Protein AF-0000000076918094 (afdb_homodimer)

Organism: Aegilops tauschii subsp. strangulata (NCBI:txid200361)

pLDDT: mean 78.66, std 27.26, range [18.06, 98.06]

Nearest PDB structures (foldseek):
  6uja-assembly1_D  TM=3.696E-01  e=1.178E-02  Sus scrofa
  8vsd-assembly1_E  TM=3.815E-01  e=3.195E-02  Homo sapiens
  6gff-assembly2_E  TM=3.654E-01  e=4.819E-02  Homo sapiens
  5ffo-assembly1_D  TM=3.662E-01  e=7.269E-02  Homo sapiens
  3k51-assembly1_A  TM=3.622E-01  e=8.669E-02  Homo sapiens

Foldseek 3Di:
DPDDDDEAEAEAPDKDKDWAWAQGKHKYKYAADQVLQQAWKKKKKKALVQFKKKKWWWDADPVRDTDTDDIDTWDDDDRMTMDMDTQGPDWAWDFAVVQLVVLCVVPVVCSVLCRLVRTGTDPHNGDDGGMIMMMIHRNDDPGITIMMMHMYRCVVVVVVSVVRVVVVVVSVVVSVVSVVVSVVVVVVVVVVVVVVVVVVVVVVVVVVVVVVVVVVVVVPDPPPPPPPPPDPDDPDDDDDPDPDPPDPPDPPPPVPPPDPPPPPPDPPCPPPPDDDD/DPDDDDEAEAEAPDKDKDWAWAQGKHKYKYAADQVLQQAWKKKKKKALVQFKKKKWWWDQDPVRDIDTDDIWTWDDDDRMTMDMDTQGPDWAWDFAVVQLVVLCVVPVVCSVLCRLVRTGTDPHNGDDGGMIMMMIHRNDDPGITIMMMHMYRCVVVVVVSVVRVVVVVVSVVVSVVSVVVSVVVVVVVVVVVVVVVVVVVVVVVVVVVVVVVVVVVVVPDPPPPPPPPPDPPDPDDDPPPDPPPDDDDDPPPPVPPPDPPPPPPDPPCPPPPPDDD

Solvent-accessible surface area (backbone atoms only — not comparable to full-atom values): 31552 Å² total; per-residue (Å²): 109,84,67,91,74,75,67,40,80,40,53,68,62,40,72,49,73,51,69,27,46,48,80,32,69,46,37,31,34,36,60,37,49,66,69,42,34,75,44,7,42,33,40,37,36,35,8,78,82,50,34,47,33,30,42,37,33,40,37,78,40,93,89,68,46,56,40,85,71,47,77,36,67,42,38,81,57,89,79,25,14,34,29,72,48,61,18,56,77,47,93,39,70,41,77,38,62,66,52,37,53,52,35,36,72,75,36,61,86,56,22,69,61,41,52,58,68,18,57,35,74,52,90,66,27,66,54,71,58,42,76,40,42,34,30,46,29,11,67,30,92,84,45,59,18,49,38,39,40,34,29,37,49,32,68,84,34,52,69,54,52,52,50,48,55,49,51,53,51,50,50,54,52,46,40,54,52,35,54,55,46,46,54,53,37,51,51,29,48,50,46,30,52,51,43,50,51,48,48,56,51,50,52,51,52,51,52,50,52,51,49,50,48,51,50,48,60,64,62,69,57,73,70,68,69,72,69,71,78,72,69,87,71,81,81,80,81,87,81,83,78,77,81,74,77,78,77,78,76,83,80,74,82,77,70,77,78,76,75,80,72,80,78,76,74,76,74,80,72,54,75,74,79,75,83,76,131,109,81,68,91,73,73,67,40,81,41,56,69,60,38,70,49,73,52,71,26,45,49,79,31,69,44,37,31,33,36,60,38,48,65,69,41,34,74,44,7,42,33,41,35,37,37,9,77,82,50,33,47,33,31,43,36,32,40,37,79,40,93,87,69,46,60,40,84,73,46,79,35,66,42,38,80,55,89,79,24,12,36,26,73,47,61,18,57,80,47,92,38,70,40,78,40,64,65,52,38,52,51,36,36,71,74,37,61,87,55,21,68,63,41,52,59,68,18,57,35,74,52,89,65,28,67,53,72,58,42,77,42,42,34,32,46,29,12,68,28,92,85,47,59,19,50,38,38,38,34,28,39,49,33,68,84,34,51,68,53,52,52,52,48,55,50,51,52,51,51,50,54,53,46,41,55,52,34,54,54,45,47,54,54,39,51,50,30,49,50,48,30,50,51,43,50,52,48,50,56,51,51,51,53,51,51,52,50,52,51,52,51,50,52,50,48,59,61,61,70,57,75,71,68,69,71,69,69,77,72,68,88,70,80,81,78,82,76,78,75,76,78,80,76,76,79,85,78,77,84,75,74,76,79,68,78,77,78,77,80,74,80,78,76,74,78,73,80,72,58,75,75,77,77,74,80,132

Radius of gyration: 42.9 Å; Cα contacts (8 Å, |Δi|>4): 862; chains: 2; bounding box: 46×108×126 Å

InterPro domains:
  IPR052812 Plant DnaJ domain-containing protein [PTHR44272] (1-276)

Structure (mmCIF, N/CA/C/O backbone):
data_AF-0000000076918094-model_v1
#
loop_
_entity.id
_entity.type
_entity.pdbx_description
1 polymer 'Chaperone protein dnaJ 15'
#
loop_
_atom_site.group_PDB
_atom_site.id
_atom_site.type_symbol
_atom_site.label_atom_id
_atom_site.label_alt_id
_atom_site.label_comp_id
_atom_site.label_asym_id
_atom_site.label_entity_id
_atom_site.label_seq_id
_atom_site.pdbx_PDB_ins_code
_atom_site.Cartn_x
_atom_site.Cartn_y
_atom_site.Cartn_z
_atom_site.occupancy
_atom_site.B_iso_or_equiv
_atom_site.auth_seq_id
_atom_site.auth_comp_id
_atom_site.auth_asym_id
_atom_site.auth_atom_id
_atom_site.pdbx_PDB_model_num
ATOM 1 N N . MET A 1 1 ? 3.023 36.281 40.625 1 39.34 1 MET A N 1
ATOM 2 C CA . MET A 1 1 ? 4.355 36.875 40.656 1 39.34 1 MET A CA 1
ATOM 3 C C . MET A 1 1 ? 4.414 38.031 41.688 1 39.34 1 MET A C 1
ATOM 5 O O . MET A 1 1 ? 3.664 39 41.562 1 39.34 1 MET A O 1
ATOM 9 N N . ASN A 1 2 ? 4.781 37.656 42.875 1 48 2 ASN A N 1
ATOM 10 C CA . ASN A 1 2 ? 4.977 38.625 43.969 1 48 2 ASN A CA 1
ATOM 11 C C . ASN A 1 2 ? 6.285 39.375 43.781 1 48 2 ASN A C 1
ATOM 13 O O . ASN A 1 2 ? 7.34 38.781 43.562 1 48 2 ASN A O 1
ATOM 17 N N . GLY A 1 3 ? 6.488 40.219 42.906 1 59.09 3 GLY A N 1
ATOM 18 C CA . GLY A 1 3 ? 7.582 41.188 42.812 1 59.09 3 GLY A CA 1
ATOM 19 C C . GLY A 1 3 ? 7.234 42.406 42 1 59.09 3 GLY A C 1
ATOM 20 O O . GLY A 1 3 ? 6.113 42.531 41.5 1 59.09 3 GLY A O 1
ATOM 21 N N . THR A 1 4 ? 7.969 43.438 42.312 1 68.5 4 THR A N 1
ATOM 22 C CA . THR A 1 4 ? 7.836 44.656 41.562 1 68.5 4 THR A CA 1
ATOM 23 C C . THR A 1 4 ? 8.523 44.531 40.219 1 68.5 4 THR A C 1
ATOM 25 O O . THR A 1 4 ? 9.656 44.062 40.125 1 68.5 4 THR A O 1
ATOM 28 N N . VAL A 1 5 ? 7.691 44.594 39.219 1 77.56 5 VAL A N 1
ATOM 29 C CA . VAL A 1 5 ? 8.281 44.562 37.906 1 77.56 5 VAL A CA 1
ATOM 30 C C . VAL A 1 5 ? 8.18 45.938 37.25 1 77.56 5 VAL A C 1
ATOM 32 O O . VAL A 1 5 ? 7.301 46.75 37.594 1 77.56 5 VAL A O 1
ATOM 35 N N . THR A 1 6 ? 9.234 46.281 36.469 1 88.62 6 THR A N 1
ATOM 36 C CA . THR A 1 6 ? 9.18 47.5 35.688 1 88.62 6 THR A CA 1
ATOM 37 C C . THR A 1 6 ? 8.383 47.25 34.406 1 88.62 6 THR A C 1
ATOM 39 O O . THR A 1 6 ? 8.703 46.344 33.625 1 88.62 6 THR A O 1
ATOM 42 N N . VAL A 1 7 ? 7.387 48.062 34.281 1 93.94 7 VAL A N 1
ATOM 43 C CA . VAL A 1 7 ? 6.527 47.938 33.125 1 93.94 7 VAL A CA 1
ATOM 44 C C . VAL A 1 7 ? 6.848 49.094 32.156 1 93.94 7 VAL A C 1
ATOM 46 O O . VAL A 1 7 ? 6.75 50.25 32.5 1 93.94 7 VAL A O 1
ATOM 49 N N . ARG A 1 8 ? 7.258 48.719 30.922 1 96 8 ARG A N 1
ATOM 50 C CA . ARG A 1 8 ? 7.496 49.719 29.875 1 96 8 ARG A CA 1
ATOM 51 C C . ARG A 1 8 ? 6.223 49.969 29.078 1 96 8 ARG A C 1
ATOM 53 O O . ARG A 1 8 ? 5.465 49.062 28.781 1 96 8 ARG A O 1
ATOM 60 N N . PRO A 1 9 ? 5.992 51.219 28.797 1 96.75 9 PRO A N 1
ATOM 61 C CA . PRO A 1 9 ? 4.812 51.5 27.969 1 96.75 9 PRO A CA 1
ATOM 62 C C . PRO A 1 9 ? 4.969 51.031 26.531 1 96.75 9 PRO A C 1
ATOM 64 O O . PRO A 1 9 ? 6.055 51.156 25.953 1 96.75 9 PRO A O 1
ATOM 67 N N . LEU A 1 10 ? 3.99 50.469 25.953 1 97.88 10 LEU A N 1
ATOM 68 C CA . LEU A 1 10 ? 3.869 50.125 24.547 1 97.88 10 LEU A CA 1
ATOM 69 C C . LEU A 1 10 ? 2.594 50.719 23.938 1 97.88 10 LEU A C 1
ATOM 71 O O . LEU A 1 10 ? 1.547 50.062 23.953 1 97.88 10 LEU A O 1
ATOM 75 N N . PRO A 1 11 ? 2.709 51.938 23.422 1 96.5 11 PRO A N 1
ATOM 76 C CA . PRO A 1 11 ? 1.516 52.531 22.828 1 96.5 11 PRO A CA 1
ATOM 77 C C . PRO A 1 11 ? 0.981 51.75 21.625 1 96.5 11 PRO A C 1
ATOM 79 O O . PRO A 1 11 ? 1.761 51.188 20.859 1 96.5 11 PRO A O 1
ATOM 82 N N . VAL A 1 12 ? -0.261 51.781 21.531 1 96.06 12 VAL A N 1
ATOM 83 C CA . VAL A 1 12 ? -0.89 51.094 20.391 1 96.06 12 VAL A CA 1
ATOM 84 C C . VAL A 1 12 ? -0.4 51.719 19.094 1 96.06 12 VAL A C 1
ATOM 86 O O . VAL A 1 12 ? -0.35 52.938 18.953 1 96.06 12 VAL A O 1
ATOM 89 N N . GLY A 1 13 ? -0.018 50.875 18.141 1 94.75 13 GLY A N 1
ATOM 90 C CA . GLY A 1 13 ? 0.491 51.312 16.859 1 94.75 13 GLY A CA 1
ATOM 91 C C . GLY A 1 13 ? 2.004 51.406 16.812 1 94.75 13 GLY A C 1
ATOM 92 O O . GLY A 1 13 ? 2.578 51.844 15.812 1 94.75 13 GLY A O 1
ATOM 93 N N . THR A 1 14 ? 2.631 51 17.922 1 95.19 14 THR A N 1
ATOM 94 C CA . THR A 1 14 ? 4.086 51.094 17.969 1 95.19 14 THR A CA 1
ATOM 95 C C . THR A 1 14 ? 4.695 49.719 18.281 1 95.19 14 THR A C 1
ATOM 97 O O . THR A 1 14 ? 3.975 48.781 18.594 1 95.19 14 THR A O 1
ATOM 100 N N . SER A 1 15 ? 5.941 49.688 18.109 1 96.5 15 SER A N 1
ATOM 101 C CA . SER A 1 15 ? 6.695 48.469 18.438 1 96.5 15 SER A CA 1
ATOM 102 C C . SER A 1 15 ? 7.855 48.781 19.375 1 96.5 15 SER A C 1
ATOM 104 O O . SER A 1 15 ? 8.242 49.938 19.531 1 96.5 15 SER A O 1
ATOM 106 N N . ALA A 1 16 ? 8.305 47.812 20.047 1 96.94 16 ALA A N 1
ATOM 107 C CA . ALA A 1 16 ? 9.477 47.875 20.922 1 96.94 16 ALA A CA 1
ATOM 108 C C . ALA A 1 16 ? 10.383 46.656 20.719 1 96.94 16 ALA A C 1
ATOM 110 O O . ALA A 1 16 ? 9.898 45.562 20.547 1 96.94 16 ALA A O 1
ATOM 111 N N . MET A 1 17 ? 11.625 46.906 20.703 1 95.88 17 MET A N 1
ATOM 112 C CA . MET A 1 17 ? 12.602 45.844 20.562 1 95.88 17 MET A CA 1
ATOM 113 C C . MET A 1 17 ? 13.352 45.625 21.875 1 95.88 17 MET A C 1
ATOM 115 O O . MET A 1 17 ? 13.5 46.531 22.672 1 95.88 17 MET A O 1
ATOM 119 N N . GLY A 1 18 ? 13.812 44.344 22.031 1 95.88 18 GLY A N 1
ATOM 120 C CA . GLY A 1 18 ? 14.594 44.062 23.219 1 95.88 18 GLY A CA 1
ATOM 121 C C . GLY A 1 18 ? 15.242 42.688 23.172 1 95.88 18 GLY A C 1
ATOM 122 O O . GLY A 1 18 ? 15.047 41.938 22.219 1 95.88 18 GLY A O 1
ATOM 123 N N . LYS A 1 19 ? 16.062 42.531 24.094 1 96.31 19 LYS A N 1
ATOM 124 C CA . LYS A 1 19 ? 16.688 41.219 24.359 1 96.31 19 LYS A CA 1
ATOM 125 C C . LYS A 1 19 ? 16.438 40.781 25.781 1 96.31 19 LYS A C 1
ATOM 127 O O . LYS A 1 19 ? 16.938 41.375 26.734 1 96.31 19 LYS A O 1
ATOM 132 N N . VAL A 1 20 ? 15.711 39.75 25.844 1 95.5 20 VAL A N 1
ATOM 133 C CA . VAL A 1 20 ? 15.336 39.281 27.172 1 95.5 20 VAL A CA 1
ATOM 134 C C . VAL A 1 20 ? 16.219 38.094 27.578 1 95.5 20 VAL A C 1
ATOM 136 O O . VAL A 1 20 ? 16.5 37.219 26.766 1 95.5 20 VAL A O 1
ATOM 139 N N . GLU A 1 21 ? 16.656 38.156 28.828 1 92.75 21 GLU A N 1
ATOM 140 C CA . GLU A 1 21 ? 17.516 37.094 29.344 1 92.75 21 GLU A CA 1
ATOM 141 C C . GLU A 1 21 ? 16.75 35.812 29.562 1 92.75 21 GLU A C 1
ATOM 143 O O . GLU A 1 21 ? 15.523 35.844 29.719 1 92.75 21 GLU A O 1
ATOM 148 N N . LYS A 1 22 ? 17.484 34.781 29.594 1 90 22 LYS A N 1
ATOM 149 C CA . LYS A 1 22 ? 16.891 33.469 29.844 1 90 22 LYS A CA 1
ATOM 150 C C . LYS A 1 22 ? 16.094 33.469 31.156 1 90 22 LYS A C 1
ATOM 152 O O . LYS A 1 22 ? 16.516 34.062 32.156 1 90 22 LYS A O 1
ATOM 157 N N . GLN A 1 23 ? 14.914 32.875 31.094 1 87.94 23 GLN A N 1
ATOM 158 C CA . GLN A 1 23 ? 14.031 32.688 32.25 1 87.94 23 GLN A CA 1
ATOM 159 C C . GLN A 1 23 ? 13.664 34.031 32.875 1 87.94 23 GLN A C 1
ATOM 161 O O . GLN A 1 23 ? 13.484 34.094 34.094 1 87.94 23 GLN A O 1
ATOM 166 N N . SER A 1 24 ? 13.734 35.062 32.125 1 91.5 24 SER A N 1
ATOM 167 C CA . SER A 1 24 ? 13.305 36.406 32.531 1 91.5 24 SER A CA 1
ATOM 168 C C . SER A 1 24 ? 12.188 36.938 31.656 1 91.5 24 SER A C 1
ATOM 170 O O . SER A 1 24 ? 11.844 36.312 30.641 1 91.5 24 SER A O 1
ATOM 172 N N . ALA A 1 25 ? 11.68 38.062 32.094 1 94.94 25 ALA A N 1
ATOM 173 C CA . ALA A 1 25 ? 10.57 38.625 31.344 1 94.94 25 ALA A CA 1
ATOM 174 C C . ALA A 1 25 ? 10.68 40.156 31.25 1 94.94 25 ALA A C 1
ATOM 176 O O . ALA A 1 25 ? 11.164 40.781 32.188 1 94.94 25 ALA A O 1
ATOM 177 N N . HIS A 1 26 ? 10.375 40.656 30.094 1 96.81 26 HIS A N 1
ATOM 178 C CA . HIS A 1 26 ? 10.141 42.062 29.922 1 96.81 26 HIS A CA 1
ATOM 179 C C . HIS A 1 26 ? 8.648 42.406 29.922 1 96.81 26 HIS A C 1
ATOM 181 O O . HIS A 1 26 ? 7.875 41.75 29.219 1 96.81 26 HIS A O 1
ATOM 187 N N . PHE A 1 27 ? 8.281 43.406 30.656 1 96.75 27 PHE A N 1
ATOM 188 C CA . PHE A 1 27 ? 6.867 43.719 30.828 1 96.75 27 PHE A CA 1
ATOM 189 C C . PHE A 1 27 ? 6.504 45 30.094 1 96.75 27 PHE A C 1
ATOM 191 O O . PHE A 1 27 ? 7.273 45.969 30.109 1 96.75 27 PHE A O 1
ATOM 198 N N . PHE A 1 28 ? 5.34 44.969 29.469 1 97.75 28 PHE A N 1
ATOM 199 C CA . PHE A 1 28 ? 4.859 46.094 28.688 1 97.75 28 PHE A CA 1
ATOM 200 C C . PHE A 1 28 ? 3.42 46.438 29.047 1 97.75 28 PHE A C 1
ATOM 202 O O . PHE A 1 28 ? 2.59 45.531 29.219 1 97.75 28 PHE A O 1
ATOM 209 N N . GLY A 1 29 ? 3.188 47.688 29.203 1 97.06 29 GLY A N 1
ATOM 210 C CA . GLY A 1 29 ? 1.831 48.156 29.406 1 97.06 29 GLY A CA 1
ATOM 211 C C . GLY A 1 29 ? 1.198 48.719 28.156 1 97.06 29 GLY A C 1
ATOM 212 O O . GLY A 1 29 ? 1.744 49.625 27.531 1 97.06 29 GLY A O 1
ATOM 213 N N . VAL A 1 30 ? 0.108 48.156 27.781 1 97.19 30 VAL A N 1
ATOM 214 C CA . VAL A 1 30 ? -0.649 48.625 26.625 1 97.19 30 VAL A CA 1
ATOM 215 C C . VAL A 1 30 ? -1.942 49.312 27.094 1 97.19 30 VAL A C 1
ATOM 217 O O . VAL A 1 30 ? -2.832 48.625 27.625 1 97.19 30 VAL A O 1
ATOM 220 N N . THR A 1 31 ? -2.057 50.562 26.859 1 97.31 31 THR A N 1
ATOM 221 C CA . THR A 1 31 ? -3.256 51.312 27.25 1 97.31 31 THR A CA 1
ATOM 222 C C . THR A 1 31 ? -4.207 51.438 26.062 1 97.31 31 THR A C 1
ATOM 224 O O . THR A 1 31 ? -3.826 51.969 25.016 1 97.31 31 THR A O 1
ATOM 227 N N . ILE A 1 32 ? -5.336 51.031 26.281 1 96 32 ILE A N 1
ATOM 228 C CA . ILE A 1 32 ? -6.305 50.938 25.188 1 96 32 ILE A CA 1
ATOM 229 C C . ILE A 1 32 ? -7.48 51.875 25.484 1 96 32 ILE A C 1
ATOM 231 O O . ILE A 1 32 ? -8.016 51.875 26.594 1 96 32 ILE A O 1
ATOM 235 N N . SER A 1 33 ? -7.867 52.688 24.484 1 96.19 33 SER A N 1
ATOM 236 C CA . SER A 1 33 ? -9.031 53.562 24.594 1 96.19 33 SER A CA 1
ATOM 237 C C . SER A 1 33 ? -10.328 52.781 24.359 1 96.19 33 SER A C 1
ATOM 239 O O . SER A 1 33 ? -10.289 51.594 23.984 1 96.19 33 SER A O 1
ATOM 241 N N . GLU A 1 34 ? -11.477 53.406 24.609 1 95.62 34 GLU A N 1
ATOM 242 C CA . GLU A 1 34 ? -12.781 52.781 24.375 1 95.62 34 GLU A CA 1
ATOM 243 C C . GLU A 1 34 ? -12.953 52.438 22.906 1 95.62 34 GLU A C 1
ATOM 245 O O . GLU A 1 34 ? -13.469 51.344 22.578 1 95.62 34 GLU A O 1
ATOM 250 N N . GLU A 1 35 ? -12.516 53.281 22.031 1 93.94 35 GLU A N 1
ATOM 251 C CA . GLU A 1 35 ? -12.625 53.062 20.594 1 93.94 35 GLU A CA 1
ATOM 252 C C . GLU A 1 35 ? -11.766 51.875 20.156 1 93.94 35 GLU A C 1
ATOM 254 O O . GLU A 1 35 ? -12.195 51.031 19.359 1 93.94 35 GLU A O 1
ATOM 259 N N . GLN A 1 36 ? -10.609 51.875 20.766 1 94.44 36 GLN A N 1
ATOM 260 C CA . GLN A 1 36 ? -9.688 50.812 20.422 1 94.44 36 GLN A CA 1
ATOM 261 C C . GLN A 1 36 ? -10.195 49.469 20.938 1 94.44 36 GLN A C 1
ATOM 263 O O . GLN A 1 36 ? -10.07 48.438 20.266 1 94.44 36 GLN A O 1
ATOM 268 N N . ALA A 1 37 ? -10.766 49.5 22.109 1 94.62 37 ALA A N 1
ATOM 269 C CA . ALA A 1 37 ? -11.312 48.281 22.703 1 94.62 37 ALA A CA 1
ATOM 270 C C . ALA A 1 37 ? -12.43 47.688 21.828 1 94.62 37 ALA A C 1
ATOM 272 O O . ALA A 1 37 ? -12.547 46.469 21.672 1 94.62 37 ALA A O 1
ATOM 273 N N . HIS A 1 38 ? -13.242 48.562 21.266 1 92.88 38 HIS A N 1
ATOM 274 C CA . HIS A 1 38 ? -14.359 48.125 20.438 1 92.88 38 HIS A CA 1
ATOM 275 C C . HIS A 1 38 ? -13.867 47.562 19.094 1 92.88 38 HIS A C 1
ATOM 277 O O . HIS A 1 38 ? -14.508 46.688 18.516 1 92.88 38 HIS A O 1
ATOM 283 N N . SER A 1 39 ? -12.75 48.125 18.594 1 92.69 39 SER A N 1
ATOM 284 C CA . SER A 1 39 ? -12.227 47.688 17.297 1 92.69 39 SER A CA 1
ATOM 285 C C . SER A 1 39 ? -11.461 46.375 17.422 1 92.69 39 SER A C 1
ATOM 287 O O . SER A 1 39 ? -11.438 45.562 16.484 1 92.69 39 SER A O 1
ATOM 289 N N . GLY A 1 40 ? -10.812 46.219 18.531 1 95.62 40 GLY A N 1
ATOM 290 C CA . GLY A 1 40 ? -9.969 45.031 18.75 1 95.62 40 GLY A CA 1
ATOM 291 C C . GLY A 1 40 ? -8.492 45.375 18.781 1 95.62 40 GLY A C 1
ATOM 292 O O . GLY A 1 40 ? -8.055 46.375 18.219 1 95.62 40 GLY A O 1
ATOM 293 N N . ILE A 1 41 ? -7.719 44.562 19.484 1 96.75 41 ILE A N 1
ATOM 294 C CA . ILE A 1 41 ? -6.293 44.781 19.672 1 96.75 41 ILE A CA 1
ATOM 295 C C . ILE A 1 41 ? -5.523 43.5 19.359 1 96.75 41 ILE A C 1
ATOM 297 O O . ILE A 1 41 ? -5.961 42.406 19.719 1 96.75 41 ILE A O 1
ATOM 301 N N . VAL A 1 42 ? -4.465 43.688 18.672 1 96.75 42 VAL A N 1
ATOM 302 C CA . VAL A 1 42 ? -3.559 42.594 18.406 1 96.75 42 VAL A CA 1
ATOM 303 C C . VAL A 1 42 ? -2.188 42.875 19 1 96.75 42 VAL A C 1
ATOM 305 O O . VAL A 1 42 ? -1.647 43.969 18.828 1 96.75 42 VAL A O 1
ATOM 308 N N . VAL A 1 43 ? -1.68 41.969 19.766 1 97.31 43 VAL A N 1
ATOM 309 C CA . VAL A 1 43 ? -0.322 42.062 20.297 1 97.31 43 VAL A CA 1
ATOM 310 C C . VAL A 1 43 ? 0.52 40.906 19.766 1 97.31 43 VAL A C 1
ATOM 312 O O . VAL A 1 43 ? 0.146 39.75 19.922 1 97.31 43 VAL A O 1
ATOM 315 N N . ARG A 1 44 ? 1.59 41.219 19.156 1 96.88 44 ARG A N 1
ATOM 316 C CA . ARG A 1 44 ? 2.43 40.188 18.547 1 96.88 44 ARG A CA 1
ATOM 317 C C . ARG A 1 44 ? 3.896 40.406 18.906 1 96.88 44 ARG A C 1
ATOM 319 O O . ARG A 1 44 ? 4.348 41.531 19.078 1 96.88 44 ARG A O 1
ATOM 326 N N . ALA A 1 45 ? 4.578 39.344 19.047 1 97.38 45 ALA A N 1
ATOM 327 C CA . ALA A 1 45 ? 6.023 39.344 19.234 1 97.38 45 ALA A CA 1
ATOM 328 C C . ALA A 1 45 ? 6.723 38.469 18.203 1 97.38 45 ALA A C 1
ATOM 330 O O . ALA A 1 45 ? 6.234 37.375 17.875 1 97.38 45 ALA A O 1
ATOM 331 N N . THR A 1 46 ? 7.793 38.938 17.672 1 96.5 46 THR A N 1
ATOM 332 C CA . THR A 1 46 ? 8.555 38.188 16.656 1 96.5 46 THR A CA 1
ATOM 333 C C . THR A 1 46 ? 10.047 38.219 16.984 1 96.5 46 THR A C 1
ATOM 335 O O . THR A 1 46 ? 10.523 39.125 17.641 1 96.5 46 THR A O 1
ATOM 338 N N . SER A 1 47 ? 10.688 37.188 16.578 1 96.44 47 SER A N 1
ATOM 339 C CA . SER A 1 47 ? 12.141 37.125 16.672 1 96.44 47 SER A CA 1
ATOM 340 C C . SER A 1 47 ? 12.773 36.781 15.328 1 96.44 47 SER A C 1
ATOM 342 O O . SER A 1 47 ? 12.609 35.656 14.844 1 96.44 47 SER A O 1
ATOM 344 N N . VAL A 1 48 ? 13.5 37.688 14.797 1 93.62 48 VAL A N 1
ATOM 345 C CA . VAL A 1 48 ? 14.203 37.469 13.539 1 93.62 48 VAL A CA 1
ATOM 346 C C . VAL A 1 48 ? 15.336 36.469 13.758 1 93.62 48 VAL A C 1
ATOM 348 O O . VAL A 1 48 ? 15.727 35.75 12.836 1 93.62 48 VAL A O 1
ATOM 351 N N . ALA A 1 49 ? 15.812 36.406 14.945 1 92.44 49 ALA A N 1
ATOM 352 C CA . ALA A 1 49 ? 16.875 35.469 15.297 1 92.44 49 ALA A CA 1
ATOM 353 C C . ALA A 1 49 ? 16.328 34.062 15.531 1 92.44 49 ALA A C 1
ATOM 355 O O . ALA A 1 49 ? 17.078 33.156 15.867 1 92.44 49 ALA A O 1
ATOM 356 N N . GLN A 1 50 ? 15.094 33.969 15.5 1 92.94 50 GLN A N 1
ATOM 357 C CA . GLN A 1 50 ? 14.375 32.688 15.688 1 92.94 50 GLN A CA 1
ATOM 358 C C . GLN A 1 50 ? 14.531 32.188 17.109 1 92.94 50 GLN A C 1
ATOM 360 O O . GLN A 1 50 ? 14.617 30.969 17.344 1 92.94 50 GLN A O 1
ATOM 365 N N . SER A 1 51 ? 14.609 33.125 17.969 1 92.44 51 SER A N 1
ATOM 366 C CA . SER A 1 51 ? 14.656 32.75 19.375 1 92.44 51 SER A CA 1
ATOM 367 C C . SER A 1 51 ? 13.32 32.188 19.859 1 92.44 51 SER A C 1
ATOM 369 O O . SER A 1 51 ? 12.266 32.594 19.359 1 92.44 51 SER A O 1
ATOM 371 N N . LYS A 1 52 ? 13.469 31.328 20.875 1 93.5 52 LYS A N 1
ATOM 372 C CA . LYS A 1 52 ? 12.258 30.828 21.5 1 93.5 52 LYS A CA 1
ATOM 373 C C . LYS A 1 52 ? 11.828 31.719 22.672 1 93.5 52 LYS A C 1
ATOM 375 O O . LYS A 1 52 ? 12.664 32.094 23.5 1 93.5 52 LYS A O 1
ATOM 380 N N . PHE A 1 53 ? 10.586 32.062 22.641 1 95.69 53 PHE A N 1
ATOM 381 C CA . PHE A 1 53 ? 10.055 32.906 23.719 1 95.69 53 PHE A CA 1
ATOM 382 C C . PHE A 1 53 ? 8.57 32.625 23.938 1 95.69 53 PHE A C 1
ATOM 384 O O . PHE A 1 53 ? 7.965 31.859 23.172 1 95.69 53 PHE A O 1
ATOM 391 N N . LYS A 1 54 ? 8.055 33.188 25.031 1 95.88 54 LYS A N 1
ATOM 392 C CA . LYS A 1 54 ? 6.621 33.156 25.312 1 95.88 54 LYS A CA 1
ATOM 393 C C . LYS A 1 54 ? 6.027 34.562 25.422 1 95.88 54 LYS A C 1
ATOM 395 O O . LYS A 1 54 ? 6.668 35.469 25.938 1 95.88 54 LYS A O 1
ATOM 400 N N . LEU A 1 55 ? 4.91 34.656 24.781 1 96.75 55 LEU A N 1
ATOM 401 C CA . LEU A 1 55 ? 4.117 35.875 24.969 1 96.75 55 LEU A CA 1
ATOM 402 C C . LEU A 1 55 ? 3.072 35.688 26.062 1 96.75 55 LEU A C 1
ATOM 404 O O . LEU A 1 55 ? 2.27 34.75 25.984 1 96.75 55 LEU A O 1
ATOM 408 N N . LEU A 1 56 ? 3.121 36.594 27.047 1 96.38 56 LEU A N 1
ATOM 409 C CA . LEU A 1 56 ? 2.27 36.438 28.234 1 96.38 56 LEU A CA 1
ATOM 410 C C . LEU A 1 56 ? 1.309 37.625 28.359 1 96.38 56 LEU A C 1
ATOM 412 O O . LEU A 1 56 ? 1.662 38.75 28.031 1 96.38 56 LEU A O 1
ATOM 416 N N . PHE A 1 57 ? 0.159 37.312 28.797 1 96.25 57 PHE A N 1
ATOM 417 C CA . PHE A 1 57 ? -0.852 38.312 29.125 1 96.25 57 PHE A CA 1
ATOM 418 C C . PHE A 1 57 ? -1.304 38.188 30.578 1 96.25 57 PHE A C 1
ATOM 420 O O . PHE A 1 57 ? -1.639 37.094 31.031 1 96.25 57 PHE A O 1
ATOM 427 N N . PHE A 1 58 ? -1.314 39.344 31.328 1 93.44 58 PHE A N 1
ATOM 428 C CA . PHE A 1 58 ? -1.666 39.344 32.75 1 93.44 58 PHE A CA 1
ATOM 429 C C . PHE A 1 58 ? -2.947 40.125 32.969 1 93.44 58 PHE A C 1
ATOM 431 O O . PHE A 1 58 ? -3.166 41.156 32.344 1 93.44 58 PHE A O 1
ATOM 438 N N . GLU A 1 59 ? -3.686 39.562 33.812 1 88.31 59 GLU A N 1
ATOM 439 C CA . GLU A 1 59 ? -4.887 40.281 34.219 1 88.31 59 GLU A CA 1
ATOM 440 C C . GLU A 1 59 ? -4.812 40.625 35.719 1 88.31 59 GLU A C 1
ATOM 442 O O . GLU A 1 59 ? -4.215 39.906 36.5 1 88.31 59 GLU A O 1
ATOM 447 N N . GLN A 1 60 ? -5.449 41.75 35.969 1 84.5 60 GLN A N 1
ATOM 448 C CA . GLN A 1 60 ? -5.484 42.156 37.375 1 84.5 60 GLN A CA 1
ATOM 449 C C . GLN A 1 60 ? -6.43 41.312 38.188 1 84.5 60 GLN A C 1
ATOM 451 O O . GLN A 1 60 ? -7.551 41.031 37.75 1 84.5 60 GLN A O 1
ATOM 456 N N . GLU A 1 61 ? -5.898 40.875 39.281 1 82.12 61 GLU A N 1
ATOM 457 C CA . GLU A 1 61 ? -6.707 40.094 40.188 1 82.12 61 GLU A CA 1
ATOM 458 C C . GLU A 1 61 ? -7.395 40.969 41.25 1 82.12 61 GLU A C 1
ATOM 460 O O . GLU A 1 61 ? -7.066 42.156 41.375 1 82.12 61 GLU A O 1
ATOM 465 N N . ILE A 1 62 ? -8.336 40.344 41.844 1 81.38 62 ILE A N 1
ATOM 466 C CA . ILE A 1 62 ? -9.141 41.062 42.844 1 81.38 62 ILE A CA 1
ATOM 467 C C . ILE A 1 62 ? -8.25 41.562 43.969 1 81.38 62 ILE A C 1
ATOM 469 O O . ILE A 1 62 ? -8.469 42.625 44.5 1 81.38 62 ILE A O 1
ATOM 473 N N . ASN A 1 63 ? -7.297 40.875 44.312 1 75.88 63 ASN A N 1
ATOM 474 C CA . ASN A 1 63 ? -6.422 41.188 45.406 1 75.88 63 ASN A CA 1
ATOM 475 C C . ASN A 1 63 ? -5.41 42.281 45.031 1 75.88 63 ASN A C 1
ATOM 477 O O . ASN A 1 63 ? -4.566 42.656 45.844 1 75.88 63 ASN A O 1
ATOM 481 N N . GLY A 1 64 ? -5.508 42.781 43.812 1 76 64 GLY A N 1
ATOM 482 C CA . GLY A 1 64 ? -4.621 43.844 43.344 1 76 64 GLY A CA 1
ATOM 483 C C . GLY A 1 64 ? -3.406 43.344 42.594 1 76 64 GLY A C 1
ATOM 484 O O . GLY A 1 64 ? -2.707 44.094 41.938 1 76 64 GLY A O 1
ATOM 485 N N . GLY A 1 65 ? -3.115 42.125 42.719 1 79.88 65 GLY A N 1
ATOM 486 C CA . GLY A 1 65 ? -2.004 41.531 42 1 79.88 65 GLY A CA 1
ATOM 487 C C . GLY A 1 65 ? -2.365 41.156 40.562 1 79.88 65 GLY A C 1
ATOM 488 O O . GLY A 1 65 ? -3.471 41.438 40.094 1 79.88 65 GLY A O 1
ATOM 489 N N . TYR A 1 66 ? -1.333 40.844 39.812 1 85.38 66 TYR A N 1
ATOM 490 C CA . TYR A 1 66 ? -1.552 40.406 38.438 1 85.38 66 TYR A CA 1
ATOM 491 C C . TYR A 1 66 ? -1.354 38.906 38.312 1 85.38 66 TYR A C 1
ATOM 493 O O . TYR A 1 66 ? -0.427 38.344 38.906 1 85.38 66 TYR A O 1
ATOM 501 N N . GLY A 1 67 ? -2.371 38.281 37.719 1 88.62 67 GLY A N 1
ATOM 502 C CA . GLY A 1 67 ? -2.277 36.875 37.406 1 88.62 67 GLY A CA 1
ATOM 503 C C . GLY A 1 67 ? -2.145 36.562 35.906 1 88.62 67 GLY A C 1
ATOM 504 O O . GLY A 1 67 ? -2.648 37.344 35.094 1 88.62 67 GLY A O 1
ATOM 505 N N . LEU A 1 68 ? -1.444 35.469 35.594 1 91.44 68 LEU A N 1
ATOM 506 C CA . LEU A 1 68 ? -1.282 35.062 34.188 1 91.44 68 LEU A CA 1
ATOM 507 C C . LEU A 1 68 ? -2.615 34.625 33.594 1 91.44 68 LEU A C 1
ATOM 509 O O . LEU A 1 68 ? -3.262 33.719 34.125 1 91.44 68 LEU A O 1
ATOM 513 N N . ALA A 1 69 ? -3.045 35.25 32.531 1 90.88 69 ALA A N 1
ATOM 514 C CA . ALA A 1 69 ? -4.332 34.969 31.891 1 90.88 69 ALA A CA 1
ATOM 515 C C . ALA A 1 69 ? -4.152 34.125 30.625 1 90.88 69 ALA A C 1
ATOM 517 O O . ALA A 1 69 ? -4.918 33.188 30.391 1 90.88 69 ALA A O 1
ATOM 518 N N . LEU A 1 70 ? -3.193 34.531 29.844 1 92.31 70 LEU A N 1
ATOM 519 C CA . LEU A 1 70 ? -2.914 33.812 28.594 1 92.31 70 LEU A CA 1
ATOM 520 C C . LEU A 1 70 ? -1.412 33.625 28.391 1 92.31 70 LEU A C 1
ATOM 522 O O . LEU A 1 70 ? -0.617 34.469 28.844 1 92.31 70 LEU A O 1
ATOM 526 N N . GLN A 1 71 ? -1.08 32.531 27.75 1 92.56 71 GLN A N 1
ATOM 527 C CA . GLN A 1 71 ? 0.297 32.25 27.359 1 92.56 71 GLN A CA 1
ATOM 528 C C . GLN A 1 71 ? 0.359 31.641 25.953 1 92.56 71 GLN A C 1
ATOM 530 O O . GLN A 1 71 ? -0.433 30.766 25.609 1 92.56 71 GLN A O 1
ATOM 535 N N . GLU A 1 72 ? 1.228 32.219 25.125 1 92.12 72 GLU A N 1
ATOM 536 C CA . GLU A 1 72 ? 1.455 31.703 23.781 1 92.12 72 GLU A CA 1
ATOM 537 C C . GLU A 1 72 ? 2.936 31.422 23.547 1 92.12 72 GLU A C 1
ATOM 539 O O . GLU A 1 72 ? 3.785 32.281 23.781 1 92.12 72 GLU A O 1
ATOM 544 N N . ASP A 1 73 ? 3.188 30.25 23.094 1 91.44 73 ASP A N 1
ATOM 545 C CA . ASP A 1 73 ? 4.559 29.891 22.734 1 91.44 73 ASP A CA 1
ATOM 546 C C . ASP A 1 73 ? 4.914 30.359 21.328 1 91.44 73 ASP A C 1
ATOM 548 O O . ASP A 1 73 ? 4.094 30.281 20.422 1 91.44 73 ASP A O 1
ATOM 552 N N . SER A 1 74 ? 6.078 30.875 21.25 1 93.31 74 SER A N 1
ATOM 553 C CA . SER A 1 74 ? 6.543 31.234 19.922 1 93.31 74 SER A CA 1
ATOM 554 C C . SER A 1 74 ? 6.664 30 19.031 1 93.31 74 SER A C 1
ATOM 556 O O . SER A 1 74 ? 6.996 28.906 19.516 1 93.31 74 SER A O 1
ATOM 558 N N . GLN A 1 75 ? 6.355 30.203 17.812 1 88.69 75 GLN A N 1
ATOM 559 C CA . GLN A 1 75 ? 6.473 29.156 16.797 1 88.69 75 GLN A CA 1
ATOM 560 C C . GLN A 1 75 ? 7.23 29.656 15.57 1 88.69 75 GLN A C 1
ATOM 562 O O . GLN A 1 75 ? 7.211 30.844 15.266 1 88.69 75 GLN A O 1
ATOM 567 N N . LYS A 1 76 ? 7.848 28.656 14.953 1 86.94 76 LYS A N 1
ATOM 568 C CA . LYS A 1 76 ? 8.555 29 13.727 1 86.94 76 LYS A CA 1
ATOM 569 C C . LYS A 1 76 ? 7.574 29.234 12.578 1 86.94 76 LYS A C 1
ATOM 571 O O . LYS A 1 76 ? 6.758 28.359 12.266 1 86.94 76 LYS A O 1
ATOM 576 N N . THR A 1 77 ? 7.523 30.328 12.133 1 82.62 77 THR A N 1
ATOM 577 C CA . THR A 1 77 ? 6.73 30.703 10.969 1 82.62 77 THR A CA 1
ATOM 578 C C . THR A 1 77 ? 7.613 31.312 9.875 1 82.62 77 THR A C 1
ATOM 580 O O . THR A 1 77 ? 7.934 32.5 9.914 1 82.62 77 THR A O 1
ATOM 583 N N . GLY A 1 78 ? 7.977 30.531 8.961 1 79.88 78 GLY A N 1
ATOM 584 C CA . GLY A 1 78 ? 8.906 30.984 7.941 1 79.88 78 GLY A CA 1
ATOM 585 C C . GLY A 1 78 ? 10.312 31.203 8.477 1 79.88 78 GLY A C 1
ATOM 586 O O . GLY A 1 78 ? 10.93 30.281 9.008 1 79.88 78 GLY A O 1
ATOM 587 N N . LYS A 1 79 ? 10.68 32.562 8.375 1 87 79 LYS A N 1
ATOM 588 C CA . LYS A 1 79 ? 12.055 32.875 8.734 1 87 79 LYS A CA 1
ATOM 589 C C . LYS A 1 79 ? 12.125 33.5 10.125 1 87 79 LYS A C 1
ATOM 591 O O . LYS A 1 79 ? 13.156 34.062 10.523 1 87 79 LYS A O 1
ATOM 596 N N . VAL A 1 80 ? 11.086 33.5 10.836 1 92.94 80 VAL A N 1
ATOM 597 C CA . VAL A 1 80 ? 11.078 34.094 12.164 1 92.94 80 VAL A CA 1
ATOM 598 C C . VAL A 1 80 ? 10.297 33.219 13.133 1 92.94 80 VAL A C 1
ATOM 600 O O . VAL A 1 80 ? 9.57 32.312 12.703 1 92.94 80 VAL A O 1
ATOM 603 N N . THR A 1 81 ? 10.508 33.406 14.344 1 94.5 81 THR A N 1
ATOM 604 C CA . THR A 1 81 ? 9.594 32.875 15.336 1 94.5 81 THR A CA 1
ATOM 605 C C . THR A 1 81 ? 8.617 33.938 15.82 1 94.5 81 THR A C 1
ATOM 607 O O . THR A 1 81 ? 8.992 35.094 15.961 1 94.5 81 THR A O 1
ATOM 610 N N . SER A 1 82 ? 7.445 33.5 15.93 1 94.62 82 SER A N 1
ATOM 611 C CA . SER A 1 82 ? 6.445 34.5 16.266 1 94.62 82 SER A CA 1
ATOM 612 C C . SER A 1 82 ? 5.402 33.969 17.234 1 94.62 82 SER A C 1
ATOM 614 O O . SER A 1 82 ? 5.234 32.75 17.328 1 94.62 82 SER A O 1
ATOM 616 N N . ALA A 1 83 ? 4.809 34.812 17.984 1 94.38 83 ALA A N 1
ATOM 617 C CA . ALA A 1 83 ? 3.637 34.594 18.828 1 94.38 83 ALA A CA 1
ATOM 618 C C . ALA A 1 83 ? 2.689 35.781 18.812 1 94.38 83 ALA A C 1
ATOM 620 O O . ALA A 1 83 ? 3.133 36.938 18.781 1 94.38 83 ALA A O 1
ATOM 621 N N . GLY A 1 84 ? 1.43 35.438 18.75 1 94.69 84 GLY A N 1
ATOM 622 C CA . GLY A 1 84 ? 0.468 36.531 18.688 1 94.69 84 GLY A CA 1
ATOM 623 C C . GLY A 1 84 ? -0.777 36.25 19.516 1 94.69 84 GLY A C 1
ATOM 624 O O . GLY A 1 84 ? -1.154 35.125 19.734 1 94.69 84 GLY A O 1
ATOM 625 N N . MET A 1 85 ? -1.346 37.344 20.062 1 95.44 85 MET A N 1
ATOM 626 C CA . MET A 1 85 ? -2.643 37.344 20.734 1 95.44 85 MET A CA 1
ATOM 627 C C . MET A 1 85 ? -3.613 38.312 20.031 1 95.44 85 MET A C 1
ATOM 629 O O . MET A 1 85 ? -3.264 39.438 19.719 1 95.44 85 MET A O 1
ATOM 633 N N . TYR A 1 86 ? -4.715 37.719 19.75 1 95.44 86 TYR A N 1
ATOM 634 C CA . TYR A 1 86 ? -5.68 38.438 18.922 1 95.44 86 TYR A CA 1
ATOM 635 C C . TYR A 1 86 ? -6.984 38.656 19.672 1 95.44 86 TYR A C 1
ATOM 637 O O . TYR A 1 86 ? -7.77 37.75 19.875 1 95.44 86 TYR A O 1
ATOM 645 N N . PHE A 1 87 ? -7.195 39.875 20.062 1 95.94 87 PHE A N 1
ATOM 646 C CA . PHE A 1 87 ? -8.422 40.281 20.734 1 95.94 87 PHE A CA 1
ATOM 647 C C . PHE A 1 87 ? -9.344 41.031 19.766 1 95.94 87 PHE A C 1
ATOM 649 O O . PHE A 1 87 ? -9.297 42.25 19.672 1 95.94 87 PHE A O 1
ATOM 656 N N . LEU A 1 88 ? -10.18 40.344 18.984 1 93.38 88 LEU A N 1
ATOM 657 C CA . LEU A 1 88 ? -10.812 40.906 17.797 1 93.38 88 LEU A CA 1
ATOM 658 C C . LEU A 1 88 ? -12.336 40.812 17.891 1 93.38 88 LEU A C 1
ATOM 660 O O . LEU A 1 88 ? -13.039 40.906 16.891 1 93.38 88 LEU A O 1
ATOM 664 N N . HIS A 1 89 ? -13.016 40.562 19.016 1 88.12 89 HIS A N 1
ATOM 665 C CA . HIS A 1 89 ? -14.445 40.531 19.266 1 88.12 89 HIS A CA 1
ATOM 666 C C . HIS A 1 89 ? -15.125 39.406 18.5 1 88.12 89 HIS A C 1
ATOM 668 O O . HIS A 1 89 ? -16.328 39.469 18.219 1 88.12 89 HIS A O 1
ATOM 674 N N . PHE A 1 90 ? -14.461 38.562 17.922 1 89.31 90 PHE A N 1
ATOM 675 C CA . PHE A 1 90 ? -14.969 37.281 17.438 1 89.31 90 PHE A CA 1
ATOM 676 C C . PHE A 1 90 ? -14.062 36.125 17.875 1 89.31 90 PHE A C 1
ATOM 678 O O . PHE A 1 90 ? -12.969 36.375 18.406 1 89.31 90 PHE A O 1
ATOM 685 N N . GLN A 1 91 ? -14.586 35.062 17.734 1 91.31 91 GLN A N 1
ATOM 686 C CA . GLN A 1 91 ? -13.828 33.906 18.203 1 91.31 91 GLN A CA 1
ATOM 687 C C . GLN A 1 91 ? -12.586 33.656 17.344 1 91.31 91 GLN A C 1
ATOM 689 O O . GLN A 1 91 ? -12.68 33.5 16.125 1 91.31 91 GLN A O 1
ATOM 694 N N . VAL A 1 92 ? -11.469 33.844 17.984 1 91.25 92 VAL A N 1
ATOM 695 C CA . VAL A 1 92 ? -10.203 33.531 17.328 1 91.25 92 VAL A CA 1
ATOM 696 C C . VAL A 1 92 ? -9.68 32.188 17.844 1 91.25 92 VAL A C 1
ATOM 698 O O . VAL A 1 92 ? -10.039 31.75 18.938 1 91.25 92 VAL A O 1
ATOM 701 N N . TYR A 1 93 ? -8.898 31.594 16.984 1 92 93 TYR A N 1
ATOM 702 C CA . TYR A 1 93 ? -8.43 30.25 17.328 1 92 93 TYR A CA 1
ATOM 703 C C . TYR A 1 93 ? -6.906 30.219 17.422 1 92 93 TYR A C 1
ATOM 705 O O . TYR A 1 93 ? -6.223 31.016 16.781 1 92 93 TYR A O 1
ATOM 713 N N . ARG A 1 94 ? -6.438 29.375 18.281 1 87.19 94 ARG A N 1
ATOM 714 C CA . ARG A 1 94 ? -5 29.141 18.406 1 87.19 94 ARG A CA 1
ATOM 715 C C . ARG A 1 94 ? -4.656 27.688 18.078 1 87.19 94 ARG A C 1
ATOM 717 O O . ARG A 1 94 ? -5.449 26.781 18.344 1 87.19 94 ARG A O 1
ATOM 724 N N . MET A 1 95 ? -3.516 27.562 17.453 1 84 95 MET A N 1
ATOM 725 C CA . MET A 1 95 ? -3.041 26.203 17.156 1 84 95 MET A CA 1
ATOM 726 C C . MET A 1 95 ? -2.273 25.625 18.344 1 84 95 MET A C 1
ATOM 728 O O . MET A 1 95 ? -1.258 26.188 18.766 1 84 95 MET A O 1
ATOM 732 N N . ASP A 1 96 ? -2.76 24.609 18.859 1 80.62 96 ASP A N 1
ATOM 733 C CA . ASP A 1 96 ? -2.066 23.859 19.906 1 80.62 96 ASP A CA 1
ATOM 734 C C . ASP A 1 96 ? -1.222 22.734 19.312 1 80.62 96 ASP A C 1
ATOM 736 O O . ASP A 1 96 ? -1.751 21.688 18.938 1 80.62 96 ASP A O 1
ATOM 740 N N . SER A 1 97 ? 0.023 22.859 19.281 1 77 97 SER A N 1
ATOM 741 C CA . SER A 1 97 ? 0.938 21.906 18.641 1 77 97 SER A CA 1
ATOM 742 C C . SER A 1 97 ? 1.039 20.609 19.453 1 77 97 SER A C 1
ATOM 744 O O . SER A 1 97 ? 1.463 19.578 18.938 1 77 97 SER A O 1
ATOM 746 N N . THR A 1 98 ? 0.729 20.703 20.688 1 80.75 98 THR A N 1
ATOM 747 C CA . THR A 1 98 ? 0.827 19.516 21.531 1 80.75 98 THR A CA 1
ATOM 748 C C . THR A 1 98 ? -0.133 18.438 21.062 1 80.75 98 THR A C 1
ATOM 750 O O . THR A 1 98 ? 0.206 17.25 21.078 1 80.75 98 THR A O 1
ATOM 753 N N . VAL A 1 99 ? -1.253 18.844 20.594 1 80.88 99 VAL A N 1
ATOM 754 C CA . VAL A 1 99 ? -2.254 17.891 20.125 1 80.88 99 VAL A CA 1
ATOM 755 C C . VAL A 1 99 ? -1.727 17.156 18.891 1 80.88 99 VAL A C 1
ATOM 757 O O . VAL A 1 99 ? -1.851 15.938 18.797 1 80.88 99 VAL A O 1
ATOM 760 N N . ASN A 1 100 ? -1.187 17.922 17.984 1 81.62 100 ASN A N 1
ATOM 761 C CA . ASN A 1 100 ? -0.64 17.328 16.781 1 81.62 100 ASN A CA 1
ATOM 762 C C . ASN A 1 100 ? 0.528 16.391 17.078 1 81.62 100 ASN A C 1
ATOM 764 O O . ASN A 1 100 ? 0.654 15.328 16.469 1 81.62 100 ASN A O 1
ATOM 768 N N . ALA A 1 101 ? 1.314 16.797 18.016 1 81.94 101 ALA A N 1
ATOM 769 C CA . ALA A 1 101 ? 2.459 15.977 18.406 1 81.94 101 ALA A CA 1
ATOM 770 C C . ALA A 1 101 ? 2.002 14.656 19.016 1 81.94 101 ALA A C 1
ATOM 772 O O . ALA A 1 101 ? 2.562 13.602 18.719 1 81.94 101 ALA A O 1
ATOM 773 N N . LEU A 1 102 ? 1.064 14.68 19.812 1 85.38 102 LEU A N 1
ATOM 774 C CA . LEU A 1 102 ? 0.516 13.484 20.453 1 85.38 102 LEU A CA 1
ATOM 775 C C . LEU A 1 102 ? -0.118 12.562 19.406 1 85.38 102 LEU A C 1
ATOM 777 O O . LEU A 1 102 ? 0.059 11.344 19.469 1 85.38 102 LEU A O 1
ATOM 781 N N . ALA A 1 103 ? -0.804 13.172 18.484 1 84.69 103 ALA A N 1
ATOM 782 C CA . ALA A 1 103 ? -1.429 12.383 17.422 1 84.69 103 ALA A CA 1
ATOM 783 C C . ALA A 1 103 ? -0.378 11.664 16.594 1 84.69 103 ALA A C 1
ATOM 785 O O . ALA A 1 103 ? -0.542 10.484 16.25 1 84.69 103 ALA A O 1
ATOM 786 N N . MET A 1 104 ? 0.63 12.289 16.312 1 85.44 104 MET A N 1
ATOM 787 C CA . MET A 1 104 ? 1.719 11.711 15.531 1 85.44 104 MET A CA 1
ATOM 788 C C . MET A 1 104 ? 2.369 10.555 16.281 1 85.44 104 MET A C 1
ATOM 790 O O . MET A 1 104 ? 2.732 9.547 15.672 1 85.44 104 MET A O 1
ATOM 794 N N . ALA A 1 105 ? 2.504 10.75 17.516 1 85.69 105 ALA A N 1
ATOM 795 C CA . ALA A 1 105 ? 3.131 9.719 18.344 1 85.69 105 ALA A CA 1
ATOM 796 C C . ALA A 1 105 ? 2.264 8.461 18.406 1 85.69 105 ALA A C 1
ATOM 798 O O . ALA A 1 105 ? 2.779 7.344 18.391 1 85.69 105 ALA A O 1
ATOM 799 N N . LYS A 1 106 ? 0.995 8.586 18.406 1 85.19 106 LYS A N 1
ATOM 800 C CA . LYS A 1 106 ? 0.056 7.477 18.562 1 85.19 106 LYS A CA 1
ATOM 801 C C . LYS A 1 106 ? -0.136 6.727 17.25 1 85.19 106 LYS A C 1
ATOM 803 O O . LYS A 1 106 ? -0.094 5.496 17.219 1 85.19 106 LYS A O 1
ATOM 808 N N . ASP A 1 107 ? -0.411 7.543 16.266 1 84.81 107 ASP A N 1
ATOM 809 C CA . ASP A 1 107 ? -0.66 6.961 14.945 1 84.81 107 ASP A CA 1
ATOM 810 C C . ASP A 1 107 ? -0.164 7.887 13.836 1 84.81 107 ASP A C 1
ATOM 812 O O . ASP A 1 107 ? -0.933 8.68 13.297 1 84.81 107 ASP A O 1
ATOM 816 N N . PRO A 1 108 ? 1.054 7.676 13.469 1 82.88 108 PRO A N 1
ATOM 817 C CA . PRO A 1 108 ? 1.653 8.57 12.469 1 82.88 108 PRO A CA 1
ATOM 818 C C . PRO A 1 108 ? 0.901 8.555 11.141 1 82.88 108 PRO A C 1
ATOM 820 O O . PRO A 1 108 ? 0.856 9.578 10.445 1 82.88 108 PRO A O 1
ATOM 823 N N . GLU A 1 109 ? 0.302 7.516 10.859 1 76.12 109 GLU A N 1
ATOM 824 C CA . GLU A 1 109 ? -0.387 7.418 9.578 1 76.12 109 GLU A CA 1
ATOM 825 C C . GLU A 1 109 ? -1.707 8.18 9.594 1 76.12 109 GLU A C 1
ATOM 827 O O . GLU A 1 109 ? -2.139 8.711 8.57 1 76.12 109 GLU A O 1
ATOM 832 N N . ALA A 1 110 ? -2.156 8.211 10.797 1 80.5 110 ALA A N 1
ATOM 833 C CA . ALA A 1 110 ? -3.461 8.859 10.906 1 80.5 110 ALA A CA 1
ATOM 834 C C . ALA A 1 110 ? -3.33 10.258 11.5 1 80.5 110 ALA A C 1
ATOM 836 O O . ALA A 1 110 ? -4.332 10.945 11.719 1 80.5 110 ALA A O 1
ATOM 837 N N . ALA A 1 111 ? -2.113 10.633 11.711 1 88.12 111 ALA A N 1
ATOM 838 C CA . ALA A 1 111 ? -1.862 11.906 12.375 1 88.12 111 ALA A CA 1
ATOM 839 C C . ALA A 1 111 ? -2.383 13.078 11.539 1 88.12 111 ALA A C 1
ATOM 841 O O . ALA A 1 111 ? -2.854 14.078 12.086 1 88.12 111 ALA A O 1
ATOM 842 N N . PHE A 1 112 ? -2.416 12.859 10.234 1 91.62 112 PHE A N 1
ATOM 843 C CA . PHE A 1 112 ? -2.879 13.906 9.328 1 91.62 112 PHE A CA 1
ATOM 844 C C . PHE A 1 112 ? -4.34 14.25 9.602 1 91.62 112 PHE A C 1
ATOM 846 O O . PHE A 1 112 ? -4.715 15.422 9.594 1 91.62 112 PHE A O 1
ATOM 853 N N . PHE A 1 113 ? -5.141 13.352 9.938 1 93 113 PHE A N 1
ATOM 854 C CA . PHE A 1 113 ? -6.57 13.578 10.109 1 93 113 PHE A CA 1
ATOM 855 C C . PHE A 1 113 ? -6.836 14.398 11.367 1 93 113 PHE A C 1
ATOM 857 O O . PHE A 1 113 ? -7.895 15.016 11.5 1 93 113 PHE A O 1
ATOM 864 N N . LYS A 1 114 ? -5.828 14.438 12.25 1 91.12 114 LYS A N 1
ATOM 865 C CA . LYS A 1 114 ? -5.988 15.148 13.516 1 91.12 114 LYS A CA 1
ATOM 866 C C . LYS A 1 114 ? -5.266 16.5 13.477 1 91.12 114 LYS A C 1
ATOM 868 O O . LYS A 1 114 ? -5.25 17.219 14.469 1 91.12 114 LYS A O 1
ATOM 873 N N . ARG A 1 115 ? -4.727 16.812 12.422 1 91.12 115 ARG A N 1
ATOM 874 C CA . ARG A 1 115 ? -3.893 18 12.266 1 91.12 115 ARG A CA 1
ATOM 875 C C . ARG A 1 115 ? -4.66 19.266 12.648 1 91.12 115 ARG A C 1
ATOM 877 O O . ARG A 1 115 ? -4.098 20.188 13.25 1 91.12 115 ARG A O 1
ATOM 884 N N . LEU A 1 116 ? -5.961 19.266 12.336 1 93.88 116 LEU A N 1
ATOM 885 C CA . LEU A 1 116 ? -6.742 20.469 12.555 1 93.88 116 LEU A CA 1
ATOM 886 C C . LEU A 1 116 ? -7.445 20.438 13.906 1 93.88 116 LEU A C 1
ATOM 888 O O . LEU A 1 116 ? -8.078 21.406 14.312 1 93.88 116 LEU A O 1
ATOM 892 N N . GLU A 1 117 ? -7.25 19.297 14.641 1 89.88 117 GLU A N 1
ATOM 893 C CA . GLU A 1 117 ? -7.84 19.188 15.977 1 89.88 117 GLU A CA 1
ATOM 894 C C . GLU A 1 117 ? -7.137 20.109 16.969 1 89.88 117 GLU A C 1
ATOM 896 O O . GLU A 1 117 ? -7.707 20.484 18 1 89.88 117 GLU A O 1
ATOM 901 N N . GLY A 1 118 ? -5.926 20.516 16.656 1 87.19 118 GLY A N 1
ATOM 902 C CA . GLY A 1 118 ? -5.168 21.422 17.516 1 87.19 118 GLY A CA 1
ATOM 903 C C . GLY A 1 118 ? -5.691 22.844 17.484 1 87.19 118 GLY A C 1
ATOM 904 O O . GLY A 1 118 ? -5.32 23.656 18.328 1 87.19 118 GLY A O 1
ATOM 905 N N . LEU A 1 119 ? -6.559 23.141 16.516 1 90.56 119 LEU A N 1
ATOM 906 C CA . LEU A 1 119 ? -7.141 24.469 16.453 1 90.56 119 LEU A CA 1
ATOM 907 C C . LEU A 1 119 ? -8.195 24.656 17.547 1 90.56 119 LEU A C 1
ATOM 909 O O . LEU A 1 119 ? -9.289 24.094 17.438 1 90.56 119 LEU A O 1
ATOM 913 N N . GLN A 1 120 ? -7.879 25.453 18.578 1 89.25 120 GLN A N 1
ATOM 914 C CA . GLN A 1 120 ? -8.75 25.641 19.734 1 89.25 120 GLN A CA 1
ATOM 915 C C . GLN A 1 120 ? -9.164 27.109 19.875 1 89.25 120 GLN A C 1
ATOM 917 O O . GLN A 1 120 ? -8.375 28.016 19.594 1 89.25 120 GLN A O 1
ATOM 922 N N . PRO A 1 121 ? -10.344 27.25 20.312 1 90.31 121 PRO A N 1
ATOM 923 C CA . PRO A 1 121 ? -10.773 28.641 20.531 1 90.31 121 PRO A CA 1
ATOM 924 C C . PRO A 1 121 ? -9.977 29.344 21.625 1 90.31 121 PRO A C 1
ATOM 926 O O . PRO A 1 121 ? -9.625 28.719 22.641 1 90.31 121 PRO A O 1
ATOM 929 N N . CYS A 1 122 ? -9.625 30.547 21.391 1 86.94 122 CYS A N 1
ATOM 930 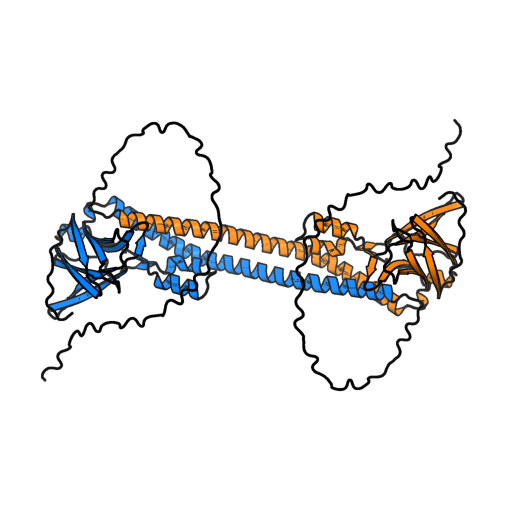C CA . CYS A 1 122 ? -8.922 31.328 22.406 1 86.94 122 CYS A CA 1
ATOM 931 C C . CYS A 1 122 ? -9.859 31.719 23.531 1 86.94 122 CYS A C 1
ATOM 933 O O . CYS A 1 122 ? -11.031 32.031 23.297 1 86.94 122 CYS A O 1
ATOM 935 N N . GLU A 1 123 ? -9.375 31.719 24.766 1 80.5 123 GLU A N 1
ATOM 936 C CA . GLU A 1 123 ? -10.18 31.969 25.969 1 80.5 123 GLU A CA 1
ATOM 937 C C . GLU A 1 123 ? -10.57 33.438 26.062 1 80.5 123 GLU A C 1
ATOM 939 O O . GLU A 1 123 ? -11.672 33.781 26.5 1 80.5 123 GLU A O 1
ATOM 944 N N . VAL A 1 124 ? -9.68 34.25 25.719 1 79.44 124 VAL A N 1
ATOM 945 C CA . VAL A 1 124 ? -9.938 35.688 25.812 1 79.44 124 VAL A CA 1
ATOM 946 C C . VAL A 1 124 ? -9.977 36.312 24.406 1 79.44 124 VAL A C 1
ATOM 948 O O . VAL A 1 124 ? -8.984 36.281 23.688 1 79.44 124 VAL A O 1
ATOM 951 N N . SER A 1 125 ? -11.141 36.875 24.094 1 80.19 125 SER A N 1
ATOM 952 C CA . SER A 1 125 ? -11.305 37.344 22.734 1 80.19 125 SER A CA 1
ATOM 953 C C . SER A 1 125 ? -11.414 38.875 22.703 1 80.19 125 SER A C 1
ATOM 955 O O . SER A 1 125 ? -11.359 39.5 21.641 1 80.19 125 SER A O 1
ATOM 957 N N . THR A 1 126 ? -11.5 39.438 23.984 1 89.44 126 THR A N 1
ATOM 958 C CA . THR A 1 126 ? -11.656 40.906 24.016 1 89.44 126 THR A CA 1
ATOM 959 C C . THR A 1 126 ? -10.93 41.5 25.203 1 89.44 126 THR A C 1
ATOM 961 O O . THR A 1 126 ? -10.719 40.812 26.219 1 89.44 126 THR A O 1
ATOM 964 N N . LEU A 1 127 ? -10.523 42.75 25.016 1 93.12 127 LEU A N 1
ATOM 965 C CA . LEU A 1 127 ? -9.914 43.531 26.094 1 93.12 127 LEU A CA 1
ATOM 966 C C . LEU A 1 127 ? -10.781 44.719 26.453 1 93.12 127 LEU A C 1
ATOM 968 O O . LEU A 1 127 ? -11.344 45.375 25.562 1 93.12 127 LEU A O 1
ATOM 972 N N . LYS A 1 128 ? -10.914 44.969 27.703 1 92.5 128 LYS A N 1
ATOM 973 C CA . LYS A 1 128 ? -11.609 46.188 28.156 1 92.5 128 LYS A CA 1
ATOM 974 C C . LYS A 1 128 ? -10.695 47.406 28.078 1 92.5 128 LYS A C 1
ATOM 976 O O . LYS A 1 128 ? -9.477 47.25 28.047 1 92.5 128 LYS A O 1
ATOM 981 N N . PRO A 1 129 ? -11.398 48.562 28 1 95.56 129 PRO A N 1
ATOM 982 C CA . PRO A 1 129 ? -10.555 49.781 28.078 1 95.56 129 PRO A CA 1
ATOM 983 C C . PRO A 1 129 ? -9.695 49.812 29.328 1 95.56 129 PRO A C 1
ATOM 985 O O . PRO A 1 129 ? -10.133 49.344 30.391 1 95.56 129 PRO A O 1
ATOM 988 N N . GLY A 1 130 ? -8.555 50.375 29.203 1 95.38 130 GLY A N 1
ATOM 989 C CA . GLY A 1 130 ? -7.629 50.438 30.312 1 95.38 130 GLY A CA 1
ATOM 990 C C . GLY A 1 130 ? -6.238 49.938 29.969 1 95.38 130 GLY A C 1
ATOM 991 O O . GLY A 1 130 ? -5.906 49.781 28.781 1 95.38 130 GLY A O 1
ATOM 992 N N . THR A 1 131 ? -5.418 49.844 31.016 1 94.81 131 THR A N 1
ATOM 993 C CA . THR A 1 131 ? -4.043 49.375 30.812 1 94.81 131 THR A CA 1
ATOM 994 C C . THR A 1 131 ? -3.926 47.875 31.047 1 94.81 131 THR A C 1
ATOM 996 O O . THR A 1 131 ? -4.391 47.375 32.062 1 94.81 131 THR A O 1
ATOM 999 N N . HIS A 1 132 ? -3.373 47.219 30.078 1 96 132 HIS A N 1
ATOM 1000 C CA . HIS A 1 132 ? -3.156 45.781 30.156 1 96 132 HIS A CA 1
ATOM 1001 C C . HIS A 1 132 ? -1.668 45.438 30.141 1 96 132 HIS A C 1
ATOM 1003 O O . HIS A 1 132 ? -0.894 46.094 29.422 1 96 132 HIS A O 1
ATOM 1009 N N . ILE A 1 133 ? -1.308 44.406 30.844 1 96.06 133 ILE A N 1
ATOM 1010 C CA . ILE A 1 133 ? 0.105 44.062 30.969 1 96.06 133 ILE A CA 1
ATOM 1011 C C . ILE A 1 133 ? 0.42 42.812 30.156 1 96.06 133 ILE A C 1
ATOM 1013 O O . ILE A 1 133 ? -0.242 41.781 30.297 1 96.06 133 ILE A O 1
ATOM 1017 N N . PHE A 1 134 ? 1.401 42.969 29.281 1 97.25 134 PHE A N 1
ATOM 1018 C CA . PHE A 1 134 ? 1.95 41.844 28.5 1 97.25 134 PHE A CA 1
ATOM 1019 C C . PHE A 1 134 ? 3.426 41.656 28.828 1 97.25 134 PHE A C 1
ATOM 1021 O O . PHE A 1 134 ? 4.086 42.531 29.359 1 97.25 134 PHE A O 1
ATOM 1028 N N . ALA A 1 135 ? 3.924 40.469 28.484 1 97.44 135 ALA A N 1
ATOM 1029 C CA . ALA A 1 135 ? 5.344 40.219 28.734 1 97.44 135 ALA A CA 1
ATOM 1030 C C . ALA A 1 135 ? 5.922 39.25 27.688 1 97.44 135 ALA A C 1
ATOM 1032 O O . ALA A 1 135 ? 5.203 38.438 27.125 1 97.44 135 ALA A O 1
ATOM 1033 N N . VAL A 1 136 ? 7.145 39.5 27.359 1 97.44 136 VAL A N 1
ATOM 1034 C CA . VAL A 1 136 ? 7.938 38.531 26.594 1 97.44 136 VAL A CA 1
ATOM 1035 C C . VAL A 1 136 ? 8.891 37.781 27.531 1 97.44 136 VAL A C 1
ATOM 1037 O O . VAL A 1 136 ? 9.727 38.406 28.188 1 97.44 136 VAL A O 1
ATOM 1040 N N . TYR A 1 137 ? 8.703 36.5 27.531 1 96.69 137 TYR A N 1
ATOM 1041 C CA . TYR A 1 137 ? 9.492 35.625 28.406 1 96.69 137 TYR A CA 1
ATOM 1042 C C . TYR A 1 137 ? 10.516 34.844 27.609 1 96.69 137 TYR A C 1
ATOM 1044 O O . TYR A 1 137 ? 10.172 34.188 26.625 1 96.69 137 TYR A O 1
ATOM 1052 N N . GLY A 1 138 ? 11.766 34.938 27.969 1 94.62 138 GLY A N 1
ATOM 1053 C CA . GLY A 1 138 ? 12.812 34.156 27.328 1 94.62 138 GLY A CA 1
ATOM 1054 C C . GLY A 1 138 ? 12.758 32.688 27.688 1 94.62 138 GLY A C 1
ATOM 1055 O O . GLY A 1 138 ? 13.211 32.281 28.75 1 94.62 138 GLY A O 1
ATOM 1056 N N . ASP A 1 139 ? 12.289 31.844 26.797 1 87.88 139 ASP A N 1
ATOM 1057 C CA . ASP A 1 139 ? 12.102 30.422 27.031 1 87.88 139 ASP A CA 1
ATOM 1058 C C . ASP A 1 139 ? 13.32 29.625 26.562 1 87.88 139 ASP A C 1
ATOM 1060 O O . ASP A 1 139 ? 13.188 28.484 26.125 1 87.88 139 ASP A O 1
ATOM 1064 N N . ASN A 1 140 ? 14.438 30.266 26.484 1 82.5 140 ASN A N 1
ATOM 1065 C CA . ASN A 1 140 ? 15.672 29.578 26.109 1 8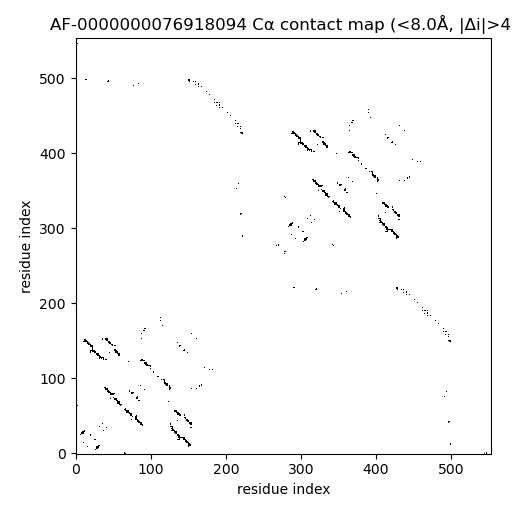2.5 140 ASN A CA 1
ATOM 1066 C C . ASN A 1 140 ? 16.531 29.25 27.344 1 82.5 140 ASN A C 1
ATOM 1068 O O . ASN A 1 140 ? 16.438 29.938 28.359 1 82.5 140 ASN A O 1
ATOM 1072 N N . PHE A 1 141 ? 17.25 28.188 27.266 1 81.5 141 PHE A N 1
ATOM 1073 C CA . PHE A 1 141 ? 18.094 27.797 28.391 1 81.5 141 PHE A CA 1
ATOM 1074 C C . PHE A 1 141 ? 19.484 28.438 28.281 1 81.5 141 PHE A C 1
ATOM 1076 O O . PHE A 1 141 ? 20.141 28.656 29.297 1 81.5 141 PHE A O 1
ATOM 1083 N N . PHE A 1 142 ? 19.812 28.797 27.062 1 84.44 142 PHE A N 1
ATOM 1084 C CA . PHE A 1 142 ? 21.234 29.094 26.906 1 84.44 142 PHE A CA 1
ATOM 1085 C C . PHE A 1 142 ? 21.438 30.547 26.5 1 84.44 142 PHE A C 1
ATOM 1087 O O . PHE A 1 142 ? 22.453 31.172 26.844 1 84.44 142 PHE A O 1
ATOM 1094 N N . LYS A 1 143 ? 20.469 30.984 25.719 1 89.12 143 LYS A N 1
ATOM 1095 C CA . LYS A 1 143 ? 20.719 32.312 25.141 1 89.12 143 LYS A CA 1
ATOM 1096 C C . LYS A 1 143 ? 19.516 33.219 25.344 1 89.12 143 LYS A C 1
ATOM 1098 O O . LYS A 1 143 ? 18.375 32.781 25.453 1 89.12 143 LYS A O 1
ATOM 1103 N N . PRO A 1 144 ? 19.859 34.5 25.5 1 93.75 144 PRO A N 1
ATOM 1104 C CA . PRO A 1 144 ? 18.766 35.469 25.516 1 93.75 144 PRO A CA 1
ATOM 1105 C C . PRO A 1 144 ? 17.953 35.469 24.219 1 93.75 144 PRO A C 1
ATOM 1107 O O . PRO A 1 144 ? 18.438 35 23.188 1 93.75 144 PRO A O 1
ATOM 1110 N N . ALA A 1 145 ? 16.844 35.875 24.297 1 95.38 145 ALA A N 1
ATOM 1111 C CA . ALA A 1 145 ? 15.969 35.938 23.141 1 95.38 145 ALA A CA 1
ATOM 1112 C C . ALA A 1 145 ? 15.797 37.375 22.641 1 95.38 145 ALA A C 1
ATOM 1114 O O . ALA A 1 145 ? 15.414 38.25 23.406 1 95.38 145 ALA A O 1
ATOM 1115 N N . SER A 1 146 ? 16.156 37.594 21.406 1 96.25 146 SER A N 1
ATOM 1116 C CA . SER A 1 146 ? 15.844 38.875 20.781 1 96.25 146 SER A CA 1
ATOM 1117 C C . SER A 1 146 ? 14.414 38.906 20.25 1 96.25 146 SER A C 1
ATOM 1119 O O . SER A 1 146 ? 13.945 37.906 19.688 1 96.25 146 SER A O 1
ATOM 1121 N N . TYR A 1 147 ? 13.758 40.031 20.531 1 96.94 147 TYR A N 1
ATOM 1122 C CA . TYR A 1 147 ? 12.359 40.062 20.125 1 96.94 147 TYR A CA 1
ATOM 1123 C C . TYR A 1 147 ? 11.945 41.469 19.719 1 96.94 147 TYR A C 1
ATOM 1125 O O . TYR A 1 147 ? 12.641 42.438 20.031 1 96.94 147 TYR A O 1
ATOM 1133 N N . THR A 1 148 ? 10.906 41.531 18.891 1 97.25 148 THR A N 1
ATOM 1134 C CA . THR A 1 148 ? 10.133 42.75 18.641 1 97.25 148 THR A CA 1
ATOM 1135 C C . THR A 1 148 ? 8.68 42.562 19.047 1 97.25 148 THR A C 1
ATOM 1137 O O . THR A 1 148 ? 8.031 41.594 18.609 1 97.25 148 THR A O 1
ATOM 1140 N N . ILE A 1 149 ? 8.188 43.375 19.938 1 98.06 149 ILE A N 1
ATOM 1141 C CA . ILE A 1 149 ? 6.785 43.281 20.328 1 98.06 149 ILE A CA 1
ATOM 1142 C C . ILE A 1 149 ? 6.027 44.5 19.797 1 98.06 149 ILE A C 1
ATOM 1144 O O . ILE A 1 149 ? 6.562 45.625 19.766 1 98.06 149 ILE A O 1
ATOM 1148 N N . GLU A 1 150 ? 4.867 44.25 19.312 1 97.88 150 GLU A N 1
ATOM 1149 C CA . GLU A 1 150 ? 4.043 45.312 18.75 1 97.88 150 GLU A CA 1
ATOM 1150 C C . GLU A 1 150 ? 2.586 45.188 19.172 1 97.88 150 GLU A C 1
ATOM 1152 O O . GLU A 1 150 ? 2.102 44.062 19.391 1 97.88 150 GLU A O 1
ATOM 1157 N N . ALA A 1 151 ? 1.957 46.281 19.328 1 97.44 151 ALA A N 1
ATOM 1158 C CA . ALA A 1 151 ? 0.521 46.344 19.594 1 97.44 151 ALA A CA 1
ATOM 1159 C C . ALA A 1 151 ? -0.204 47.094 18.5 1 97.44 151 ALA A C 1
ATOM 1161 O O . ALA A 1 151 ? 0.206 48.219 18.125 1 97.44 151 ALA A O 1
ATOM 1162 N N . MET A 1 152 ? -1.205 46.469 17.969 1 95.69 152 MET A N 1
ATOM 1163 C CA . MET A 1 152 ? -1.929 47.062 16.844 1 95.69 152 MET A CA 1
ATOM 1164 C C . MET A 1 152 ? -3.424 47.125 17.141 1 95.69 152 MET A C 1
ATOM 1166 O O . MET A 1 152 ? -3.971 46.219 17.797 1 95.69 152 MET A O 1
ATOM 1170 N N . CYS A 1 153 ? -4.031 48.219 16.672 1 95.38 153 CYS A N 1
ATOM 1171 C CA . CYS A 1 153 ? -5.488 48.312 16.672 1 95.38 153 CYS A CA 1
ATOM 1172 C C . CYS A 1 153 ? -6.086 47.688 15.43 1 95.38 153 CYS A C 1
ATOM 1174 O O . CYS A 1 153 ? -5.664 47.969 14.312 1 95.38 153 CYS A O 1
ATOM 1176 N N . ALA A 1 154 ? -7.031 46.844 15.617 1 93.75 154 ALA A N 1
ATOM 1177 C CA . ALA A 1 154 ? -7.617 46.094 14.523 1 93.75 154 ALA A CA 1
ATOM 1178 C C . ALA A 1 154 ? -8.32 47 13.523 1 93.75 154 ALA A C 1
ATOM 1180 O O . ALA A 1 154 ? -8.555 46.625 12.383 1 93.75 154 ALA A O 1
ATOM 1181 N N . LYS A 1 155 ? -8.664 48.219 13.953 1 92.62 155 LYS A N 1
ATOM 1182 C CA . LYS A 1 155 ? -9.328 49.156 13.078 1 92.62 155 LYS A CA 1
ATOM 1183 C C . LYS A 1 155 ? -8.484 49.438 11.828 1 92.62 155 LYS A C 1
ATOM 1185 O O . LYS A 1 155 ? -9.031 49.656 10.742 1 92.62 155 LYS A O 1
ATOM 1190 N N . SER A 1 156 ? -7.211 49.438 11.961 1 91.62 156 SER A N 1
ATOM 1191 C CA . SER A 1 156 ? -6.301 49.719 10.852 1 91.62 156 SER A CA 1
ATOM 1192 C C . SER A 1 156 ? -6.098 48.469 9.992 1 91.62 156 SER A C 1
ATOM 1194 O O . SER A 1 156 ? -5.434 48.531 8.953 1 91.62 156 SER A O 1
ATOM 1196 N N . TYR A 1 157 ? -6.703 47.375 10.391 1 94.31 157 TYR A N 1
ATOM 1197 C CA . TYR A 1 157 ? -6.492 46.094 9.727 1 94.31 157 TYR A CA 1
ATOM 1198 C C . TYR A 1 157 ? -7.816 45.375 9.477 1 94.31 157 TYR A C 1
ATOM 1200 O O . TYR A 1 157 ? -7.926 44.156 9.688 1 94.31 157 TYR A O 1
ATOM 1208 N N . GLU A 1 158 ? -8.797 46.125 9.086 1 92.44 158 GLU A N 1
ATOM 1209 C CA . GLU A 1 158 ? -10.148 45.594 8.914 1 92.44 158 GLU A CA 1
ATOM 1210 C C . GLU A 1 158 ? -10.164 44.469 7.914 1 92.44 158 GLU A C 1
ATOM 1212 O O . GLU A 1 158 ? -10.766 43.406 8.172 1 92.44 158 GLU A O 1
ATOM 1217 N N . ASP A 1 159 ? -9.469 44.688 6.773 1 94.19 159 ASP A N 1
ATOM 1218 C CA . ASP A 1 159 ? -9.422 43.656 5.75 1 94.19 159 ASP A CA 1
ATOM 1219 C C . ASP A 1 159 ? -8.75 42.375 6.277 1 94.19 159 ASP A C 1
ATOM 1221 O O . ASP A 1 159 ? -9.234 41.281 6.051 1 94.19 159 ASP A O 1
ATOM 1225 N N . THR A 1 160 ? -7.656 42.594 6.977 1 94.75 160 THR A N 1
ATOM 1226 C CA . THR A 1 160 ? -6.922 41.469 7.551 1 94.75 160 THR A CA 1
ATOM 1227 C C . THR A 1 160 ? -7.781 40.719 8.555 1 94.75 160 THR A C 1
ATOM 1229 O O . THR A 1 160 ? -7.781 39.469 8.578 1 94.75 160 THR A O 1
ATOM 1232 N N . THR A 1 161 ? -8.531 41.438 9.336 1 94.81 161 THR A N 1
ATOM 1233 C CA . THR A 1 161 ? -9.398 40.844 10.344 1 94.81 161 THR A CA 1
ATOM 1234 C C . THR A 1 161 ? -10.484 40 9.688 1 94.81 161 THR A C 1
ATOM 1236 O O . THR A 1 161 ? -10.766 38.875 10.148 1 94.81 161 THR A O 1
ATOM 1239 N N . GLU A 1 162 ? -11.047 40.469 8.609 1 95.5 162 GLU A N 1
ATOM 1240 C CA . GLU A 1 162 ? -12.078 39.75 7.898 1 95.5 162 GLU A CA 1
ATOM 1241 C C . GLU A 1 162 ? -11.508 38.469 7.262 1 95.5 162 GLU A C 1
ATOM 1243 O O . GLU A 1 162 ? -12.148 37.406 7.285 1 95.5 162 GLU A O 1
ATOM 1248 N N . ARG A 1 163 ? -10.352 38.594 6.699 1 96.56 163 ARG A N 1
ATOM 1249 C CA . ARG A 1 163 ? -9.688 37.438 6.098 1 96.56 163 ARG A CA 1
ATOM 1250 C C . ARG A 1 163 ? -9.406 36.375 7.141 1 96.56 163 ARG A C 1
ATOM 1252 O O . ARG A 1 163 ? -9.523 35.188 6.859 1 96.56 163 ARG A O 1
ATOM 1259 N N . LEU A 1 164 ? -9.016 36.812 8.328 1 96 164 LEU A N 1
ATOM 1260 C CA . LEU A 1 164 ? -8.758 35.875 9.406 1 96 164 LEU A CA 1
ATOM 1261 C C . LEU A 1 164 ? -10.023 35.125 9.781 1 96 164 LEU A C 1
ATOM 1263 O O . LEU A 1 164 ? -10 33.906 9.93 1 96 164 LEU A O 1
ATOM 1267 N N . LYS A 1 165 ? -11.102 35.844 9.922 1 94.38 165 LYS A N 1
ATOM 1268 C CA . LYS A 1 165 ? -12.391 35.219 10.234 1 94.38 165 LYS A CA 1
ATOM 1269 C C . LYS A 1 165 ? -12.781 34.188 9.188 1 94.38 165 LYS A C 1
ATOM 1271 O O . LYS A 1 165 ? -13.227 33.094 9.523 1 94.38 165 LYS A O 1
ATOM 1276 N N . GLU A 1 166 ? -12.555 34.531 7.961 1 96.62 166 GLU A N 1
ATOM 1277 C CA . GLU A 1 166 ? -12.945 33.656 6.852 1 96.62 166 GLU A CA 1
ATOM 1278 C C . GLU A 1 166 ? -12.102 32.375 6.82 1 96.62 166 GLU A C 1
ATOM 1280 O O . GLU A 1 166 ? -12.633 31.281 6.699 1 96.62 166 GLU A O 1
ATOM 1285 N N . ILE A 1 167 ? -10.82 32.531 6.902 1 97.31 167 ILE A N 1
ATOM 1286 C CA . ILE A 1 167 ? -9.938 31.359 6.777 1 97.31 167 ILE A CA 1
ATOM 1287 C C . ILE A 1 167 ? -10.164 30.422 7.957 1 97.31 167 ILE A C 1
ATOM 1289 O O . ILE A 1 167 ? -10.125 29.203 7.797 1 97.31 167 ILE A O 1
ATOM 1293 N N . GLU A 1 168 ? -10.375 30.984 9.148 1 95.75 168 GLU A N 1
ATOM 1294 C CA . GLU A 1 168 ? -10.609 30.125 10.305 1 95.75 168 GLU A CA 1
ATOM 1295 C C . GLU A 1 168 ? -11.93 29.359 10.172 1 95.75 168 GLU A C 1
ATOM 1297 O O . GLU A 1 168 ? -12.016 28.203 10.555 1 95.75 168 GLU A O 1
ATOM 1302 N N . ALA A 1 169 ? -12.922 30 9.617 1 95.5 169 ALA A N 1
ATOM 1303 C CA . ALA A 1 169 ? -14.18 29.312 9.352 1 95.5 169 ALA A CA 1
ATOM 1304 C C . ALA A 1 169 ? -13.977 28.156 8.367 1 95.5 169 ALA A C 1
ATOM 1306 O O . ALA A 1 169 ? -14.523 27.078 8.562 1 95.5 169 ALA A O 1
ATOM 1307 N N . LYS A 1 170 ? -13.211 28.406 7.363 1 97.25 170 LYS A N 1
ATOM 1308 C CA . LYS A 1 170 ? -12.914 27.391 6.367 1 97.25 170 LYS A CA 1
ATOM 1309 C C . LYS A 1 170 ? -12.156 26.219 6.984 1 97.25 170 LYS A C 1
ATOM 1311 O O . LYS A 1 170 ? -12.414 25.062 6.652 1 97.25 170 LYS A O 1
ATOM 1316 N N . ILE A 1 171 ? -11.234 26.531 7.855 1 97.38 171 ILE A N 1
ATOM 1317 C CA . ILE A 1 171 ? -10.438 25.484 8.5 1 97.38 171 ILE A CA 1
ATOM 1318 C C . ILE A 1 171 ? -11.336 24.625 9.391 1 97.38 171 ILE A C 1
ATOM 1320 O O . ILE A 1 171 ? -11.195 23.406 9.422 1 97.38 171 ILE A O 1
ATOM 1324 N N . LEU A 1 172 ? -12.25 25.281 10.039 1 95.81 172 LEU A N 1
ATOM 1325 C CA . LEU A 1 172 ? -13.156 24.531 10.898 1 95.81 172 LEU A CA 1
ATOM 1326 C C . LEU A 1 172 ? -14.055 23.625 10.078 1 95.81 172 LEU A C 1
ATOM 1328 O O . LEU A 1 172 ? -14.328 22.484 10.477 1 95.81 172 LEU A O 1
ATOM 1332 N N . GLU A 1 173 ? -14.523 24.094 8.984 1 97 173 GLU A N 1
ATOM 1333 C CA . GLU A 1 173 ? -15.305 23.25 8.086 1 97 173 GLU A CA 1
ATOM 1334 C C . GLU A 1 173 ? -14.477 22.078 7.57 1 97 173 GLU A C 1
ATOM 1336 O O . GLU A 1 173 ? -14.953 20.938 7.531 1 97 173 GLU A O 1
ATOM 1341 N N . LYS A 1 174 ? -13.266 22.406 7.199 1 97.56 174 LYS A N 1
ATOM 1342 C CA . LYS A 1 174 ? -12.359 21.375 6.699 1 97.56 174 LYS A CA 1
ATOM 1343 C C . LYS A 1 174 ? -12.102 20.312 7.762 1 97.56 174 LYS A C 1
ATOM 1345 O O . LYS A 1 174 ? -11.953 19.141 7.441 1 97.56 174 LYS A O 1
ATOM 1350 N N . ARG A 1 175 ? -12.016 20.75 8.984 1 95.44 175 ARG A N 1
ATOM 1351 C CA . ARG A 1 175 ? -11.828 19.812 10.086 1 95.44 175 ARG A CA 1
ATOM 1352 C C . ARG A 1 175 ? -12.922 18.75 10.102 1 95.44 175 ARG A C 1
ATOM 1354 O O . ARG A 1 175 ? -12.648 17.562 10.266 1 95.44 175 ARG A O 1
ATOM 1361 N N . ASN A 1 176 ? -14.156 19.188 9.883 1 95.19 176 ASN A N 1
ATOM 1362 C CA . ASN A 1 176 ? -15.281 18.25 9.852 1 95.19 176 ASN A CA 1
ATOM 1363 C C . ASN A 1 176 ? -15.219 17.344 8.633 1 95.19 176 ASN A C 1
ATOM 1365 O O . ASN A 1 176 ? -15.5 16.141 8.734 1 95.19 176 ASN A O 1
ATOM 1369 N N . ASP A 1 177 ? -14.836 17.906 7.523 1 96.31 177 ASP A N 1
ATOM 1370 C CA . ASP A 1 177 ? -14.664 17.109 6.305 1 96.31 177 ASP A CA 1
ATOM 1371 C C . ASP A 1 177 ? -13.633 16.016 6.508 1 96.31 177 ASP A C 1
ATOM 1373 O O . ASP A 1 177 ? -13.82 14.883 6.043 1 96.31 177 ASP A O 1
ATOM 1377 N N . LEU A 1 178 ? -12.539 16.344 7.184 1 95.5 178 LEU A N 1
ATOM 1378 C CA . LEU A 1 178 ? -11.453 15.398 7.387 1 95.5 178 LEU A CA 1
ATOM 1379 C C . LEU A 1 178 ? -11.891 14.258 8.305 1 95.5 178 LEU A C 1
ATOM 1381 O O . LEU A 1 178 ? -11.461 13.117 8.133 1 95.5 178 LEU A O 1
ATOM 1385 N N . ARG A 1 179 ? -12.758 14.594 9.242 1 93.38 179 ARG A N 1
ATOM 1386 C CA . ARG A 1 179 ? -13.281 13.555 10.117 1 93.38 179 ARG A CA 1
ATOM 1387 C C . ARG A 1 179 ? -14.07 12.516 9.328 1 93.38 179 ARG A C 1
ATOM 1389 O O . ARG A 1 179 ? -13.898 11.312 9.531 1 93.38 179 ARG A O 1
ATOM 1396 N N . GLN A 1 180 ? -14.852 12.984 8.422 1 95.12 180 GLN A N 1
ATOM 1397 C CA . GLN A 1 180 ? -15.625 12.086 7.566 1 95.12 180 GLN A CA 1
ATOM 1398 C C . GLN A 1 180 ? -14.711 11.312 6.621 1 95.12 180 GLN A C 1
ATOM 1400 O O . GLN A 1 180 ? -14.891 10.109 6.422 1 95.12 180 GLN A O 1
ATOM 1405 N N . PHE A 1 181 ? -13.797 11.969 6.07 1 96.44 181 PHE A N 1
ATOM 1406 C CA . PHE A 1 181 ? -12.867 11.344 5.137 1 96.44 181 PHE A CA 1
ATOM 1407 C C . PHE A 1 181 ? -12.047 10.266 5.824 1 96.44 181 PHE A C 1
ATOM 1409 O O . PHE A 1 181 ? -11.711 9.242 5.215 1 96.44 181 PHE A O 1
ATOM 1416 N N . GLU A 1 182 ? -11.641 10.57 7.086 1 94.44 182 GLU A N 1
ATOM 1417 C CA . GLU A 1 182 ? -10.891 9.555 7.816 1 94.44 182 GLU A CA 1
ATOM 1418 C C . GLU A 1 182 ? -11.633 8.227 7.84 1 94.44 182 GLU A C 1
ATOM 1420 O O . GLU A 1 182 ? -11.039 7.168 7.617 1 94.44 182 GLU A O 1
ATOM 1425 N N . THR A 1 183 ? -12.945 8.25 8.047 1 95 183 THR A N 1
ATOM 1426 C CA . THR A 1 183 ? -13.766 7.039 8.078 1 95 183 THR A CA 1
ATOM 1427 C C . THR A 1 183 ? -13.742 6.332 6.727 1 95 183 THR A C 1
ATOM 1429 O O . THR A 1 183 ? -13.57 5.113 6.66 1 95 183 THR A O 1
ATOM 1432 N N . GLU A 1 184 ? -13.875 7.145 5.715 1 95.12 184 GLU A N 1
ATOM 1433 C CA . GLU A 1 184 ? -13.844 6.59 4.363 1 95.12 184 GLU A CA 1
ATOM 1434 C 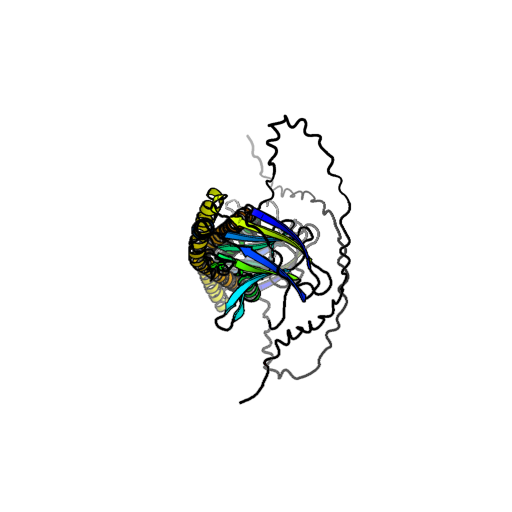C . GLU A 1 184 ? -12.484 5.969 4.059 1 95.12 184 GLU A C 1
ATOM 1436 O O . GLU A 1 184 ? -12.406 4.887 3.471 1 95.12 184 GLU A O 1
ATOM 1441 N N . TYR A 1 185 ? -11.523 6.633 4.441 1 95.38 185 TYR A N 1
ATOM 1442 C CA . TYR A 1 185 ? -10.164 6.164 4.207 1 95.38 185 TYR A CA 1
ATOM 1443 C C . TYR A 1 185 ? -9.898 4.855 4.938 1 95.38 185 TYR A C 1
ATOM 1445 O O . TYR A 1 185 ? -9.383 3.902 4.355 1 95.38 185 TYR A O 1
ATOM 1453 N N . ARG A 1 186 ? -10.273 4.816 6.152 1 94.06 186 ARG A N 1
ATOM 1454 C CA . ARG A 1 186 ? -10.062 3.621 6.961 1 94.06 186 ARG A CA 1
ATOM 1455 C C . ARG A 1 186 ? -10.844 2.438 6.398 1 94.06 186 ARG A C 1
ATOM 1457 O O . ARG A 1 186 ? -10.367 1.301 6.43 1 94.06 186 ARG A O 1
ATOM 1464 N N . LYS A 1 187 ? -11.977 2.717 5.93 1 95.56 187 LYS A N 1
ATOM 1465 C CA . LYS A 1 187 ? -12.781 1.661 5.316 1 95.56 187 LYS A CA 1
ATOM 1466 C C . LYS A 1 187 ? -12.109 1.117 4.059 1 95.56 187 LYS A C 1
ATOM 1468 O O . LYS A 1 187 ? -12.039 -0.098 3.863 1 95.56 187 LYS A O 1
ATOM 1473 N N . ALA A 1 188 ? -11.648 2.025 3.234 1 95.12 188 ALA A N 1
ATOM 1474 C CA . ALA A 1 188 ? -10.953 1.621 2.016 1 95.12 188 ALA A CA 1
ATOM 1475 C C . ALA A 1 188 ? -9.695 0.821 2.344 1 95.12 188 ALA A C 1
ATOM 1477 O O . ALA A 1 188 ? -9.406 -0.192 1.699 1 95.12 188 ALA A O 1
ATOM 1478 N N . LEU A 1 189 ? -8.961 1.258 3.32 1 93.31 189 LEU A N 1
ATOM 1479 C CA . LEU A 1 189 ? -7.762 0.558 3.752 1 93.31 189 LEU A CA 1
ATOM 1480 C C . LEU A 1 189 ? -8.094 -0.844 4.25 1 93.31 189 LEU A C 1
ATOM 1482 O O . LEU A 1 189 ? -7.434 -1.815 3.877 1 93.31 189 LEU A O 1
ATOM 1486 N N . ALA A 1 190 ? -9.078 -0.932 5.02 1 95.44 190 ALA A N 1
ATOM 1487 C CA . ALA A 1 190 ? -9.484 -2.221 5.57 1 95.44 190 ALA A CA 1
ATOM 1488 C C . ALA A 1 190 ? -9.891 -3.191 4.461 1 95.44 190 ALA A C 1
ATOM 1490 O O . ALA A 1 190 ? -9.5 -4.359 4.48 1 95.44 190 ALA A O 1
ATOM 1491 N N . GLN A 1 191 ? -10.648 -2.676 3.553 1 96.94 191 GLN A N 1
ATOM 1492 C CA . GLN A 1 191 ? -11.086 -3.508 2.436 1 96.94 191 GLN A CA 1
ATOM 1493 C C . GLN A 1 191 ? -9.898 -3.984 1.608 1 96.94 191 GLN A C 1
ATOM 1495 O O . GLN A 1 191 ? -9.836 -5.148 1.21 1 96.94 191 GLN A O 1
ATOM 1500 N N . PHE A 1 192 ? -9.016 -3.131 1.415 1 96.06 192 PHE A N 1
ATOM 1501 C CA . PHE A 1 192 ? -7.84 -3.482 0.623 1 96.06 192 PHE A CA 1
ATOM 1502 C C . PHE A 1 192 ? -6.965 -4.484 1.366 1 96.06 192 PHE A C 1
ATOM 1504 O O . PHE A 1 192 ? -6.43 -5.414 0.764 1 96.06 192 PHE A O 1
ATOM 1511 N N . GLN A 1 193 ? -6.832 -4.285 2.584 1 96 193 GLN A N 1
ATOM 1512 C CA . GLN A 1 193 ? -6.055 -5.219 3.396 1 96 193 GLN A CA 1
ATOM 1513 C C . GLN A 1 193 ? -6.699 -6.602 3.408 1 96 193 GLN A C 1
ATOM 1515 O O . GLN A 1 193 ? -6 -7.617 3.334 1 96 193 GLN A O 1
ATOM 1520 N N . GLU A 1 194 ? -7.977 -6.625 3.502 1 97.12 194 GLU A N 1
ATOM 1521 C CA . GLU A 1 194 ? -8.695 -7.891 3.439 1 97.12 194 GLU A CA 1
ATOM 1522 C C . GLU A 1 194 ? -8.477 -8.586 2.098 1 97.12 194 GLU A C 1
ATOM 1524 O O . GLU A 1 194 ? -8.227 -9.789 2.051 1 97.12 194 GLU A O 1
ATOM 1529 N N . ALA A 1 195 ? -8.617 -7.824 1.037 1 95.44 195 ALA A N 1
ATOM 1530 C CA . ALA A 1 195 ? -8.406 -8.375 -0.3 1 95.44 195 ALA A CA 1
ATOM 1531 C C . ALA A 1 195 ? -6.98 -8.891 -0.463 1 95.44 195 ALA A C 1
ATOM 1533 O O . ALA A 1 195 ? -6.758 -9.938 -1.075 1 95.44 195 ALA A O 1
ATOM 1534 N N . THR A 1 196 ? -6.023 -8.195 0.103 1 95.25 196 THR A N 1
ATOM 1535 C CA . THR A 1 196 ? -4.621 -8.594 0.014 1 95.25 196 THR A CA 1
ATOM 1536 C C . THR A 1 196 ? -4.371 -9.867 0.812 1 95.25 196 THR A C 1
ATOM 1538 O O . THR A 1 196 ? -3.625 -10.75 0.372 1 95.25 196 THR A O 1
ATOM 1541 N N . ALA A 1 197 ? -5.012 -9.922 1.926 1 96.44 197 ALA A N 1
ATOM 1542 C CA . ALA A 1 197 ? -4.887 -11.141 2.729 1 96.44 197 ALA A CA 1
ATOM 1543 C C . ALA A 1 197 ? -5.457 -12.344 1.988 1 96.44 197 ALA A C 1
ATOM 1545 O O . ALA A 1 197 ? -4.84 -13.414 1.963 1 96.44 197 ALA A O 1
ATOM 1546 N N . ARG A 1 198 ? -6.586 -12.188 1.389 1 96.81 198 ARG A N 1
ATOM 1547 C CA . ARG A 1 198 ? -7.199 -13.258 0.61 1 96.81 198 ARG A CA 1
ATOM 1548 C C . ARG A 1 198 ? -6.336 -13.633 -0.59 1 96.81 198 ARG A C 1
ATOM 1550 O O . ARG A 1 198 ? -6.223 -14.805 -0.942 1 96.81 198 ARG A O 1
ATOM 1557 N N . TYR A 1 199 ? -5.793 -12.625 -1.18 1 95.75 199 TYR A N 1
ATOM 1558 C CA . TYR A 1 199 ? -4.883 -12.836 -2.297 1 95.75 199 TYR A CA 1
ATOM 1559 C C . TYR A 1 199 ? -3.752 -13.781 -1.907 1 95.75 199 TYR A C 1
ATOM 1561 O O . TYR A 1 199 ? -3.473 -14.75 -2.617 1 95.75 199 TYR A O 1
ATOM 1569 N N . THR A 1 200 ? -3.117 -13.539 -0.813 1 95.88 200 THR A N 1
ATOM 1570 C CA . THR A 1 200 ? -2.012 -14.359 -0.334 1 95.88 200 THR A CA 1
ATOM 1571 C C . THR A 1 200 ? -2.486 -15.781 -0.033 1 95.88 200 THR A C 1
ATOM 1573 O O . THR A 1 200 ? -1.81 -16.75 -0.377 1 95.88 200 THR A O 1
ATOM 1576 N N . GLN A 1 201 ? -3.637 -15.852 0.528 1 97.06 201 GLN A N 1
ATOM 1577 C CA . GLN A 1 201 ? -4.199 -17.156 0.861 1 97.06 201 GLN A CA 1
ATOM 1578 C C . GLN A 1 201 ? -4.512 -17.969 -0.399 1 97.06 201 GLN A C 1
ATOM 1580 O O . GLN A 1 201 ? -4.168 -19.141 -0.49 1 97.06 201 GLN A O 1
ATOM 1585 N N . GLU A 1 202 ? -5.18 -17.266 -1.367 1 97.06 202 GLU A N 1
ATOM 1586 C CA . GLU A 1 202 ? -5.535 -17.938 -2.617 1 97.06 202 GLU A CA 1
ATOM 1587 C C . GLU A 1 202 ? -4.289 -18.406 -3.365 1 97.06 202 GLU A C 1
ATOM 1589 O O . GLU A 1 202 ? -4.293 -19.469 -3.979 1 97.06 202 GLU A O 1
ATOM 1594 N N . LYS A 1 203 ? -3.287 -17.609 -3.33 1 94.88 203 LYS A N 1
ATOM 1595 C CA . LYS A 1 203 ? -2.029 -17.984 -3.971 1 94.88 203 LYS A CA 1
ATOM 1596 C C . LYS A 1 203 ? -1.488 -19.297 -3.395 1 94.88 203 LYS A C 1
ATOM 1598 O O . LYS A 1 203 ? -1.078 -20.188 -4.141 1 94.88 203 LYS A O 1
ATOM 1603 N N . GLU A 1 204 ? -1.5 -19.406 -2.088 1 96.56 204 GLU A N 1
ATOM 1604 C CA . GLU A 1 204 ? -1.019 -20.609 -1.422 1 96.56 204 GLU A CA 1
ATOM 1605 C C . GLU A 1 204 ? -1.887 -21.812 -1.771 1 96.56 204 GLU A C 1
ATOM 1607 O O . GLU A 1 204 ? -1.371 -22.906 -2.021 1 96.56 204 GLU A O 1
ATOM 1612 N N . VAL A 1 205 ? -3.191 -21.609 -1.781 1 97.56 205 VAL A N 1
ATOM 1613 C CA . VAL A 1 205 ? -4.129 -22.688 -2.084 1 97.56 205 VAL A CA 1
ATOM 1614 C C . VAL A 1 205 ? -3.885 -23.203 -3.5 1 97.56 205 VAL A C 1
ATOM 1616 O O . VAL A 1 205 ? -3.836 -24.422 -3.727 1 97.56 205 VAL A O 1
ATOM 1619 N N . VAL A 1 206 ? -3.725 -22.312 -4.438 1 96.5 206 VAL A N 1
ATOM 1620 C CA . VAL A 1 206 ? -3.5 -22.672 -5.828 1 96.5 206 VAL A CA 1
ATOM 1621 C C . VAL A 1 206 ? -2.188 -23.453 -5.953 1 96.5 206 VAL A C 1
ATOM 1623 O O . VAL A 1 206 ? -2.127 -24.484 -6.621 1 96.5 206 VAL A O 1
ATOM 1626 N N . ASP A 1 207 ? -1.117 -22.969 -5.312 1 94.31 207 ASP A N 1
ATOM 1627 C CA . ASP A 1 207 ? 0.168 -23.656 -5.324 1 94.31 207 ASP A CA 1
ATOM 1628 C C . ASP A 1 207 ? 0.032 -25.078 -4.785 1 94.31 207 ASP A C 1
ATOM 1630 O O . ASP A 1 207 ? 0.583 -26.031 -5.355 1 94.31 207 ASP A O 1
ATOM 1634 N N . ASP A 1 208 ? -0.691 -25.203 -3.744 1 97 208 ASP A N 1
ATOM 1635 C CA . ASP A 1 208 ? -0.892 -26.516 -3.127 1 97 208 ASP A CA 1
ATOM 1636 C C . ASP A 1 208 ? -1.662 -27.453 -4.059 1 97 208 ASP A C 1
ATOM 1638 O O . ASP A 1 208 ? -1.334 -28.641 -4.172 1 97 208 ASP A O 1
ATOM 1642 N N . MET A 1 209 ? -2.658 -26.922 -4.73 1 97.12 209 MET A N 1
ATOM 1643 C CA . MET A 1 209 ? -3.459 -27.734 -5.648 1 97.12 209 MET A CA 1
ATOM 1644 C C . MET A 1 209 ? -2.619 -28.203 -6.828 1 97.12 209 MET A C 1
ATOM 1646 O O . MET A 1 209 ? -2.723 -29.359 -7.242 1 97.12 209 MET A O 1
ATOM 1650 N N . LEU A 1 210 ? -1.806 -27.312 -7.328 1 93.75 210 LEU A N 1
ATOM 1651 C CA . LEU A 1 210 ? -0.952 -27.672 -8.453 1 93.75 210 LEU A CA 1
ATOM 1652 C C . LEU A 1 210 ? 0.109 -28.688 -8.031 1 93.75 210 LEU A C 1
ATOM 1654 O O . LEU A 1 210 ? 0.426 -29.609 -8.781 1 93.75 210 LEU A O 1
ATOM 1658 N N . ARG A 1 211 ? 0.697 -28.531 -6.852 1 93.75 211 ARG A N 1
ATOM 1659 C CA . ARG A 1 211 ? 1.657 -29.5 -6.324 1 93.75 211 ARG A CA 1
ATOM 1660 C C . ARG A 1 211 ? 1.021 -30.875 -6.164 1 93.75 211 ARG A C 1
ATOM 1662 O O . ARG A 1 211 ? 1.633 -31.891 -6.504 1 93.75 211 ARG A O 1
ATOM 1669 N N . GLU A 1 212 ? -0.155 -30.875 -5.625 1 96.12 212 GLU A N 1
ATOM 1670 C CA . GLU A 1 212 ? -0.872 -32.125 -5.465 1 96.12 212 GLU A CA 1
ATOM 1671 C C . GLU A 1 212 ? -1.107 -32.812 -6.812 1 96.12 212 GLU A C 1
ATOM 1673 O O . GLU A 1 212 ? -0.918 -34.031 -6.949 1 96.12 212 GLU A O 1
ATOM 1678 N N . ARG A 1 213 ? -1.557 -32.031 -7.762 1 95.5 213 ARG A N 1
ATOM 1679 C CA . ARG A 1 213 ? -1.748 -32.562 -9.109 1 95.5 213 ARG A CA 1
ATOM 1680 C C . ARG A 1 213 ? -0.458 -33.188 -9.641 1 95.5 213 ARG A C 1
ATOM 1682 O O . ARG A 1 213 ? -0.469 -34.281 -10.188 1 95.5 213 ARG A O 1
ATOM 1689 N N . ASP A 1 214 ? 0.676 -32.469 -9.508 1 91.88 214 ASP A N 1
ATOM 1690 C CA . ASP A 1 214 ? 1.974 -32.969 -9.953 1 91.88 214 ASP A CA 1
ATOM 1691 C C . ASP A 1 214 ? 2.332 -34.281 -9.242 1 91.88 214 ASP A C 1
ATOM 1693 O O . ASP A 1 214 ? 2.879 -35.188 -9.859 1 91.88 214 ASP A O 1
ATOM 1697 N N . ASP A 1 215 ? 2.045 -34.281 -7.98 1 93.19 215 ASP A N 1
ATOM 1698 C CA . ASP A 1 215 ? 2.322 -35.5 -7.203 1 93.19 215 ASP A CA 1
ATOM 1699 C C . ASP A 1 215 ? 1.522 -36.688 -7.73 1 93.19 215 ASP A C 1
ATOM 1701 O O . ASP A 1 215 ? 2.037 -37.812 -7.805 1 93.19 215 ASP A O 1
ATOM 1705 N N . ILE A 1 216 ? 0.308 -36.438 -8.062 1 94.62 216 ILE A N 1
ATOM 1706 C CA . ILE A 1 216 ? -0.539 -37.5 -8.602 1 94.62 216 ILE A CA 1
ATOM 1707 C C . ILE A 1 216 ? 0.018 -37.969 -9.945 1 94.62 216 ILE A C 1
ATOM 1709 O O . ILE A 1 216 ? 0.123 -39.188 -10.195 1 94.62 216 ILE A O 1
ATOM 1713 N N . HIS A 1 217 ? 0.375 -37.062 -10.812 1 92.19 217 HIS A N 1
ATOM 1714 C CA . HIS A 1 217 ? 1.001 -37.406 -12.086 1 92.19 217 HIS A CA 1
ATOM 1715 C C . HIS A 1 217 ? 2.229 -38.281 -11.867 1 92.19 217 HIS A C 1
ATOM 1717 O O . HIS A 1 217 ? 2.406 -39.312 -12.555 1 92.19 217 HIS A O 1
ATOM 1723 N N . SER A 1 218 ? 3.031 -37.906 -10.891 1 90.19 218 SER A N 1
ATOM 1724 C CA . SER A 1 218 ? 4.289 -38.594 -10.625 1 90.19 218 SER A CA 1
ATOM 1725 C C . SER A 1 218 ? 4.047 -40 -10.055 1 90.19 218 SER A C 1
ATOM 1727 O O . SER A 1 218 ? 4.938 -40.844 -10.086 1 90.19 218 SER A O 1
ATOM 1729 N N . SER A 1 219 ? 2.898 -40.188 -9.578 1 92.06 219 SER A N 1
ATOM 1730 C CA . SER A 1 219 ? 2.586 -41.469 -8.945 1 92.06 219 SER A CA 1
ATOM 1731 C C . SER A 1 219 ? 2.318 -42.531 -9.984 1 92.06 219 SER A C 1
ATOM 1733 O O . SER A 1 219 ? 2.311 -43.719 -9.664 1 92.06 219 SER A O 1
ATOM 1735 N N . PHE A 1 220 ? 2.037 -42.094 -11.234 1 91.81 220 PHE A N 1
ATOM 1736 C CA . PHE A 1 220 ? 1.977 -43.062 -12.312 1 91.81 220 PHE A CA 1
ATOM 1737 C C . PHE A 1 220 ? 3.373 -43.562 -12.672 1 91.81 220 PHE A C 1
ATOM 1739 O O . PHE A 1 220 ? 4.059 -42.938 -13.5 1 91.81 220 PHE A O 1
ATOM 1746 N N . THR A 1 221 ? 3.906 -44.5 -12.039 1 89.56 221 THR A N 1
ATOM 1747 C CA . THR A 1 221 ? 5.242 -45.031 -12.312 1 89.56 221 THR A CA 1
ATOM 1748 C C . THR A 1 221 ? 5.316 -46.531 -12.031 1 89.56 221 THR A C 1
ATOM 1750 O O . THR A 1 221 ? 4.562 -47.031 -11.203 1 89.56 221 THR A O 1
ATOM 1753 N N . THR A 1 222 ? 6.09 -47.25 -12.852 1 83.5 222 THR A N 1
ATOM 1754 C CA . THR A 1 222 ? 6.285 -48.688 -12.68 1 83.5 222 THR A CA 1
ATOM 1755 C C . THR A 1 222 ? 7.164 -48.969 -11.461 1 83.5 222 THR A C 1
ATOM 1757 O O . THR A 1 222 ? 7.195 -50.094 -10.961 1 83.5 222 THR A O 1
ATOM 1760 N N . GLU A 1 223 ? 8.062 -48.031 -11.188 1 71.88 223 GLU A N 1
ATOM 1761 C CA . GLU A 1 223 ? 8.992 -48.25 -10.086 1 71.88 223 GLU A CA 1
ATOM 1762 C C . GLU A 1 223 ? 8.25 -48.375 -8.758 1 71.88 223 GLU A C 1
ATOM 1764 O O . GLU A 1 223 ? 7.375 -47.562 -8.445 1 71.88 223 GLU A O 1
ATOM 1769 N N . ARG A 1 224 ? 7.793 -49.625 -8.531 1 55.88 224 ARG A N 1
ATOM 1770 C CA . ARG A 1 224 ? 7.172 -49.906 -7.242 1 55.88 224 ARG A CA 1
ATOM 1771 C C . ARG A 1 224 ? 7.883 -49.156 -6.113 1 55.88 224 ARG A C 1
ATOM 1773 O O . ARG A 1 224 ? 9.086 -49.344 -5.91 1 55.88 224 ARG A O 1
ATOM 1780 N N . THR A 1 225 ? 7.816 -48 -6.07 1 45.31 225 THR A N 1
ATOM 1781 C CA . THR A 1 225 ? 8.367 -47.531 -4.812 1 45.31 225 THR A CA 1
ATOM 1782 C C . THR A 1 225 ? 8.023 -48.469 -3.668 1 45.31 225 THR A C 1
ATOM 1784 O O . THR A 1 225 ? 6.848 -48.75 -3.42 1 45.31 225 THR A O 1
ATOM 1787 N N . ILE A 1 226 ? 8.859 -49.5 -3.391 1 37.28 226 ILE A N 1
ATOM 1788 C CA . ILE A 1 226 ? 8.797 -50.156 -2.102 1 37.28 226 ILE A CA 1
ATOM 1789 C C . ILE A 1 226 ? 8.492 -49.156 -1 1 37.28 226 ILE A C 1
ATOM 1791 O O . ILE A 1 226 ? 9.32 -48.281 -0.702 1 37.28 226 ILE A O 1
ATOM 1795 N N . THR A 1 227 ? 7.547 -48.469 -1.09 1 36.06 227 THR A N 1
ATOM 1796 C CA . THR A 1 227 ? 7.27 -47.906 0.227 1 36.06 227 THR A CA 1
ATOM 1797 C C . THR A 1 227 ? 7.547 -48.938 1.323 1 36.06 227 THR A C 1
ATOM 1799 O O . THR A 1 227 ? 6.875 -49.938 1.402 1 36.06 227 THR A O 1
ATOM 1802 N N . SER A 1 228 ? 8.828 -49.25 1.567 1 31.7 228 SER A N 1
ATOM 1803 C CA . SER A 1 228 ? 9.086 -49.844 2.875 1 31.7 228 SER A CA 1
ATOM 1804 C C . SER A 1 228 ? 8.18 -49.25 3.943 1 31.7 228 SER A C 1
ATOM 1806 O O . SER A 1 228 ? 8.086 -48 4.055 1 31.7 228 SER A O 1
ATOM 1808 N N . SER A 1 229 ? 7.145 -49.844 4.211 1 31.17 229 SER A N 1
ATOM 1809 C CA . SER A 1 229 ? 6.469 -49.75 5.5 1 31.17 229 SER A CA 1
ATOM 1810 C C . SER A 1 229 ? 7.473 -49.594 6.641 1 31.17 229 SER A C 1
ATOM 1812 O O . SER A 1 229 ? 7.902 -50.594 7.223 1 31.17 229 SER A O 1
ATOM 1814 N N . LEU A 1 230 ? 8.609 -48.906 6.473 1 29.25 230 LEU A N 1
ATOM 1815 C CA . LEU A 1 230 ? 9.305 -48.688 7.738 1 29.25 230 LEU A CA 1
ATOM 1816 C C . LEU A 1 230 ? 8.328 -48.188 8.805 1 29.25 230 LEU A C 1
ATOM 1818 O O . LEU A 1 230 ? 7.496 -47.312 8.547 1 29.25 230 LEU A O 1
ATOM 1822 N N . GLY A 1 231 ? 7.992 -49.062 9.719 1 25.25 231 GLY A N 1
ATOM 1823 C CA . GLY A 1 231 ? 7.473 -48.969 11.07 1 25.25 231 GLY A CA 1
ATOM 1824 C C . GLY A 1 231 ? 7.828 -47.656 11.742 1 25.25 231 GLY A C 1
ATOM 1825 O O . GLY A 1 231 ? 8.758 -46.938 11.312 1 25.25 231 GLY A O 1
ATOM 1826 N N . ALA A 1 232 ? 6.938 -47.125 12.508 1 29.88 232 ALA A N 1
ATOM 1827 C CA . ALA A 1 232 ? 6.859 -46.062 13.523 1 29.88 232 ALA A CA 1
ATOM 1828 C C . ALA A 1 232 ? 8.133 -46 14.359 1 29.88 232 ALA A C 1
ATOM 1830 O O . ALA A 1 232 ? 8.234 -46.688 15.383 1 29.88 232 ALA A O 1
ATOM 1831 N N . GLY A 1 233 ? 9.336 -46.25 13.836 1 23.36 233 GLY A N 1
ATOM 1832 C CA . GLY A 1 233 ? 10.367 -46.125 14.859 1 23.36 233 GLY A CA 1
ATOM 1833 C C . GLY A 1 233 ? 10.375 -44.781 15.547 1 23.36 233 GLY A C 1
ATOM 1834 O O . GLY A 1 233 ? 9.914 -43.781 14.977 1 23.36 233 GLY A O 1
ATOM 1835 N N . SER A 1 234 ? 10.648 -44.781 16.922 1 25.23 234 SER A N 1
ATOM 1836 C CA . SER A 1 234 ? 10.891 -43.938 18.078 1 25.23 234 SER A CA 1
ATOM 1837 C C . SER A 1 234 ? 12.008 -42.938 17.812 1 25.23 234 SER A C 1
ATOM 1839 O O . SER A 1 234 ? 13.164 -43.312 17.625 1 25.23 234 SER A O 1
ATOM 1841 N N . SER A 1 235 ? 11.727 -42 17 1 22.78 235 SER A N 1
ATOM 1842 C CA . SER A 1 235 ? 12.648 -40.875 16.828 1 22.78 235 SER A CA 1
ATOM 1843 C C . SER A 1 235 ? 13.172 -40.406 18.188 1 22.78 235 SER A C 1
ATOM 1845 O O . SER A 1 235 ? 12.391 -39.969 19.047 1 22.78 235 SER A O 1
ATOM 1847 N N . SER A 1 236 ? 14.312 -40.969 18.594 1 20.17 236 SER A N 1
ATOM 1848 C CA . SER A 1 236 ? 15.203 -40.531 19.672 1 20.17 236 SER A CA 1
ATOM 1849 C C . SER A 1 236 ? 15.602 -39.062 19.484 1 20.17 236 SER A C 1
ATOM 1851 O O . SER A 1 236 ? 15.477 -38.531 18.391 1 20.17 236 SER A O 1
ATOM 1853 N N . SER A 1 237 ? 16.562 -38.469 20.328 1 19.16 237 SER A N 1
ATOM 1854 C CA . SER A 1 237 ? 16.938 -37.375 21.203 1 19.16 237 SER A CA 1
ATOM 1855 C C . SER A 1 237 ? 17.781 -36.344 20.453 1 19.16 237 SER A C 1
ATOM 1857 O O . SER A 1 237 ? 17.625 -35.125 20.641 1 19.16 237 SER A O 1
ATOM 1859 N N . ARG A 1 238 ? 19.031 -36.719 19.875 1 21.61 238 ARG A N 1
ATOM 1860 C CA . ARG A 1 238 ? 20.172 -36 20.422 1 21.61 238 ARG A CA 1
ATOM 1861 C C . ARG A 1 238 ? 20.172 -34.531 19.938 1 21.61 238 ARG A C 1
ATOM 1863 O O . ARG A 1 238 ? 19.906 -33.625 20.719 1 21.61 238 ARG A O 1
ATOM 1870 N N . TYR A 1 239 ? 21.391 -34.062 19.219 1 19.45 239 TYR A N 1
ATOM 1871 C CA . TYR A 1 239 ? 22.453 -33.094 19.531 1 19.45 239 TYR A CA 1
ATOM 1872 C C . TYR A 1 239 ? 22.234 -31.781 18.781 1 19.45 239 TYR A C 1
ATOM 1874 O O . TYR A 1 239 ? 21.672 -31.766 17.688 1 19.45 239 TYR A O 1
ATOM 1882 N N . PRO A 1 240 ? 22.453 -30.609 19.438 1 23.92 240 PRO A N 1
ATOM 1883 C CA . PRO A 1 240 ? 22.297 -29.156 19.297 1 23.92 240 PRO A CA 1
ATOM 1884 C C . PRO A 1 240 ? 23.188 -28.562 18.219 1 23.92 240 PRO A C 1
ATOM 1886 O O . PRO A 1 240 ? 24.406 -28.484 18.406 1 23.92 240 PRO A O 1
ATOM 1889 N N . VAL A 1 241 ? 23.297 -29.234 17.078 1 21.56 241 VAL A N 1
ATOM 1890 C CA . VAL A 1 241 ? 24.406 -28.781 16.25 1 21.56 241 VAL A CA 1
ATOM 1891 C C . VAL A 1 241 ? 24.297 -27.266 16.016 1 21.56 241 VAL A C 1
ATOM 1893 O O . VAL A 1 241 ? 23.219 -26.766 15.648 1 21.56 241 VAL A O 1
ATOM 1896 N N . GLU A 1 242 ? 25.281 -26.562 16.531 1 22.2 242 GLU A N 1
ATOM 1897 C CA . GLU A 1 242 ? 25.703 -25.172 16.594 1 22.2 242 GLU A CA 1
ATOM 1898 C C . GLU A 1 242 ? 25.797 -24.547 15.211 1 22.2 242 GLU A C 1
ATOM 1900 O O . GLU A 1 242 ? 26.328 -25.156 14.281 1 22.2 242 GLU A O 1
ATOM 1905 N N . GLN A 1 243 ? 24.922 -23.625 14.945 1 21.11 243 GLN A N 1
ATOM 1906 C CA . GLN A 1 243 ? 24.5 -22.828 13.805 1 21.11 243 GLN A CA 1
ATOM 1907 C C . GLN A 1 243 ? 25.625 -21.922 13.32 1 21.11 243 GLN A C 1
ATOM 1909 O O . GLN A 1 243 ? 25.938 -20.906 13.945 1 21.11 243 GLN A O 1
ATOM 1914 N N . ASN A 1 244 ? 26.828 -22.578 13.039 1 19.78 244 ASN A N 1
ATOM 1915 C CA . ASN A 1 244 ? 27.906 -21.656 12.695 1 19.78 244 ASN A CA 1
ATOM 1916 C C . ASN A 1 244 ? 27.547 -20.781 11.492 1 19.78 244 ASN A C 1
ATOM 1918 O O . ASN A 1 244 ? 26.875 -21.25 10.57 1 19.78 244 ASN A O 1
ATOM 1922 N N . LYS A 1 245 ? 27.75 -19.5 11.617 1 23.53 245 LYS A N 1
ATOM 1923 C CA . LYS A 1 245 ? 27.5 -18.188 11.047 1 23.53 245 LYS A CA 1
ATOM 1924 C C . LYS A 1 245 ? 28.25 -18 9.727 1 23.53 245 LYS A C 1
ATOM 1926 O O . LYS A 1 245 ? 28.469 -16.875 9.281 1 23.53 245 LYS A O 1
ATOM 1931 N N . THR A 1 246 ? 28.453 -19.203 8.977 1 20.39 246 THR A N 1
ATOM 1932 C CA . THR A 1 246 ? 29.5 -18.922 8 1 20.39 246 THR A CA 1
ATOM 1933 C C . THR A 1 246 ? 29.094 -17.75 7.098 1 20.39 246 THR A C 1
ATOM 1935 O O . THR A 1 246 ? 27.922 -17.578 6.789 1 20.39 246 THR A O 1
ATOM 1938 N N . GLU A 1 247 ? 30 -16.828 6.805 1 22.7 247 GLU A N 1
ATOM 1939 C CA . GLU A 1 247 ? 30.312 -15.523 6.223 1 22.7 247 GLU A CA 1
ATOM 1940 C C . GLU A 1 247 ? 30.094 -15.523 4.715 1 22.7 247 GLU A C 1
ATOM 1942 O O . GLU A 1 247 ? 30.672 -16.344 3.998 1 22.7 247 GLU A O 1
ATOM 1947 N N . SER A 1 248 ? 28.797 -15.305 4.332 1 22.8 248 SER A N 1
ATOM 1948 C CA . SER A 1 248 ? 28.312 -15.375 2.955 1 22.8 248 SER A CA 1
ATOM 1949 C C . SER A 1 248 ? 29.141 -14.492 2.031 1 22.8 248 SER A C 1
ATOM 1951 O O . SER A 1 248 ? 29.359 -13.312 2.328 1 22.8 248 SER A O 1
ATOM 1953 N N . PRO A 1 249 ? 30 -15.18 1.347 1 24.91 249 PRO A N 1
ATOM 1954 C CA . PRO A 1 249 ? 30.906 -14.539 0.388 1 24.91 249 PRO A CA 1
ATOM 1955 C C . PRO A 1 249 ? 30.172 -13.656 -0.616 1 24.91 249 PRO A C 1
ATOM 1957 O O . PRO A 1 249 ? 28.984 -13.859 -0.87 1 24.91 249 PRO A O 1
ATOM 1960 N N . GLU A 1 250 ? 30.594 -12.375 -0.724 1 23.22 250 GLU A N 1
ATOM 1961 C CA . GLU A 1 250 ? 30.203 -11.219 -1.532 1 23.22 250 GLU A CA 1
ATOM 1962 C C . GLU A 1 250 ? 30.156 -11.578 -3.016 1 23.22 250 GLU A C 1
ATOM 1964 O O . GLU A 1 250 ? 31.062 -12.219 -3.539 1 23.22 250 GLU A O 1
ATOM 1969 N N . ASN A 1 251 ? 28.922 -11.789 -3.506 1 24.48 251 ASN A N 1
ATOM 1970 C CA . ASN A 1 251 ? 28.359 -12.141 -4.801 1 24.48 251 ASN A CA 1
ATOM 1971 C C . ASN A 1 251 ? 28.875 -11.234 -5.91 1 24.48 251 ASN A C 1
ATOM 1973 O O . ASN A 1 251 ? 28.656 -10.023 -5.883 1 24.48 251 ASN A O 1
ATOM 1977 N N . GLY A 1 252 ? 30.156 -11.492 -6.352 1 22.11 252 GLY A N 1
ATOM 1978 C CA . GLY A 1 252 ? 30.719 -10.781 -7.488 1 22.11 252 GLY A CA 1
ATOM 1979 C C . GLY A 1 252 ? 29.797 -10.758 -8.695 1 22.11 252 GLY A C 1
ATOM 1980 O O . GLY A 1 252 ? 28.938 -11.617 -8.836 1 22.11 252 GLY A O 1
ATOM 1981 N N . ASN A 1 253 ? 29.484 -9.531 -9.172 1 23.41 253 ASN A N 1
ATOM 1982 C CA . ASN A 1 253 ? 28.625 -8.969 -10.211 1 23.41 253 ASN A CA 1
ATOM 1983 C C . ASN A 1 253 ? 28.953 -9.555 -11.586 1 23.41 253 ASN A C 1
ATOM 1985 O O . ASN A 1 253 ? 29.984 -9.219 -12.18 1 23.41 253 ASN A O 1
ATOM 1989 N N . ILE A 1 254 ? 29 -10.945 -11.688 1 23.22 254 ILE A N 1
ATOM 1990 C CA . ILE A 1 254 ? 29.469 -11.391 -13 1 23.22 254 ILE A CA 1
ATOM 1991 C C . ILE A 1 254 ? 28.484 -10.922 -14.078 1 23.22 254 ILE A C 1
ATOM 1993 O O . ILE A 1 254 ? 27.297 -11.258 -14.039 1 23.22 254 ILE A O 1
ATOM 1997 N N . ASP A 1 255 ? 28.672 -9.734 -14.68 1 23 255 ASP A N 1
ATOM 1998 C CA . ASP A 1 255 ? 27.969 -9.094 -15.781 1 23 255 ASP A CA 1
ATOM 1999 C C . ASP A 1 255 ? 27.922 -9.992 -17.016 1 23 255 ASP A C 1
ATOM 2001 O O . ASP A 1 255 ? 27.5 -9.57 -18.078 1 23 255 ASP A O 1
ATOM 2005 N N . SER A 1 256 ? 28 -11.281 -16.891 1 19.59 256 SER A N 1
ATOM 2006 C CA . SER A 1 256 ? 28.297 -11.898 -18.172 1 19.59 256 SER A CA 1
ATOM 2007 C C . SER A 1 256 ? 27.172 -11.641 -19.188 1 19.59 256 SER A C 1
ATOM 2009 O O . SER A 1 256 ? 26 -11.789 -18.875 1 19.59 256 SER A O 1
ATOM 2011 N N . ARG A 1 257 ? 27.344 -10.648 -20.156 1 25.36 257 ARG A N 1
ATOM 2012 C CA . ARG A 1 257 ? 26.672 -10.258 -21.391 1 25.36 257 ARG A CA 1
ATOM 2013 C C . ARG A 1 257 ? 26.328 -11.484 -22.25 1 25.36 257 ARG A C 1
ATOM 2015 O O . ARG A 1 257 ? 27.219 -12.117 -22.812 1 25.36 257 ARG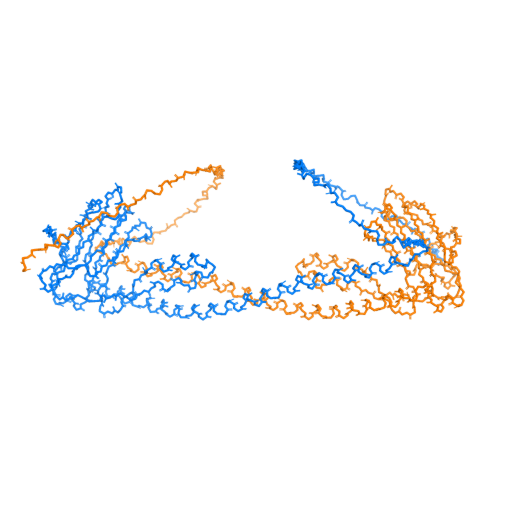 A O 1
ATOM 2022 N N . ASP A 1 258 ? 25.516 -12.422 -21.766 1 18.8 258 ASP A N 1
ATOM 2023 C CA . ASP A 1 258 ? 25.266 -13.625 -22.547 1 18.8 258 ASP A CA 1
ATOM 2024 C C . ASP A 1 258 ? 24.672 -13.273 -23.922 1 18.8 258 ASP A C 1
ATOM 2026 O O . ASP A 1 258 ? 23.688 -12.531 -24.016 1 18.8 258 ASP A O 1
ATOM 2030 N N . LYS A 1 259 ? 25.469 -13.141 -25.016 1 26.59 259 LYS A N 1
ATOM 2031 C CA . LYS A 1 259 ? 25.25 -13.07 -26.453 1 26.59 259 LYS A CA 1
ATOM 2032 C C . LYS A 1 259 ? 24.156 -14.039 -26.891 1 26.59 259 LYS A C 1
ATOM 2034 O O . LYS A 1 259 ? 24.203 -15.227 -26.562 1 26.59 259 LYS A O 1
ATOM 2039 N N . SER A 1 260 ? 23 -13.539 -27.172 1 20.73 260 SER A N 1
ATOM 2040 C CA . SER A 1 260 ? 21.75 -14.141 -27.641 1 20.73 260 SER A CA 1
ATOM 2041 C C . SER A 1 260 ? 21.969 -14.938 -28.922 1 20.73 260 SER A C 1
ATOM 2043 O O . SER A 1 260 ? 22.203 -14.367 -29.984 1 20.73 260 SER A O 1
ATOM 2045 N N . SER A 1 261 ? 22.828 -15.898 -28.922 1 21.84 261 SER A N 1
ATOM 2046 C CA . SER A 1 261 ? 23.016 -16.609 -30.188 1 21.84 261 SER A CA 1
ATOM 2047 C C . SER A 1 261 ? 21.688 -17.062 -30.781 1 21.84 261 SER A C 1
ATOM 2049 O O . SER A 1 261 ? 20.766 -17.438 -30.031 1 21.84 261 SER A O 1
ATOM 2051 N N . LYS A 1 262 ? 21.328 -16.594 -32 1 27.55 262 LYS A N 1
ATOM 2052 C CA . LYS A 1 262 ? 20.344 -16.969 -33 1 27.55 262 LYS A CA 1
ATOM 2053 C C . LYS A 1 262 ? 20.266 -18.484 -33.156 1 27.55 262 LYS A C 1
ATOM 2055 O O . LYS A 1 262 ? 21.234 -19.125 -33.562 1 27.55 262 LYS A O 1
ATOM 2060 N N . LYS A 1 263 ? 19.562 -19.172 -32.344 1 24.7 263 LYS A N 1
ATOM 2061 C CA . LYS A 1 263 ? 19.391 -20.609 -32.469 1 24.7 263 LYS A CA 1
ATOM 2062 C C . LYS A 1 263 ? 18.797 -20.969 -33.844 1 24.7 263 LYS A C 1
ATOM 2064 O O . LYS A 1 263 ? 17.719 -20.484 -34.188 1 24.7 263 LYS A O 1
ATOM 2069 N N . LYS A 1 264 ? 19.609 -21.234 -34.844 1 27.84 264 LYS A N 1
ATOM 2070 C CA . LYS A 1 264 ? 19.328 -21.859 -36.156 1 27.84 264 LYS A CA 1
ATOM 2071 C C . LYS A 1 264 ? 18.438 -23.078 -36 1 27.84 264 LYS A C 1
ATOM 2073 O O . LYS A 1 264 ? 18.797 -24.047 -35.312 1 27.84 264 LYS A O 1
ATOM 2078 N N . TRP A 1 265 ? 17.203 -22.906 -35.969 1 23.73 265 TRP A N 1
ATOM 2079 C CA . TRP A 1 265 ? 16.219 -23.984 -36 1 23.73 265 TRP A CA 1
ATOM 2080 C C . TRP A 1 265 ? 16.5 -24.938 -37.156 1 23.73 265 TRP A C 1
ATOM 2082 O O . TRP A 1 265 ? 16.656 -24.516 -38.281 1 23.73 265 TRP A O 1
ATOM 2092 N N . PHE A 1 266 ? 17.297 -25.875 -37 1 26.45 266 PHE A N 1
ATOM 2093 C CA . PHE A 1 266 ? 17.578 -26.922 -37.969 1 26.45 266 PHE A CA 1
ATOM 2094 C C . PHE A 1 266 ? 16.297 -27.453 -38.594 1 26.45 266 PHE A C 1
ATOM 2096 O O . PHE A 1 266 ? 15.273 -27.562 -37.906 1 26.45 266 PHE A O 1
ATOM 2103 N N . ASN A 1 267 ? 16.109 -27.312 -40 1 27.95 267 ASN A N 1
ATOM 2104 C CA . ASN A 1 267 ? 15.234 -27.719 -41.062 1 27.95 267 ASN A CA 1
ATOM 2105 C C . ASN A 1 267 ? 14.953 -29.219 -41.031 1 27.95 267 ASN A C 1
ATOM 2107 O O . ASN A 1 267 ? 15.852 -30.031 -41.25 1 27.95 267 ASN A O 1
ATOM 2111 N N . LEU A 1 268 ? 14.336 -29.75 -40 1 29.73 268 LEU A N 1
ATOM 2112 C CA . LEU A 1 268 ? 13.836 -31.094 -40.344 1 29.73 268 LEU A CA 1
ATOM 2113 C C . LEU A 1 268 ? 13.164 -31.094 -41.688 1 29.73 268 LEU A C 1
ATOM 2115 O O . LEU A 1 268 ? 12.148 -30.406 -41.906 1 29.73 268 LEU A O 1
ATOM 2119 N N . ASN A 1 269 ? 13.906 -31 -42.875 1 29.8 269 ASN A N 1
ATOM 2120 C CA . ASN A 1 269 ? 13.609 -31.109 -44.281 1 29.8 269 ASN A CA 1
ATOM 2121 C C . ASN A 1 269 ? 12.656 -32.25 -44.594 1 29.8 269 ASN A C 1
ATOM 2123 O O . ASN A 1 269 ? 13.094 -33.406 -44.719 1 29.8 269 ASN A O 1
ATOM 2127 N N . LEU A 1 270 ? 11.562 -32.344 -43.875 1 29.47 270 LEU A N 1
ATOM 2128 C CA . LEU A 1 270 ? 10.578 -33.281 -44.375 1 29.47 270 LEU A CA 1
ATOM 2129 C C . LEU A 1 270 ? 10.234 -32.969 -45.844 1 29.47 270 LEU A C 1
ATOM 2131 O O . LEU A 1 270 ? 9.797 -31.844 -46.156 1 29.47 270 LEU A O 1
ATOM 2135 N N . ASN A 1 271 ? 11.07 -33.438 -46.844 1 27.28 271 ASN A N 1
ATOM 2136 C CA . ASN A 1 271 ? 11.055 -33.312 -48.281 1 27.28 271 ASN A CA 1
ATOM 2137 C C . ASN A 1 271 ? 9.656 -33.5 -48.875 1 27.28 271 ASN A C 1
ATOM 2139 O O . ASN A 1 271 ? 9.062 -34.562 -48.75 1 27.28 271 ASN A O 1
ATOM 2143 N N . ARG A 1 272 ? 8.797 -32.562 -48.75 1 27.02 272 ARG A N 1
ATOM 2144 C CA . ARG A 1 272 ? 7.637 -32.5 -49.625 1 27.02 272 ARG A CA 1
ATOM 2145 C C . ARG A 1 272 ? 8.062 -32.656 -51.094 1 27.02 272 ARG A C 1
ATOM 2147 O O . ARG A 1 272 ? 8.914 -31.891 -51.562 1 27.02 272 ARG A O 1
ATOM 2154 N N . SER A 1 273 ? 7.953 -33.906 -51.688 1 25.58 273 SER A N 1
ATOM 2155 C CA . SER A 1 273 ? 8.031 -34.125 -53.125 1 25.58 273 SER A CA 1
ATOM 2156 C C . SER A 1 273 ? 7.121 -33.156 -53.875 1 25.58 273 SER A C 1
ATOM 2158 O O . SER A 1 273 ? 5.926 -33.062 -53.594 1 25.58 273 SER A O 1
ATOM 2160 N N . ASP A 1 274 ? 7.621 -32.125 -54.375 1 23.5 274 ASP A N 1
ATOM 2161 C CA . ASP A 1 274 ? 7.031 -31.422 -55.5 1 23.5 274 ASP A CA 1
ATOM 2162 C C . ASP A 1 274 ? 6.809 -32.375 -56.688 1 23.5 274 ASP A C 1
ATOM 2164 O O . ASP A 1 274 ? 7.758 -32.969 -57.188 1 23.5 274 ASP A O 1
ATOM 2168 N N . LYS A 1 275 ? 5.641 -32.969 -56.875 1 21.08 275 LYS A N 1
ATOM 2169 C CA . LYS A 1 275 ? 5.25 -33.375 -58.219 1 21.08 275 LYS A CA 1
ATOM 2170 C C . LYS A 1 275 ? 5.656 -32.344 -59.25 1 21.08 275 LYS A C 1
ATOM 2172 O O . LYS A 1 275 ? 5.844 -31.172 -58.938 1 21.08 275 LYS A O 1
ATOM 2177 N N . ARG A 1 276 ? 5.188 -32.688 -60.656 1 21.73 276 ARG A N 1
ATOM 2178 C CA . ARG A 1 276 ? 5.176 -32.812 -62.094 1 21.73 276 ARG A CA 1
ATOM 2179 C C . ARG A 1 276 ? 4.637 -31.531 -62.75 1 21.73 276 ARG A C 1
ATOM 2181 O O . ARG A 1 276 ? 5.035 -31.188 -63.875 1 21.73 276 ARG A O 1
ATOM 2188 N N . ALA A 1 277 ? 3.607 -30.891 -62.625 1 20 277 ALA A N 1
ATOM 2189 C CA . ALA A 1 277 ? 3.449 -30.094 -63.844 1 20 277 ALA A CA 1
ATOM 2190 C C . ALA A 1 277 ? 4.469 -28.953 -63.906 1 20 277 ALA A C 1
ATOM 2192 O O . ALA A 1 277 ? 4.891 -28.453 -62.844 1 20 277 ALA A O 1
ATOM 2193 N N . MET B 1 1 ? 7.949 -36.562 -40.969 1 39.06 1 MET B N 1
ATOM 2194 C CA . MET B 1 1 ? 9.289 -37.156 -40.875 1 39.06 1 MET B CA 1
ATOM 2195 C C . MET B 1 1 ? 9.438 -38.312 -41.875 1 39.06 1 MET B C 1
ATOM 2197 O O . MET B 1 1 ? 8.688 -39.281 -41.781 1 39.06 1 MET B O 1
ATOM 2201 N N . ASN B 1 2 ? 9.828 -37.938 -43.031 1 49.25 2 ASN B N 1
ATOM 2202 C CA . ASN B 1 2 ? 10.117 -38.938 -44.031 1 49.25 2 ASN B CA 1
ATOM 2203 C C . ASN B 1 2 ? 11.414 -39.688 -43.719 1 49.25 2 ASN B C 1
ATOM 2205 O O . ASN B 1 2 ? 12.398 -39.062 -43.312 1 49.25 2 ASN B O 1
ATOM 2209 N N . GLY B 1 3 ? 11.547 -40.594 -42.969 1 60.09 3 GLY B N 1
ATOM 2210 C CA . GLY B 1 3 ? 12.656 -41.5 -42.781 1 60.09 3 GLY B CA 1
ATOM 2211 C C . GLY B 1 3 ? 12.281 -42.75 -42 1 60.09 3 GLY B C 1
ATOM 2212 O O . GLY B 1 3 ? 11.117 -42.938 -41.625 1 60.09 3 GLY B O 1
ATOM 2213 N N . THR B 1 4 ? 13.07 -43.719 -42.219 1 69.25 4 THR B N 1
ATOM 2214 C CA . THR B 1 4 ? 12.922 -44.969 -41.469 1 69.25 4 THR B CA 1
ATOM 2215 C C . THR B 1 4 ? 13.5 -44.812 -40.062 1 69.25 4 THR B C 1
ATOM 2217 O O . THR B 1 4 ? 14.602 -44.312 -39.906 1 69.25 4 THR B O 1
ATOM 2220 N N . VAL B 1 5 ? 12.602 -44.938 -39.156 1 77.69 5 VAL B N 1
ATOM 2221 C CA . VAL B 1 5 ? 13.094 -44.906 -37.781 1 77.69 5 VAL B CA 1
ATOM 2222 C C . VAL B 1 5 ? 12.984 -46.281 -37.125 1 77.69 5 VAL B C 1
ATOM 2224 O O . VAL B 1 5 ? 12.172 -47.094 -37.562 1 77.69 5 VAL B O 1
ATOM 2227 N N . THR B 1 6 ? 13.984 -46.562 -36.25 1 88.56 6 THR B N 1
ATOM 2228 C CA . THR B 1 6 ? 13.906 -47.781 -35.469 1 88.56 6 THR B CA 1
ATOM 2229 C C . THR B 1 6 ? 13.016 -47.562 -34.25 1 88.56 6 THR B C 1
ATOM 2231 O O . THR B 1 6 ? 13.242 -46.656 -33.438 1 88.56 6 THR B O 1
ATOM 2234 N N . VAL B 1 7 ? 12.047 -48.406 -34.219 1 93.88 7 VAL B N 1
ATOM 2235 C CA . VAL B 1 7 ? 11.102 -48.344 -33.125 1 93.88 7 VAL B CA 1
ATOM 2236 C C . VAL B 1 7 ? 11.383 -49.469 -32.125 1 93.88 7 VAL B C 1
ATOM 2238 O O . VAL B 1 7 ? 11.367 -50.656 -32.5 1 93.88 7 VAL B O 1
ATOM 2241 N N . ARG B 1 8 ? 11.68 -49.094 -30.875 1 95.94 8 ARG B N 1
ATOM 2242 C CA . ARG B 1 8 ? 11.867 -50.062 -29.812 1 95.94 8 ARG B CA 1
ATOM 2243 C C . ARG B 1 8 ? 10.547 -50.406 -29.125 1 95.94 8 ARG B C 1
ATOM 2245 O O . ARG B 1 8 ? 9.734 -49.5 -28.891 1 95.94 8 ARG B O 1
ATOM 2252 N N . PRO B 1 9 ? 10.344 -51.656 -28.875 1 96.75 9 PRO B N 1
ATOM 2253 C CA . PRO B 1 9 ? 9.117 -52 -28.156 1 96.75 9 PRO B CA 1
ATOM 2254 C C . PRO B 1 9 ? 9.141 -51.5 -26.703 1 96.75 9 PRO B C 1
ATOM 2256 O O . PRO B 1 9 ? 10.18 -51.594 -26.047 1 96.75 9 PRO B O 1
ATOM 2259 N N . LEU B 1 10 ? 8.094 -51 -26.188 1 97.81 10 LEU B N 1
ATOM 2260 C CA . LEU B 1 10 ? 7.852 -50.656 -24.781 1 97.81 10 LEU B CA 1
ATOM 2261 C C . LEU B 1 10 ? 6.559 -51.281 -24.281 1 97.81 10 LEU B C 1
ATOM 2263 O O . LEU B 1 10 ? 5.488 -50.688 -24.375 1 97.81 10 LEU B O 1
ATOM 2267 N N . PRO B 1 11 ? 6.691 -52.5 -23.75 1 96.44 11 PRO B N 1
ATOM 2268 C CA . PRO B 1 11 ? 5.48 -53.156 -23.25 1 96.44 11 PRO B CA 1
ATOM 2269 C C . PRO B 1 11 ? 4.816 -52.375 -22.109 1 96.44 11 PRO B C 1
ATOM 2271 O O . PRO B 1 11 ? 5.508 -51.781 -21.281 1 96.44 11 PRO B O 1
ATOM 2274 N N . VAL B 1 12 ? 3.57 -52.469 -22.109 1 96 12 VAL B N 1
ATOM 2275 C CA . VAL B 1 12 ? 2.826 -51.812 -21.047 1 96 12 VAL B CA 1
ATOM 2276 C C . VAL B 1 12 ? 3.23 -52.406 -19.703 1 96 12 VAL B C 1
ATOM 2278 O O . VAL B 1 12 ? 3.318 -53.656 -19.562 1 96 12 VAL B O 1
ATOM 2281 N N . GLY B 1 13 ? 3.504 -51.562 -18.719 1 94.62 13 GLY B N 1
ATOM 2282 C CA . GLY B 1 13 ? 3.924 -52 -17.406 1 94.62 13 GLY B CA 1
ATOM 2283 C C . GLY B 1 13 ? 5.43 -52.031 -17.234 1 94.62 13 GLY B C 1
ATOM 2284 O O . GLY B 1 13 ? 5.938 -52.406 -16.188 1 94.62 13 GLY B O 1
ATOM 2285 N N . THR B 1 14 ? 6.121 -51.594 -18.281 1 95.06 14 THR B N 1
ATOM 2286 C CA . THR B 1 14 ? 7.578 -51.594 -18.203 1 95.06 14 THR B CA 1
ATOM 2287 C C . THR B 1 14 ? 8.156 -50.219 -18.469 1 95.06 14 THR B C 1
ATOM 2289 O O . THR B 1 14 ? 7.426 -49.281 -18.844 1 95.06 14 THR B O 1
ATOM 2292 N N . SER B 1 15 ? 9.391 -50.125 -18.219 1 96.44 15 SER B N 1
ATOM 2293 C CA . SER B 1 15 ? 10.117 -48.906 -18.469 1 96.44 15 SER B CA 1
ATOM 2294 C C . SER B 1 15 ? 11.359 -49.156 -19.312 1 96.44 15 SER B C 1
ATOM 2296 O O . SER B 1 15 ? 11.805 -50.281 -19.438 1 96.44 15 SER B O 1
ATOM 2298 N N . ALA B 1 16 ? 11.812 -48.156 -19.938 1 96.88 16 ALA B N 1
ATOM 2299 C CA . ALA B 1 16 ? 13.055 -48.188 -20.719 1 96.88 16 ALA B CA 1
ATOM 2300 C C . ALA B 1 16 ? 13.891 -46.938 -20.438 1 96.88 16 ALA B C 1
ATOM 2302 O O . ALA B 1 16 ? 13.352 -45.844 -20.328 1 96.88 16 ALA B O 1
ATOM 2303 N N . MET B 1 17 ? 15.141 -47.125 -20.328 1 95.94 17 MET B N 1
ATOM 2304 C CA . MET B 1 17 ? 16.062 -46 -20.109 1 95.94 17 MET B CA 1
ATOM 2305 C C . MET B 1 17 ? 16.906 -45.75 -21.344 1 95.94 17 MET B C 1
ATOM 2307 O O . MET B 1 17 ? 17.156 -46.688 -22.125 1 95.94 17 MET B O 1
ATOM 2311 N N . GLY B 1 18 ? 17.328 -44.5 -21.469 1 95.88 18 GLY B N 1
ATOM 2312 C CA . GLY B 1 18 ? 18.188 -44.156 -22.594 1 95.88 18 GLY B CA 1
ATOM 2313 C C . GLY B 1 18 ? 18.781 -42.75 -22.5 1 95.88 18 GLY B C 1
ATOM 2314 O O . GLY B 1 18 ? 18.469 -42 -21.562 1 95.88 18 GLY B O 1
ATOM 2315 N N . LYS B 1 19 ? 19.672 -42.562 -23.359 1 96.31 19 LYS B N 1
ATOM 2316 C CA . LYS B 1 19 ? 20.266 -41.25 -23.578 1 96.31 19 LYS B CA 1
ATOM 2317 C C . LYS B 1 19 ? 20.094 -40.812 -25.031 1 96.31 19 LYS B C 1
ATOM 2319 O O . LYS B 1 19 ? 20.688 -41.406 -25.938 1 96.31 19 LYS B O 1
ATOM 2324 N N . VAL B 1 20 ? 19.359 -39.812 -25.141 1 95.56 20 VAL B N 1
ATOM 2325 C CA . VAL B 1 20 ? 19.062 -39.344 -26.5 1 95.56 20 VAL B CA 1
ATOM 2326 C C . VAL B 1 20 ? 19.938 -38.125 -26.828 1 95.56 20 VAL B C 1
ATOM 2328 O O . VAL B 1 20 ? 20.094 -37.25 -26 1 95.56 20 VAL B O 1
ATOM 2331 N N . GLU B 1 21 ? 20.469 -38.156 -28.047 1 92.75 21 GLU B N 1
ATOM 2332 C CA . GLU B 1 21 ? 21.328 -37.094 -28.484 1 92.75 21 GLU B CA 1
ATOM 2333 C C . GLU B 1 21 ? 20.531 -35.812 -28.766 1 92.75 21 GLU B C 1
ATOM 2335 O O . GLU B 1 21 ? 19.312 -35.875 -29.016 1 92.75 21 GLU B O 1
ATOM 2340 N N . LYS B 1 22 ? 21.25 -34.75 -28.75 1 90 22 LYS B N 1
ATOM 2341 C CA . LYS B 1 22 ? 20.609 -33.469 -29.047 1 90 22 LYS B CA 1
ATOM 2342 C C . LYS B 1 22 ? 19.922 -33.5 -30.406 1 90 22 LYS B C 1
ATOM 2344 O O . LYS B 1 22 ? 20.438 -34.094 -31.359 1 90 22 LYS B O 1
ATOM 2349 N N . GLN B 1 23 ? 18.719 -32.969 -30.438 1 87.69 23 GLN B N 1
ATOM 2350 C CA . GLN B 1 23 ? 17.922 -32.812 -31.641 1 87.69 23 GLN B CA 1
ATOM 2351 C C . GLN B 1 23 ? 17.656 -34.156 -32.312 1 87.69 23 GLN B C 1
ATOM 2353 O O . GLN B 1 23 ? 17.609 -34.25 -33.531 1 87.69 23 GLN B O 1
ATOM 2358 N N . SER B 1 24 ? 17.719 -35.188 -31.547 1 91.31 24 SER B N 1
ATOM 2359 C CA . SER B 1 24 ? 17.375 -36.531 -32 1 91.31 24 SER B CA 1
ATOM 2360 C C . SER B 1 24 ? 16.219 -37.125 -31.219 1 91.31 24 SER B C 1
ATOM 2362 O O . SER B 1 24 ? 15.758 -36.5 -30.25 1 91.31 24 SER B O 1
ATOM 2364 N N . ALA B 1 25 ? 15.789 -38.281 -31.719 1 94.81 25 ALA B N 1
ATOM 2365 C CA . ALA B 1 25 ? 14.648 -38.875 -31.047 1 94.81 25 ALA B CA 1
ATOM 2366 C C . ALA B 1 25 ? 14.812 -40.406 -30.938 1 94.81 25 ALA B C 1
ATOM 2368 O O . ALA B 1 25 ? 15.398 -41.031 -31.828 1 94.81 25 ALA B O 1
ATOM 2369 N N . HIS B 1 26 ? 14.43 -40.906 -29.828 1 96.81 26 HIS B N 1
ATOM 2370 C CA . HIS B 1 26 ? 14.234 -42.344 -29.672 1 96.81 26 HIS B CA 1
ATOM 2371 C C . HIS B 1 26 ? 12.758 -42.719 -29.781 1 96.81 26 HIS B C 1
ATOM 2373 O O . HIS B 1 26 ? 11.906 -42.125 -29.141 1 96.81 26 HIS B O 1
ATOM 2379 N N . PHE B 1 27 ? 12.5 -43.75 -30.547 1 96.69 27 PHE B N 1
ATOM 2380 C CA . PHE B 1 27 ? 11.109 -44.125 -30.828 1 96.69 27 PHE B CA 1
ATOM 2381 C C . PHE B 1 27 ? 10.742 -45.406 -30.125 1 96.69 27 PHE B C 1
ATOM 2383 O O . PHE B 1 27 ? 11.547 -46.344 -30.062 1 96.69 27 PHE B O 1
ATOM 2390 N N . PHE B 1 28 ? 9.523 -45.406 -29.578 1 97.75 28 PHE B N 1
ATOM 2391 C CA . PHE B 1 28 ? 9.023 -46.562 -28.844 1 97.75 28 PHE B CA 1
ATOM 2392 C C . PHE B 1 28 ? 7.633 -46.969 -29.328 1 97.75 28 PHE B C 1
ATOM 2394 O O . PHE B 1 28 ? 6.785 -46.094 -29.547 1 97.75 28 PHE B O 1
ATOM 2401 N N . GLY B 1 29 ? 7.465 -48.219 -29.484 1 97.06 29 GLY B N 1
ATOM 2402 C CA . GLY B 1 29 ? 6.148 -48.75 -29.812 1 97.06 29 GLY B CA 1
ATOM 2403 C C . GLY B 1 29 ? 5.438 -49.344 -28.609 1 97.06 29 GLY B C 1
ATOM 2404 O O . GLY B 1 29 ? 5.957 -50.25 -27.953 1 97.06 29 GLY B O 1
ATOM 2405 N N . VAL B 1 30 ? 4.301 -48.812 -28.312 1 97.12 30 VAL B N 1
ATOM 2406 C CA . VAL B 1 30 ? 3.473 -49.344 -27.219 1 97.12 30 VAL B CA 1
ATOM 2407 C C . VAL B 1 30 ? 2.248 -50.031 -27.797 1 97.12 30 VAL B C 1
ATOM 2409 O O . VAL B 1 30 ? 1.385 -49.406 -28.406 1 97.12 30 VAL B O 1
ATOM 2412 N N . THR B 1 31 ? 2.176 -51.312 -27.578 1 97.31 31 THR B N 1
ATOM 2413 C CA . THR B 1 31 ? 1.04 -52.094 -28.062 1 97.31 31 THR B CA 1
ATOM 2414 C C . THR B 1 31 ? 0.002 -52.281 -26.953 1 97.31 31 THR B C 1
ATOM 2416 O O . THR B 1 31 ? 0.316 -52.781 -25.875 1 97.31 31 THR B O 1
ATOM 2419 N N . ILE B 1 32 ? -1.118 -51.906 -27.266 1 96 32 ILE B N 1
ATOM 2420 C CA . ILE B 1 32 ? -2.178 -51.875 -26.266 1 96 32 ILE B CA 1
ATOM 2421 C C . ILE B 1 32 ? -3.285 -52.844 -26.656 1 96 32 ILE B C 1
ATOM 2423 O O . ILE B 1 32 ? -3.732 -52.875 -27.797 1 96 32 ILE B O 1
ATOM 2427 N N . SER B 1 33 ? -3.727 -53.656 -25.672 1 96.19 33 SER B N 1
ATOM 2428 C CA . SER B 1 33 ? -4.844 -54.594 -25.875 1 96.19 33 SER B CA 1
ATOM 2429 C C . SER B 1 33 ? -6.18 -53.844 -25.766 1 96.19 33 SER B C 1
ATOM 2431 O O . SER B 1 33 ? -6.223 -52.688 -25.391 1 96.19 33 SER B O 1
ATOM 2433 N N . GLU B 1 34 ? -7.285 -54.531 -26.109 1 95.5 34 GLU B N 1
ATOM 2434 C CA . GLU B 1 34 ? -8.625 -53.969 -25.969 1 95.5 34 GLU B CA 1
ATOM 2435 C C . GLU B 1 34 ? -8.938 -53.625 -24.516 1 95.5 34 GLU B C 1
ATOM 2437 O O . GLU B 1 34 ? -9.5 -52.562 -24.25 1 95.5 34 GLU B O 1
ATOM 2442 N N . GLU B 1 35 ? -8.555 -54.469 -23.609 1 93.75 35 GLU B N 1
ATOM 2443 C CA . GLU B 1 35 ? -8.789 -54.25 -22.188 1 93.75 35 GLU B CA 1
ATOM 2444 C C . GLU B 1 35 ? -8.016 -53.031 -21.688 1 93.75 35 GLU B C 1
ATOM 2446 O O . GLU B 1 35 ? -8.547 -52.219 -20.922 1 93.75 35 GLU B O 1
ATOM 2451 N N . GLN B 1 36 ? -6.812 -53 -22.188 1 94.38 36 GLN B N 1
ATOM 2452 C CA . GLN B 1 36 ? -5.961 -51.875 -21.781 1 94.38 36 GLN B CA 1
ATOM 2453 C C . GLN B 1 36 ? -6.477 -50.562 -22.328 1 94.38 36 GLN B C 1
ATOM 2455 O O . GLN B 1 36 ? -6.449 -49.531 -21.641 1 94.38 36 GLN B O 1
ATOM 2460 N N . ALA B 1 37 ? -6.938 -50.594 -23.547 1 94.5 37 ALA B N 1
ATOM 2461 C CA . ALA B 1 37 ? -7.48 -49.406 -24.172 1 94.5 37 ALA B CA 1
ATOM 2462 C C . ALA B 1 37 ? -8.688 -48.875 -23.406 1 94.5 37 ALA B C 1
ATOM 2464 O O . ALA B 1 37 ? -8.859 -47.656 -23.25 1 94.5 37 ALA B O 1
ATOM 2465 N N . HIS B 1 38 ? -9.508 -49.781 -22.906 1 92.69 38 HIS B N 1
ATOM 2466 C CA . HIS B 1 38 ? -10.703 -49.406 -22.172 1 92.69 38 HIS B CA 1
ATOM 2467 C C . HIS B 1 38 ? -10.352 -48.812 -20.797 1 92.69 38 HIS B C 1
ATOM 2469 O O . HIS B 1 38 ? -11.07 -47.969 -20.281 1 92.69 38 HIS B O 1
ATOM 2475 N N . SER B 1 39 ? -9.258 -49.312 -20.203 1 92.56 39 SER B N 1
ATOM 2476 C CA . SER B 1 39 ? -8.859 -48.844 -18.859 1 92.56 39 SER B CA 1
ATOM 2477 C C . SER B 1 39 ? -8.133 -47.531 -18.938 1 92.56 39 SER B C 1
ATOM 2479 O O . SER B 1 39 ? -8.219 -46.719 -18 1 92.56 39 SER B O 1
ATOM 2481 N N . GLY B 1 40 ? -7.398 -47.344 -19.984 1 95.5 40 GLY B N 1
ATOM 2482 C CA . GLY B 1 40 ? -6.59 -46.125 -20.125 1 95.5 40 GLY B CA 1
ATOM 2483 C C . GLY B 1 40 ? -5.098 -46.406 -20.047 1 95.5 40 GLY B C 1
ATOM 2484 O O . GLY B 1 40 ? -4.672 -47.375 -19.438 1 95.5 40 GLY B O 1
ATOM 2485 N N . ILE B 1 41 ? -4.316 -45.562 -20.688 1 96.69 41 ILE B N 1
ATOM 2486 C CA . ILE B 1 41 ? -2.867 -45.75 -20.75 1 96.69 41 ILE B CA 1
ATOM 2487 C C . ILE B 1 41 ? -2.18 -44.438 -20.375 1 96.69 41 ILE B C 1
ATOM 2489 O O . ILE B 1 41 ? -2.629 -43.344 -20.766 1 96.69 41 ILE B O 1
ATOM 2493 N N . VAL B 1 42 ? -1.164 -44.562 -19.625 1 96.69 42 VAL B N 1
ATOM 2494 C CA . VAL B 1 42 ? -0.327 -43.438 -19.281 1 96.69 42 VAL B CA 1
ATOM 2495 C C . VAL B 1 42 ? 1.1 -43.656 -19.766 1 96.69 42 VAL B C 1
ATOM 2497 O O . VAL B 1 42 ? 1.665 -44.75 -19.547 1 96.69 42 VAL B O 1
ATOM 2500 N N . VAL B 1 43 ? 1.618 -42.719 -20.5 1 97.25 43 VAL B N 1
ATOM 2501 C CA . VAL B 1 43 ? 3.018 -42.781 -20.906 1 97.25 43 VAL B CA 1
ATOM 2502 C C . VAL B 1 43 ? 3.768 -41.594 -20.312 1 97.25 43 VAL B C 1
ATOM 2504 O O . VAL B 1 43 ? 3.359 -40.438 -20.5 1 97.25 43 VAL B O 1
ATOM 2507 N N . ARG B 1 44 ? 4.801 -41.844 -19.609 1 96.81 44 ARG B N 1
ATOM 2508 C CA . ARG B 1 44 ? 5.547 -40.781 -18.938 1 96.81 44 ARG B CA 1
ATOM 2509 C C . ARG B 1 44 ? 7.047 -40.938 -19.188 1 96.81 44 ARG B C 1
ATOM 2511 O O . ARG B 1 44 ? 7.551 -42.062 -19.312 1 96.81 44 ARG B O 1
ATOM 2518 N N . ALA B 1 45 ? 7.703 -39.844 -19.25 1 97.31 45 ALA B N 1
ATOM 2519 C CA . ALA B 1 45 ? 9.164 -39.812 -19.312 1 97.31 45 ALA B CA 1
ATOM 2520 C C . ALA B 1 45 ? 9.742 -38.906 -18.234 1 97.31 45 ALA B C 1
ATOM 2522 O O . ALA B 1 45 ? 9.188 -37.844 -17.953 1 97.31 45 ALA B O 1
ATOM 2523 N N . THR B 1 46 ? 10.773 -39.312 -17.625 1 96.44 46 THR B N 1
ATOM 2524 C CA . THR B 1 46 ? 11.422 -38.562 -16.562 1 96.44 46 THR B CA 1
ATOM 2525 C C . THR B 1 46 ? 12.93 -38.531 -16.766 1 96.44 46 THR B C 1
ATOM 2527 O O . THR B 1 46 ? 13.5 -39.438 -17.391 1 96.44 46 THR B O 1
ATOM 2530 N N . SER B 1 47 ? 13.508 -37.469 -16.312 1 96.5 47 SER B N 1
ATOM 2531 C CA . SER B 1 47 ? 14.961 -37.375 -16.281 1 96.5 47 SER B CA 1
ATOM 2532 C C . SER B 1 47 ? 15.461 -37 -14.891 1 96.5 47 SER B C 1
ATOM 2534 O O . SER B 1 47 ? 15.211 -35.906 -14.414 1 96.5 47 SER B O 1
ATOM 2536 N N . VAL B 1 48 ? 16.188 -37.875 -14.305 1 93.69 48 VAL B N 1
ATOM 2537 C CA . VAL B 1 48 ? 16.766 -37.625 -12.992 1 93.69 48 VAL B CA 1
ATOM 2538 C C . VAL B 1 48 ? 17.891 -36.562 -13.125 1 93.69 48 VAL B C 1
ATOM 2540 O O . VAL B 1 48 ? 18.172 -35.844 -12.172 1 93.69 48 VAL B O 1
ATOM 2543 N N . ALA B 1 49 ? 18.438 -36.5 -14.281 1 92.56 49 ALA B N 1
ATOM 2544 C CA . ALA B 1 49 ? 19.5 -35.531 -14.547 1 92.56 49 ALA B CA 1
ATOM 2545 C C . ALA B 1 49 ? 18.922 -34.156 -14.828 1 92.56 49 ALA B C 1
ATOM 2547 O O . ALA B 1 49 ? 19.672 -33.188 -15.102 1 92.56 49 ALA B O 1
ATOM 2548 N N . GLN B 1 50 ? 17.672 -34.062 -14.875 1 93.12 50 GLN B N 1
ATOM 2549 C CA . GLN B 1 50 ? 16.938 -32.844 -15.125 1 93.12 50 GLN B CA 1
ATOM 2550 C C . GLN B 1 50 ? 17.188 -32.312 -16.531 1 93.12 50 GLN B C 1
ATOM 2552 O O . GLN B 1 50 ? 17.25 -31.109 -16.75 1 93.12 50 GLN B O 1
ATOM 2557 N N . SER B 1 51 ? 17.344 -33.219 -17.391 1 92.75 51 SER B N 1
ATOM 2558 C CA . SER B 1 51 ? 17.5 -32.875 -18.797 1 92.75 51 SER B CA 1
ATOM 2559 C C . SER B 1 51 ? 16.188 -32.375 -19.375 1 92.75 51 SER B C 1
ATOM 2561 O O . SER B 1 51 ? 15.109 -32.781 -18.953 1 92.75 51 SER B O 1
ATOM 2563 N N . LYS B 1 52 ? 16.391 -31.5 -20.375 1 93.56 52 LYS B N 1
ATOM 2564 C CA . LYS B 1 52 ? 15.219 -31.047 -21.109 1 93.56 52 LYS B CA 1
ATOM 2565 C C . LYS B 1 52 ? 14.922 -31.953 -22.297 1 93.56 52 LYS B C 1
ATOM 2567 O O . LYS B 1 52 ? 15.828 -32.281 -23.062 1 93.56 52 LYS B O 1
ATOM 2572 N N . PHE B 1 53 ? 13.688 -32.344 -22.375 1 95.69 53 PHE B N 1
ATOM 2573 C CA . PHE B 1 53 ? 13.273 -33.188 -23.484 1 95.69 53 PHE B CA 1
ATOM 2574 C C . PHE B 1 53 ? 11.805 -32.969 -23.812 1 95.69 53 PHE B C 1
ATOM 2576 O O . PHE B 1 53 ? 11.109 -32.25 -23.109 1 95.69 53 PHE B O 1
ATOM 2583 N N . LYS B 1 54 ? 11.398 -33.594 -24.953 1 95.88 54 LYS B N 1
ATOM 2584 C CA . LYS B 1 54 ? 9.992 -33.594 -25.344 1 95.88 54 LYS B CA 1
ATOM 2585 C C . LYS B 1 54 ? 9.469 -35.031 -25.484 1 95.88 54 LYS B C 1
ATOM 2587 O O . LYS B 1 54 ? 10.188 -35.906 -25.953 1 95.88 54 LYS B O 1
ATOM 2592 N N . LEU B 1 55 ? 8.305 -35.188 -24.953 1 96.69 55 LEU B N 1
ATOM 2593 C CA . LEU B 1 55 ? 7.578 -36.406 -25.203 1 96.69 55 LEU B CA 1
ATOM 2594 C C . LEU B 1 55 ? 6.613 -36.25 -26.375 1 96.69 55 LEU B C 1
ATOM 2596 O O . LEU B 1 55 ? 5.766 -35.375 -26.359 1 96.69 55 LEU B O 1
ATOM 2600 N N . LEU B 1 56 ? 6.793 -37.156 -27.359 1 96.31 56 LEU B N 1
ATOM 2601 C CA . LEU B 1 56 ? 6.035 -37.031 -28.609 1 96.31 56 LEU B CA 1
ATOM 2602 C C . LEU B 1 56 ? 5.133 -38.25 -28.812 1 96.31 56 LEU B C 1
ATOM 2604 O O . LEU B 1 56 ? 5.5 -39.375 -28.453 1 96.31 56 LEU B O 1
ATOM 2608 N N . PHE B 1 57 ? 4.016 -37.969 -29.344 1 96.19 57 PHE B N 1
ATOM 2609 C CA . PHE B 1 57 ? 3.074 -39.031 -29.75 1 96.19 57 PHE B CA 1
ATOM 2610 C C . PHE B 1 57 ? 2.736 -38.906 -31.234 1 96.19 57 PHE B C 1
ATOM 2612 O O . PHE B 1 57 ? 2.404 -37.812 -31.703 1 96.19 57 PHE B O 1
ATOM 2619 N N . PHE B 1 58 ? 2.832 -40.062 -31.984 1 93.38 58 PHE B N 1
ATOM 2620 C CA . PHE B 1 58 ? 2.596 -40.062 -33.406 1 93.38 58 PHE B CA 1
ATOM 2621 C C . PHE B 1 58 ? 1.37 -40.906 -33.75 1 93.38 58 PHE B C 1
ATOM 2623 O O . PHE B 1 58 ? 1.141 -41.938 -33.156 1 93.38 58 PHE B O 1
ATOM 2630 N N . GLU B 1 59 ? 0.672 -40.344 -34.625 1 88.31 59 GLU B N 1
ATOM 2631 C CA . GLU B 1 59 ? -0.461 -41.125 -35.156 1 88.31 59 GLU B CA 1
ATOM 2632 C C . GLU B 1 59 ? -0.251 -41.469 -36.625 1 88.31 59 GLU B C 1
ATOM 2634 O O . GLU B 1 59 ? 0.384 -40.719 -37.375 1 88.31 59 GLU B O 1
ATOM 2639 N N . GLN B 1 60 ? -0.823 -42.594 -36.938 1 84.5 60 GLN B N 1
ATOM 2640 C CA . GLN B 1 60 ? -0.729 -43.031 -38.312 1 84.5 60 GLN B CA 1
ATOM 2641 C C . GLN B 1 60 ? -1.644 -42.188 -39.219 1 84.5 60 GLN B C 1
ATOM 2643 O O . GLN B 1 60 ? -2.809 -41.969 -38.875 1 84.5 60 GLN B O 1
ATOM 2648 N N . GLU B 1 61 ? -1.042 -41.719 -40.25 1 82.44 61 GLU B N 1
ATOM 2649 C CA . GLU B 1 61 ? -1.809 -40.969 -41.219 1 82.44 61 GLU B CA 1
ATOM 2650 C C . GLU B 1 61 ? -2.377 -41.844 -42.312 1 82.44 61 GLU B C 1
ATOM 2652 O O . GLU B 1 61 ? -1.993 -43.031 -42.438 1 82.44 61 GLU B O 1
ATOM 2657 N N . ILE B 1 62 ? -3.322 -41.281 -43.031 1 81.56 62 ILE B N 1
ATOM 2658 C CA . ILE B 1 62 ? -4.02 -42 -44.062 1 81.56 62 ILE B CA 1
ATOM 2659 C C . ILE B 1 62 ? -3.021 -42.469 -45.125 1 81.56 62 ILE B C 1
ATOM 2661 O O . ILE B 1 62 ? -3.156 -43.562 -45.688 1 81.56 62 ILE B O 1
ATOM 2665 N N . ASN B 1 63 ? -2.064 -41.75 -45.375 1 75.88 63 ASN B N 1
ATOM 2666 C CA . ASN B 1 63 ? -1.089 -42.031 -46.438 1 75.88 63 ASN B CA 1
ATOM 2667 C C . ASN B 1 63 ? -0.075 -43.094 -45.969 1 75.88 63 ASN B C 1
ATOM 2669 O O . ASN B 1 63 ? 0.853 -43.406 -46.688 1 75.88 63 ASN B O 1
ATOM 2673 N N . GLY B 1 64 ? -0.245 -43.594 -44.75 1 76.31 64 GLY B N 1
ATOM 2674 C CA . GLY B 1 64 ? 0.637 -44.625 -44.219 1 76.31 64 GLY B CA 1
ATOM 2675 C C . GLY B 1 64 ? 1.771 -44.062 -43.375 1 76.31 64 GLY B C 1
ATOM 2676 O O . GLY B 1 64 ? 2.443 -44.812 -42.656 1 76.31 64 GLY B O 1
ATOM 2677 N N . GLY B 1 65 ? 2.031 -42.844 -43.5 1 79.94 65 GLY B N 1
ATOM 2678 C CA . GLY B 1 65 ? 3.059 -42.219 -42.656 1 79.94 65 GLY B CA 1
ATOM 2679 C C . GLY B 1 65 ? 2.572 -41.844 -41.281 1 79.94 65 GLY B C 1
ATOM 2680 O O . GLY B 1 65 ? 1.446 -42.188 -40.906 1 79.94 65 GLY B O 1
ATOM 2681 N N . TYR B 1 66 ? 3.537 -41.531 -40.438 1 85.31 66 TYR B N 1
ATOM 2682 C CA . TYR B 1 66 ? 3.193 -41.125 -39.094 1 85.31 66 TYR B CA 1
ATOM 2683 C C . TYR B 1 66 ? 3.322 -39.594 -38.969 1 85.31 66 TYR B C 1
ATOM 2685 O O . TYR B 1 66 ? 4.273 -39 -39.469 1 85.31 66 TYR B O 1
ATOM 2693 N N . GLY B 1 67 ? 2.229 -39 -38.438 1 88.56 67 GLY B N 1
ATOM 2694 C CA . GLY B 1 67 ? 2.246 -37.594 -38.125 1 88.56 67 GLY B CA 1
ATOM 2695 C C . GLY B 1 67 ? 2.25 -37.312 -36.625 1 88.56 67 GLY B C 1
ATOM 2696 O O . GLY B 1 67 ? 1.72 -38.094 -35.844 1 88.56 67 GLY B O 1
ATOM 2697 N N . LEU B 1 68 ? 2.885 -36.188 -36.25 1 91.25 68 LEU B N 1
ATOM 2698 C CA . LEU B 1 68 ? 2.918 -35.781 -34.844 1 91.25 68 LEU B CA 1
ATOM 2699 C C . LEU B 1 68 ? 1.523 -35.406 -34.344 1 91.25 68 LEU B C 1
ATOM 2701 O O . LEU B 1 68 ? 0.885 -34.5 -34.906 1 91.25 68 LEU B O 1
ATOM 2705 N N . ALA B 1 69 ? 1.03 -36.062 -33.312 1 90.75 69 ALA B N 1
ATOM 2706 C CA . ALA B 1 69 ? -0.314 -35.812 -32.812 1 90.75 69 ALA B CA 1
ATOM 2707 C C . ALA B 1 69 ? -0.272 -34.969 -31.531 1 90.75 69 ALA B C 1
ATOM 2709 O O . ALA B 1 69 ? -1.093 -34.062 -31.344 1 90.75 69 ALA B O 1
ATOM 2710 N N . LEU B 1 70 ? 0.653 -35.344 -30.656 1 92.25 70 LEU B N 1
ATOM 2711 C CA . LEU B 1 70 ? 0.804 -34.625 -29.391 1 92.25 70 LEU B CA 1
ATOM 2712 C C . LEU B 1 70 ? 2.275 -34.375 -29.078 1 92.25 70 LEU B C 1
ATOM 2714 O O . LEU B 1 70 ? 3.139 -35.156 -29.484 1 92.25 70 LEU B O 1
ATOM 2718 N N . GLN B 1 71 ? 2.5 -33.25 -28.406 1 92.5 71 GLN B N 1
ATOM 2719 C CA . GLN B 1 71 ? 3.83 -32.906 -27.906 1 92.5 71 GLN B CA 1
ATOM 2720 C C . GLN B 1 71 ? 3.758 -32.312 -26.5 1 92.5 71 GLN B C 1
ATOM 2722 O O . GLN B 1 71 ? 2.91 -31.469 -26.219 1 92.5 71 GLN B O 1
ATOM 2727 N N . GLU B 1 72 ? 4.586 -32.875 -25.609 1 92.19 72 GLU B N 1
ATOM 2728 C CA . GLU B 1 72 ? 4.688 -32.375 -24.25 1 92.19 72 GLU B CA 1
ATOM 2729 C C . GLU B 1 72 ? 6.129 -32.031 -23.891 1 92.19 72 GLU B C 1
ATOM 2731 O O . GLU B 1 72 ? 7.027 -32.844 -24.047 1 92.19 72 GLU B O 1
ATOM 2736 N N . ASP B 1 73 ? 6.293 -30.828 -23.422 1 91.38 73 ASP B N 1
ATOM 2737 C CA . ASP B 1 73 ? 7.617 -30.406 -22.969 1 91.38 73 ASP B CA 1
ATOM 2738 C C . ASP B 1 73 ? 7.875 -30.859 -21.531 1 91.38 73 ASP B C 1
ATOM 2740 O O . ASP B 1 73 ? 6.98 -30.812 -20.688 1 91.38 73 ASP B O 1
ATOM 2744 N N . SER B 1 74 ? 9.047 -31.344 -21.359 1 93.25 74 SER B N 1
ATOM 2745 C CA . SER B 1 74 ? 9.414 -31.688 -19.984 1 93.25 74 SER B CA 1
ATOM 2746 C C . SER B 1 74 ? 9.414 -30.453 -19.094 1 93.25 74 SER B C 1
ATOM 2748 O O . SER B 1 74 ? 9.75 -29.344 -19.547 1 93.25 74 SER B O 1
ATOM 2750 N N . GLN B 1 75 ? 9.008 -30.672 -17.906 1 88.62 75 GLN B N 1
ATOM 2751 C CA . GLN B 1 75 ? 9.008 -29.609 -16.891 1 88.62 75 GLN B CA 1
ATOM 2752 C C . GLN B 1 75 ? 9.688 -30.078 -15.609 1 88.62 75 GLN B C 1
ATOM 2754 O O . GLN B 1 75 ? 9.688 -31.266 -15.297 1 88.62 75 GLN B O 1
ATOM 2759 N N . LYS B 1 76 ? 10.211 -29.062 -14.93 1 86.88 76 LYS B N 1
ATOM 2760 C CA . LYS B 1 76 ? 10.828 -29.375 -13.648 1 86.88 76 LYS B CA 1
ATOM 2761 C C . LYS B 1 76 ? 9.773 -29.641 -12.57 1 86.88 76 LYS B C 1
ATOM 2763 O O . LYS B 1 76 ? 8.906 -28.797 -12.336 1 86.88 76 LYS B O 1
ATOM 2768 N N . THR B 1 77 ? 9.734 -30.734 -12.141 1 82.31 77 THR B N 1
ATOM 2769 C CA . THR B 1 77 ? 8.859 -31.125 -11.039 1 82.31 77 THR B CA 1
ATOM 2770 C C . THR B 1 77 ? 9.68 -31.703 -9.891 1 82.31 77 THR B C 1
ATOM 2772 O O . THR B 1 77 ? 10.062 -32.875 -9.922 1 82.31 77 THR B O 1
ATOM 2775 N N . GLY B 1 78 ? 9.945 -30.922 -8.945 1 79.75 78 GLY B N 1
ATOM 2776 C CA . GLY B 1 78 ? 10.812 -31.359 -7.859 1 79.75 78 GLY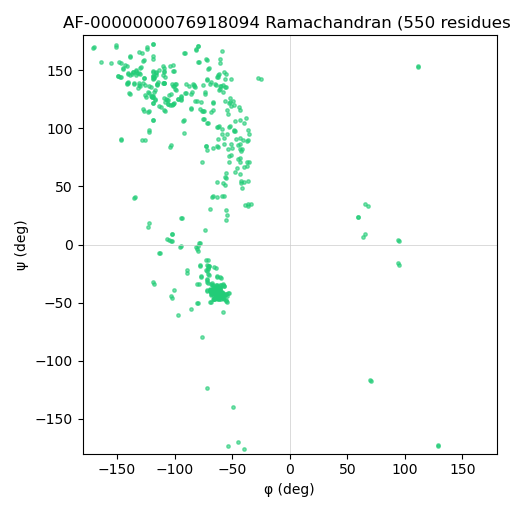 B CA 1
ATOM 2777 C C . GLY B 1 78 ? 12.258 -31.516 -8.273 1 79.75 78 GLY B C 1
ATOM 2778 O O . GLY B 1 78 ? 12.891 -30.562 -8.742 1 79.75 78 GLY B O 1
ATOM 2779 N N . LYS B 1 79 ? 12.656 -32.844 -8.133 1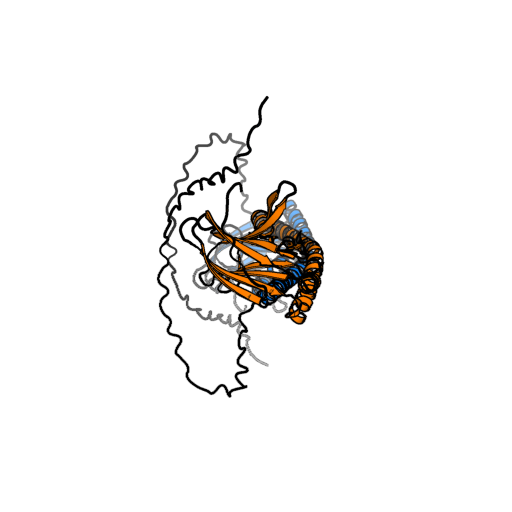 87.06 79 LYS B N 1
ATOM 2780 C CA . LYS B 1 79 ? 14.07 -33.125 -8.383 1 87.06 79 LYS B CA 1
ATOM 2781 C C . LYS B 1 79 ? 14.266 -33.75 -9.766 1 87.06 79 LYS B C 1
ATOM 2783 O O . LYS B 1 79 ? 15.344 -34.281 -10.07 1 87.06 79 LYS B O 1
ATOM 2788 N N . VAL B 1 80 ? 13.305 -33.781 -10.547 1 92.94 80 VAL B N 1
ATOM 2789 C CA . VAL B 1 80 ? 13.422 -34.375 -11.875 1 92.94 80 VAL B CA 1
ATOM 2790 C C . VAL B 1 80 ? 12.688 -33.5 -12.898 1 92.94 80 VAL B C 1
ATOM 2792 O O . VAL B 1 80 ? 11.898 -32.625 -12.531 1 92.94 80 VAL B O 1
ATOM 2795 N N . THR B 1 81 ? 12.992 -33.688 -14.094 1 94.5 81 THR B N 1
ATOM 2796 C CA . THR B 1 81 ? 12.141 -33.188 -15.164 1 94.5 81 THR B CA 1
ATOM 2797 C C . THR B 1 81 ? 11.258 -34.312 -15.719 1 94.5 81 THR B C 1
ATOM 2799 O O . THR B 1 81 ? 11.688 -35.438 -15.828 1 94.5 81 THR B O 1
ATOM 2802 N N . SER B 1 82 ? 10.078 -33.906 -15.93 1 94.56 82 SER B N 1
ATOM 2803 C CA . SER B 1 82 ? 9.156 -34.969 -16.344 1 94.56 82 SER B CA 1
ATOM 2804 C C . SER B 1 82 ? 8.164 -34.438 -17.391 1 94.56 82 SER B C 1
ATOM 2806 O O . SER B 1 82 ? 7.957 -33.219 -17.5 1 94.56 82 SER B O 1
ATOM 2808 N N . ALA B 1 83 ? 7.672 -35.344 -18.188 1 94.38 83 ALA B N 1
ATOM 2809 C CA . ALA B 1 83 ? 6.566 -35.156 -19.125 1 94.38 83 ALA B CA 1
ATOM 2810 C C . ALA B 1 83 ? 5.668 -36.375 -19.188 1 94.38 83 ALA B C 1
ATOM 2812 O O . ALA B 1 83 ? 6.152 -37.5 -19.109 1 94.38 83 ALA B O 1
ATOM 2813 N N . GLY B 1 84 ? 4.387 -36.062 -19.234 1 94.69 84 GLY B N 1
ATOM 2814 C CA . GLY B 1 84 ? 3.467 -37.188 -19.234 1 94.69 84 GLY B CA 1
ATOM 2815 C C . GLY B 1 84 ? 2.281 -37 -20.172 1 94.69 84 GLY B C 1
ATOM 2816 O O . GLY B 1 84 ? 1.879 -35.844 -20.422 1 94.69 84 GLY B O 1
ATOM 2817 N N . MET B 1 85 ? 1.811 -38.094 -20.75 1 95.44 85 MET B N 1
ATOM 2818 C CA . MET B 1 85 ? 0.573 -38.156 -21.516 1 95.44 85 MET B CA 1
ATOM 2819 C C . MET B 1 85 ? -0.413 -39.156 -20.891 1 95.44 85 MET B C 1
ATOM 2821 O O . MET B 1 85 ? -0.049 -40.281 -20.578 1 95.44 85 MET B O 1
ATOM 2825 N N . TYR B 1 86 ? -1.548 -38.625 -20.703 1 95.25 86 TYR B N 1
ATOM 2826 C CA . TYR B 1 86 ? -2.549 -39.375 -19.953 1 95.25 86 TYR B CA 1
ATOM 2827 C C . TYR B 1 86 ? -3.779 -39.656 -20.812 1 95.25 86 TYR B C 1
ATOM 2829 O O . TYR B 1 86 ? -4.578 -38.75 -21.062 1 95.25 86 TYR B O 1
ATOM 2837 N N . PHE B 1 87 ? -3.912 -40.875 -21.203 1 95.81 87 PHE B N 1
ATOM 2838 C CA . PHE B 1 87 ? -5.062 -41.312 -21.969 1 95.81 87 PHE B CA 1
ATOM 2839 C C . PHE B 1 87 ? -6.035 -42.094 -21.094 1 95.81 87 PHE B C 1
ATOM 2841 O O . PHE B 1 87 ? -5.949 -43.312 -20.984 1 95.81 87 PHE B O 1
ATOM 2848 N N . LEU B 1 88 ? -6.953 -41.438 -20.344 1 93.06 88 LEU B N 1
ATOM 2849 C CA . LEU B 1 88 ? -7.664 -42.031 -19.219 1 93.06 88 LEU B CA 1
ATOM 2850 C C . LEU B 1 88 ? -9.172 -41.969 -19.438 1 93.06 88 LEU B C 1
ATOM 2852 O O . LEU B 1 88 ? -9.953 -42.094 -18.5 1 93.06 88 LEU B O 1
ATOM 2856 N N . HIS B 1 89 ? -9.781 -41.781 -20.625 1 87.5 89 HIS B N 1
ATOM 2857 C CA . HIS B 1 89 ? -11.195 -41.812 -20.984 1 87.5 89 HIS B CA 1
ATOM 2858 C C . HIS B 1 89 ? -11.969 -40.719 -20.281 1 87.5 89 HIS B C 1
ATOM 2860 O O . HIS B 1 89 ? -13.18 -40.844 -20.078 1 87.5 89 HIS B O 1
ATOM 2866 N N . PHE B 1 90 ? -11.391 -39.875 -19.625 1 89 90 PHE B N 1
ATOM 2867 C CA . PHE B 1 90 ? -11.984 -38.625 -19.188 1 89 90 PHE B CA 1
ATOM 2868 C C . PHE B 1 90 ? -11.094 -37.438 -19.562 1 89 90 PHE B C 1
ATOM 2870 O O . PHE B 1 90 ? -9.953 -37.625 -20 1 89 90 PHE B O 1
ATOM 2877 N N . GLN B 1 91 ? -11.68 -36.375 -19.484 1 91.19 91 GLN B N 1
ATOM 2878 C CA . GLN B 1 91 ? -10.93 -35.188 -19.891 1 91.19 91 GLN B CA 1
ATOM 2879 C C . GLN B 1 91 ? -9.766 -34.906 -18.938 1 91.19 91 GLN B C 1
ATOM 2881 O O . GLN B 1 91 ? -9.961 -34.75 -17.734 1 91.19 91 GLN B O 1
ATOM 2886 N N . VAL B 1 92 ? -8.602 -35 -19.484 1 91.19 92 VAL B N 1
ATOM 2887 C CA . VAL B 1 92 ? -7.402 -34.625 -18.734 1 91.19 92 VAL B CA 1
ATOM 2888 C C . VAL B 1 92 ? -6.895 -33.281 -19.219 1 91.19 92 VAL B C 1
ATOM 2890 O O . VAL B 1 92 ? -7.164 -32.875 -20.344 1 91.19 92 VAL B O 1
ATOM 2893 N N . TYR B 1 93 ? -6.223 -32.656 -18.297 1 91.88 93 TYR B N 1
ATOM 2894 C CA . TYR B 1 93 ? -5.777 -31.297 -18.609 1 91.88 93 TYR B CA 1
ATOM 2895 C C . TYR B 1 93 ? -4.254 -31.203 -18.578 1 91.88 93 TYR B C 1
ATOM 2897 O O . TYR B 1 93 ? -3.594 -31.969 -17.891 1 91.88 93 TYR B O 1
ATOM 2905 N N . ARG B 1 94 ? -3.764 -30.328 -19.391 1 87.25 94 ARG B N 1
ATOM 2906 C CA . ARG B 1 94 ? -2.334 -30.031 -19.422 1 87.25 94 ARG B CA 1
ATOM 2907 C C . ARG B 1 94 ? -2.07 -28.578 -19.078 1 87.25 94 ARG B C 1
ATOM 2909 O O . ARG B 1 94 ? -2.875 -27.703 -19.406 1 87.25 94 ARG B O 1
ATOM 2916 N N . MET B 1 95 ? -0.987 -28.391 -18.359 1 83.94 95 MET B N 1
ATOM 2917 C CA . MET B 1 95 ? -0.592 -27.031 -18.016 1 83.94 95 MET B CA 1
ATOM 2918 C C . MET B 1 95 ? 0.247 -26.422 -19.141 1 83.94 95 MET B C 1
ATOM 2920 O O . MET B 1 95 ? 1.321 -26.922 -19.469 1 83.94 95 MET B O 1
ATOM 2924 N N . ASP B 1 96 ? -0.239 -25.422 -19.719 1 80.56 96 ASP B N 1
ATOM 2925 C CA . ASP B 1 96 ? 0.506 -24.656 -20.703 1 80.56 96 ASP B CA 1
ATOM 2926 C C . ASP B 1 96 ? 1.255 -23.5 -20.047 1 80.56 96 ASP B C 1
ATOM 2928 O O . ASP B 1 96 ? 0.654 -22.469 -19.703 1 80.56 96 ASP B O 1
ATOM 2932 N N . SER B 1 97 ? 2.504 -23.562 -19.922 1 77.12 97 SER B N 1
ATOM 2933 C CA . SER B 1 97 ? 3.326 -22.578 -19.219 1 77.12 97 SER B CA 1
ATOM 2934 C C . SER B 1 97 ? 3.439 -21.281 -20.016 1 77.12 97 SER B C 1
ATOM 2936 O O . SER B 1 97 ? 3.777 -20.234 -19.469 1 77.12 97 SER B O 1
ATOM 2938 N N . THR B 1 98 ? 3.219 -21.375 -21.266 1 80.56 98 THR B N 1
ATOM 2939 C CA . THR B 1 98 ? 3.34 -20.188 -22.094 1 80.56 98 THR B CA 1
ATOM 2940 C C . THR B 1 98 ? 2.305 -19.141 -21.703 1 80.56 98 THR B C 1
ATOM 2942 O O . THR B 1 98 ? 2.6 -17.938 -21.703 1 80.56 98 THR B O 1
ATOM 2945 N N . VAL B 1 99 ? 1.168 -19.594 -21.328 1 80.56 99 VAL B N 1
ATOM 2946 C CA . VAL B 1 99 ? 0.098 -18.688 -20.938 1 80.56 99 VAL B CA 1
ATOM 2947 C C . VAL B 1 99 ? 0.501 -17.938 -19.672 1 80.56 99 VAL B C 1
ATOM 2949 O O . VAL B 1 99 ? 0.324 -16.719 -19.594 1 80.56 99 VAL B O 1
ATOM 2952 N N . ASN B 1 100 ? 0.998 -18.656 -18.719 1 81.5 100 ASN B N 1
ATOM 2953 C CA . ASN B 1 100 ? 1.423 -18.047 -17.469 1 81.5 100 ASN B CA 1
ATOM 2954 C C . ASN B 1 100 ? 2.576 -17.062 -17.688 1 81.5 100 ASN B C 1
ATOM 2956 O O . ASN B 1 100 ? 2.611 -16 -17.078 1 81.5 100 ASN B O 1
ATOM 2960 N N . ALA B 1 101 ? 3.451 -17.453 -18.547 1 81.56 101 ALA B N 1
ATOM 2961 C CA . ALA B 1 101 ? 4.59 -16.578 -18.844 1 81.56 101 ALA B CA 1
ATOM 2962 C C . ALA B 1 101 ? 4.133 -15.281 -19.484 1 81.56 101 ALA B C 1
ATOM 2964 O O . ALA B 1 101 ? 4.625 -14.203 -19.156 1 81.56 101 ALA B O 1
ATOM 2965 N N . LEU B 1 102 ? 3.252 -15.352 -20.359 1 84.81 102 LEU B N 1
ATOM 2966 C CA . LEU B 1 102 ? 2.711 -14.172 -21.047 1 84.81 102 LEU B CA 1
ATOM 2967 C C . LEU B 1 102 ? 1.969 -13.273 -20.062 1 84.81 102 LEU B C 1
ATOM 2969 O O . LEU B 1 102 ? 2.107 -12.055 -20.109 1 84.81 102 LEU B O 1
ATOM 2973 N N . ALA B 1 103 ? 1.238 -13.898 -19.188 1 84.44 103 ALA B N 1
ATOM 2974 C CA . ALA B 1 103 ? 0.505 -13.133 -18.172 1 84.44 103 ALA B CA 1
ATOM 2975 C C . ALA B 1 103 ? 1.46 -12.375 -17.25 1 84.44 103 ALA B C 1
ATOM 2977 O O . ALA B 1 103 ? 1.227 -11.211 -16.938 1 84.44 103 ALA B O 1
ATOM 2978 N N . MET B 1 104 ? 2.465 -12.969 -16.906 1 85.5 104 MET B N 1
ATOM 2979 C CA . MET B 1 104 ? 3.465 -12.352 -16.047 1 85.5 104 MET B CA 1
ATOM 2980 C C . MET B 1 104 ? 4.129 -11.172 -16.734 1 85.5 104 MET B C 1
ATOM 2982 O O . MET B 1 104 ? 4.41 -10.148 -16.109 1 85.5 104 MET B O 1
ATOM 2986 N N . ALA B 1 105 ? 4.371 -11.352 -17.969 1 85.5 105 ALA B N 1
ATOM 2987 C CA . ALA B 1 105 ? 5.023 -10.297 -18.734 1 85.5 105 ALA B CA 1
ATOM 2988 C C . ALA B 1 105 ? 4.117 -9.078 -18.875 1 85.5 105 ALA B C 1
ATOM 2990 O O . ALA B 1 105 ? 4.59 -7.938 -18.828 1 85.5 105 ALA B O 1
ATOM 2991 N N . LYS B 1 106 ? 2.855 -9.266 -18.984 1 84.94 106 LYS B N 1
ATOM 2992 C CA . LYS B 1 106 ? 1.893 -8.188 -19.203 1 84.94 106 LYS B CA 1
ATOM 2993 C C . LYS B 1 106 ? 1.57 -7.453 -17.906 1 84.94 106 LYS B C 1
ATOM 2995 O O . LYS B 1 106 ? 1.563 -6.219 -17.875 1 84.94 106 LYS B O 1
ATOM 3000 N N . ASP B 1 107 ? 1.253 -8.266 -16.938 1 84.5 107 ASP B N 1
ATOM 3001 C CA . ASP B 1 107 ? 0.878 -7.699 -15.648 1 84.5 107 ASP B CA 1
ATOM 3002 C C . ASP B 1 107 ? 1.317 -8.609 -14.5 1 84.5 107 ASP B C 1
ATOM 3004 O O . ASP B 1 107 ? 0.535 -9.43 -14.016 1 84.5 107 ASP B O 1
ATOM 3008 N N . PRO B 1 108 ? 2.496 -8.367 -14.039 1 83 108 PRO B N 1
ATOM 3009 C CA . PRO B 1 108 ? 3.049 -9.234 -12.992 1 83 108 PRO B CA 1
ATOM 3010 C C . PRO B 1 108 ? 2.201 -9.242 -11.727 1 83 108 PRO B C 1
ATOM 3012 O O . PRO B 1 108 ? 2.133 -10.258 -11.031 1 83 108 PRO B O 1
ATOM 3015 N N . GLU B 1 109 ? 1.547 -8.219 -11.492 1 76.38 109 GLU B N 1
ATOM 3016 C CA . GLU B 1 109 ? 0.768 -8.133 -10.258 1 76.38 109 GLU B CA 1
ATOM 3017 C C . GLU B 1 109 ? -0.523 -8.938 -10.367 1 76.38 109 GLU B C 1
ATOM 3019 O O . GLU B 1 109 ? -1.021 -9.461 -9.359 1 76.38 109 GLU B O 1
ATOM 3024 N N . ALA B 1 110 ? -0.875 -9.008 -11.594 1 80.38 110 ALA B N 1
ATOM 3025 C CA . ALA B 1 110 ? -2.146 -9.695 -11.797 1 80.38 110 ALA B CA 1
ATOM 3026 C C . ALA B 1 110 ? -1.931 -11.086 -12.391 1 80.38 110 ALA B C 1
ATOM 3028 O O . ALA B 1 110 ? -2.893 -11.789 -12.695 1 80.38 110 ALA B O 1
ATOM 3029 N N . ALA B 1 111 ? -0.681 -11.414 -12.508 1 88.19 111 ALA B N 1
ATOM 3030 C CA . ALA B 1 111 ? -0.343 -12.68 -13.164 1 88.19 111 ALA B CA 1
ATOM 3031 C C . ALA B 1 111 ? -0.893 -13.867 -12.383 1 88.19 111 ALA B C 1
ATOM 3033 O O . ALA B 1 111 ? -1.284 -14.875 -12.969 1 88.19 111 ALA B O 1
ATOM 3034 N N . PHE B 1 112 ? -1.043 -13.672 -11.086 1 91.75 112 PHE B N 1
ATOM 3035 C CA . PHE B 1 112 ? -1.541 -14.742 -10.219 1 91.75 112 PHE B CA 1
ATOM 3036 C C . PHE B 1 112 ? -2.957 -15.141 -10.617 1 91.75 112 PHE B C 1
ATOM 3038 O O . PHE B 1 112 ? -3.287 -16.328 -10.648 1 91.75 112 PHE B O 1
ATOM 3045 N N . PHE B 1 113 ? -3.764 -14.273 -11 1 93 113 PHE B N 1
ATOM 3046 C CA . PHE B 1 113 ? -5.164 -14.547 -11.297 1 93 113 PHE B CA 1
ATOM 3047 C C . PHE B 1 113 ? -5.293 -15.375 -12.578 1 93 113 PHE B C 1
ATOM 3049 O O . PHE B 1 113 ? -6.309 -16.031 -12.789 1 93 113 PHE B O 1
ATOM 3056 N N . LYS B 1 114 ? -4.227 -15.367 -13.375 1 91.06 114 LYS B N 1
ATOM 3057 C CA . LYS B 1 114 ? -4.25 -16.094 -14.641 1 91.06 114 LYS B CA 1
ATOM 3058 C C . LYS B 1 114 ? -3.482 -17.406 -14.547 1 91.06 114 LYS B C 1
ATOM 3060 O O . LYS B 1 114 ? -3.363 -18.141 -15.531 1 91.06 114 LYS B O 1
ATOM 3065 N N . ARG B 1 115 ? -3.018 -17.703 -13.445 1 91 115 ARG B N 1
ATOM 3066 C CA . ARG B 1 115 ? -2.152 -18.859 -13.219 1 91 115 ARG B CA 1
ATOM 3067 C C . ARG B 1 115 ? -2.838 -20.156 -13.656 1 91 115 ARG B C 1
ATOM 3069 O O . ARG B 1 115 ? -2.191 -21.047 -14.203 1 91 115 ARG B O 1
ATOM 3076 N N . LEU B 1 116 ? -4.145 -20.203 -13.453 1 93.88 116 LEU B N 1
ATOM 3077 C CA . LEU B 1 116 ? -4.859 -21.453 -13.727 1 93.88 116 LEU B CA 1
ATOM 3078 C C . LEU B 1 116 ? -5.449 -21.438 -15.133 1 93.88 116 LEU B C 1
ATOM 3080 O O . LEU B 1 116 ? -6.004 -22.438 -15.578 1 93.88 116 LEU B O 1
ATOM 3084 N N . GLU B 1 117 ? -5.258 -20.297 -15.859 1 89.88 117 GLU B N 1
ATOM 3085 C CA . GLU B 1 117 ? -5.75 -20.219 -17.234 1 89.88 117 GLU B CA 1
ATOM 3086 C C . GLU B 1 117 ? -4.93 -21.109 -18.156 1 89.88 117 GLU B C 1
ATOM 3088 O O . GLU B 1 117 ? -5.398 -21.484 -19.234 1 89.88 117 GLU B O 1
ATOM 3093 N N . GLY B 1 118 ? -3.721 -21.453 -17.766 1 87.12 118 GLY B N 1
ATOM 3094 C CA . GLY B 1 118 ? -2.861 -22.328 -18.547 1 87.12 118 GLY B CA 1
ATOM 3095 C C . GLY B 1 118 ? -3.332 -23.766 -18.562 1 87.12 118 GLY B C 1
ATOM 3096 O O . GLY B 1 118 ? -2.867 -24.562 -19.375 1 87.12 118 GLY B O 1
ATOM 3097 N N . LEU B 1 119 ? -4.254 -24.094 -17.672 1 90.44 119 LEU B N 1
ATOM 3098 C CA . LEU B 1 119 ? -4.785 -25.453 -17.656 1 90.44 119 LEU B CA 1
ATOM 3099 C C . LEU B 1 119 ? -5.746 -25.672 -18.812 1 90.44 119 LEU B C 1
ATOM 3101 O O . LEU B 1 119 ? -6.867 -25.156 -18.812 1 90.44 119 LEU B O 1
ATOM 3105 N N . GLN B 1 120 ? -5.312 -26.469 -19.828 1 89.19 120 GLN B N 1
ATOM 3106 C CA . GLN B 1 120 ? -6.086 -26.703 -21.047 1 89.19 120 GLN B CA 1
ATOM 3107 C C . GLN B 1 120 ? -6.422 -28.172 -21.219 1 89.19 120 GLN B C 1
ATOM 3109 O O . GLN B 1 120 ? -5.621 -29.047 -20.875 1 89.19 120 GLN B O 1
ATOM 3114 N N . PRO B 1 121 ? -7.57 -28.375 -21.75 1 90.06 121 PRO B N 1
ATOM 3115 C CA . PRO B 1 121 ? -7.926 -29.766 -22 1 90.06 121 PRO B CA 1
ATOM 3116 C C . PRO B 1 121 ? -7.016 -30.438 -23.016 1 90.06 121 PRO B C 1
ATOM 3118 O O . PRO B 1 121 ? -6.609 -29.797 -24 1 90.06 121 PRO B O 1
ATOM 3121 N N . CYS B 1 122 ? -6.625 -31.625 -22.75 1 86.94 122 CYS B N 1
ATOM 3122 C CA . CYS B 1 122 ? -5.816 -32.375 -23.688 1 86.94 122 CYS B CA 1
ATOM 3123 C C . CYS B 1 122 ? -6.645 -32.812 -24.906 1 86.94 122 CYS B C 1
ATOM 3125 O O . CYS B 1 122 ? -7.812 -33.188 -24.766 1 86.94 122 CYS B O 1
ATOM 3127 N N . GLU B 1 123 ? -6.062 -32.781 -26.109 1 80.44 123 GLU B N 1
ATOM 3128 C CA . GLU B 1 123 ? -6.758 -33.062 -27.359 1 80.44 123 GLU B CA 1
ATOM 3129 C C . GLU B 1 123 ? -7.07 -34.562 -27.484 1 80.44 123 GLU B C 1
ATOM 3131 O O . GLU B 1 123 ? -8.125 -34.938 -28.016 1 80.44 123 GLU B O 1
ATOM 3136 N N . VAL B 1 124 ? -6.168 -35.312 -27.094 1 78.94 124 VAL B N 1
ATOM 3137 C CA . VAL B 1 124 ? -6.359 -36.75 -27.188 1 78.94 124 VAL B CA 1
ATOM 3138 C C . VAL B 1 124 ? -6.488 -37.375 -25.797 1 78.94 124 VAL B C 1
ATOM 3140 O O . VAL B 1 124 ? -5.555 -37.312 -25 1 78.94 124 VAL B O 1
ATOM 3143 N N . SER B 1 125 ? -7.645 -37.969 -25.578 1 79.75 125 SER B N 1
ATOM 3144 C CA . SER B 1 125 ? -7.895 -38.469 -24.234 1 79.75 125 SER B CA 1
ATOM 3145 C C . SER B 1 125 ? -7.953 -40 -24.203 1 79.75 125 SER B C 1
ATOM 3147 O O . SER B 1 125 ? -7.957 -40.625 -23.141 1 79.75 125 SER B O 1
ATOM 3149 N N . THR B 1 126 ? -7.914 -40.594 -25.484 1 88.94 126 THR B N 1
ATOM 3150 C CA . THR B 1 126 ? -8.016 -42.031 -25.516 1 88.94 126 THR B CA 1
ATOM 3151 C C . THR B 1 126 ? -7.16 -42.594 -26.641 1 88.94 126 THR B C 1
ATOM 3153 O O . THR B 1 126 ? -6.895 -41.938 -27.641 1 88.94 126 THR B O 1
ATOM 3156 N N . LEU B 1 127 ? -6.711 -43.812 -26.406 1 92.94 127 LEU B N 1
ATOM 3157 C CA . LEU B 1 127 ? -5.988 -44.562 -27.422 1 92.94 127 LEU B CA 1
ATOM 3158 C C . LEU B 1 127 ? -6.773 -45.812 -27.844 1 92.94 127 LEU B C 1
ATOM 3160 O O . LEU B 1 127 ? -7.387 -46.469 -27.016 1 92.94 127 LEU B O 1
ATOM 3164 N N . LYS B 1 128 ? -6.805 -46.062 -29.125 1 92.38 128 LYS B N 1
ATOM 3165 C CA . LYS B 1 128 ? -7.41 -47.281 -29.641 1 92.38 128 LYS B CA 1
ATOM 3166 C C . LYS B 1 128 ? -6.465 -48.469 -29.484 1 92.38 128 LYS B C 1
ATOM 3168 O O . LYS B 1 128 ? -5.25 -48.281 -29.359 1 92.38 128 LYS B O 1
ATOM 3173 N N . PRO B 1 129 ? -7.117 -49.688 -29.469 1 95.56 129 PRO B N 1
ATOM 3174 C CA . PRO B 1 129 ? -6.227 -50.844 -29.453 1 95.56 129 PRO B CA 1
ATOM 3175 C C . PRO B 1 129 ? -5.27 -50.844 -30.656 1 95.56 129 PRO B C 1
ATOM 3177 O O . PRO B 1 129 ? -5.625 -50.375 -31.734 1 95.56 129 PRO B O 1
ATOM 3180 N N . GLY B 1 130 ? -4.125 -51.375 -30.422 1 95.38 130 GLY B N 1
ATOM 3181 C CA . GLY B 1 130 ? -3.107 -51.375 -31.453 1 95.38 130 GLY B CA 1
ATOM 3182 C C . GLY B 1 130 ? -1.77 -50.844 -31 1 95.38 130 GLY B C 1
ATOM 3183 O O . GLY B 1 130 ? -1.542 -50.688 -29.797 1 95.38 130 GLY B O 1
ATOM 3184 N N . THR B 1 131 ? -0.879 -50.719 -31.984 1 94.88 131 THR B N 1
ATOM 3185 C CA . THR B 1 131 ? 0.454 -50.219 -31.672 1 94.88 131 THR B CA 1
ATOM 3186 C C . THR B 1 131 ? 0.535 -48.688 -31.906 1 94.88 131 THR B C 1
ATOM 3188 O O . THR B 1 131 ? 0.139 -48.219 -32.969 1 94.88 131 THR B O 1
ATOM 3191 N N . HIS B 1 132 ? 0.982 -48 -30.891 1 96 132 HIS B N 1
ATOM 3192 C CA . HIS B 1 132 ? 1.148 -46.562 -30.953 1 96 132 HIS B CA 1
ATOM 3193 C C . HIS B 1 132 ? 2.613 -46.156 -30.812 1 96 132 HIS B C 1
ATOM 3195 O O . HIS B 1 132 ? 3.35 -46.781 -30.031 1 96 132 HIS B O 1
ATOM 3201 N N . ILE B 1 133 ? 2.979 -45.094 -31.469 1 96 133 ILE B N 1
ATOM 3202 C CA . ILE B 1 133 ? 4.383 -44.719 -31.5 1 96 133 ILE B CA 1
ATOM 3203 C C . ILE B 1 133 ? 4.582 -43.438 -30.656 1 96 133 ILE B C 1
ATOM 3205 O O . ILE B 1 133 ? 3.896 -42.438 -30.844 1 96 133 ILE B O 1
ATOM 3209 N N . PHE B 1 134 ? 5.508 -43.562 -29.719 1 97.19 134 PHE B N 1
ATOM 3210 C CA . PHE B 1 134 ? 5.949 -42.469 -28.891 1 97.19 134 PHE B CA 1
ATOM 3211 C C . PHE B 1 134 ? 7.438 -42.188 -29.094 1 97.19 134 PHE B C 1
ATOM 3213 O O . PHE B 1 134 ? 8.172 -43.062 -29.578 1 97.19 134 PHE B O 1
ATOM 3220 N N . ALA B 1 135 ? 7.852 -40.969 -28.719 1 97.44 135 ALA B N 1
ATOM 3221 C CA . ALA B 1 135 ? 9.273 -40.688 -28.859 1 97.44 135 ALA B CA 1
ATOM 3222 C C . ALA B 1 135 ? 9.734 -39.688 -27.766 1 97.44 135 ALA B C 1
ATOM 3224 O O . ALA B 1 135 ? 8.945 -38.906 -27.281 1 97.44 135 ALA B O 1
ATOM 3225 N N . VAL B 1 136 ? 10.938 -39.906 -27.344 1 97.44 136 VAL B N 1
ATOM 3226 C CA . VAL B 1 136 ? 11.625 -38.906 -26.5 1 97.44 136 VAL B CA 1
ATOM 3227 C C . VAL B 1 136 ? 12.617 -38.125 -27.359 1 97.44 136 VAL B C 1
ATOM 3229 O O . VAL B 1 136 ? 13.531 -38.719 -27.953 1 97.44 136 VAL B O 1
ATOM 3232 N N . TYR B 1 137 ? 12.383 -36.844 -27.391 1 96.62 137 TYR B N 1
ATOM 3233 C CA . TYR B 1 137 ? 13.211 -35.938 -28.203 1 96.62 137 TYR B CA 1
ATOM 3234 C C . TYR B 1 137 ? 14.133 -35.125 -27.312 1 96.62 137 TYR B C 1
ATOM 3236 O O . TYR B 1 137 ? 13.68 -34.469 -26.359 1 96.62 137 TYR B O 1
ATOM 3244 N N . GLY B 1 138 ? 15.414 -35.188 -27.578 1 94.62 138 GLY B N 1
ATOM 3245 C CA . GLY B 1 138 ? 16.359 -34.344 -26.859 1 94.62 138 GLY B CA 1
ATOM 3246 C C . GLY B 1 138 ? 16.281 -32.875 -27.219 1 94.62 138 GLY B C 1
ATOM 3247 O O . GLY B 1 138 ? 16.781 -32.469 -28.266 1 94.62 138 GLY B O 1
ATOM 3248 N N . ASP B 1 139 ? 15.719 -32.062 -26.375 1 88.06 139 ASP B N 1
ATOM 3249 C CA . ASP B 1 139 ? 15.492 -30.641 -26.609 1 88.06 139 ASP B CA 1
ATOM 3250 C C . ASP B 1 139 ? 16.625 -29.797 -26.062 1 88.06 139 ASP B C 1
ATOM 3252 O O . ASP B 1 139 ? 16.406 -28.672 -25.609 1 88.06 139 ASP B O 1
ATOM 3256 N N . ASN B 1 140 ? 17.766 -30.375 -25.906 1 82.62 140 ASN B N 1
ATOM 3257 C CA . ASN B 1 140 ? 18.938 -29.641 -25.438 1 82.62 140 ASN B CA 1
ATOM 3258 C C . ASN B 1 140 ? 19.875 -29.281 -26.594 1 82.62 140 ASN B C 1
ATOM 3260 O O . ASN B 1 140 ? 19.891 -29.969 -27.609 1 82.62 140 ASN B O 1
ATOM 3264 N N . PHE B 1 141 ? 20.562 -28.188 -26.469 1 81.69 141 PHE B N 1
ATOM 3265 C CA . PHE B 1 141 ? 21.484 -27.75 -27.516 1 81.69 141 PHE B CA 1
ATOM 3266 C C . PHE B 1 141 ? 22.875 -28.344 -27.297 1 81.69 141 PHE B C 1
ATOM 3268 O O . PHE B 1 141 ? 23.625 -28.547 -28.25 1 81.69 141 PHE B O 1
ATOM 3275 N N . PHE B 1 142 ? 23.125 -28.672 -26.062 1 84.44 142 PHE B N 1
ATOM 3276 C CA . PHE B 1 142 ? 24.547 -28.922 -25.812 1 84.44 142 PHE B CA 1
ATOM 3277 C C . PHE B 1 142 ? 24.766 -30.359 -25.359 1 84.44 142 PHE B C 1
ATOM 3279 O O . PHE B 1 142 ? 25.812 -30.953 -25.625 1 84.44 142 PHE B O 1
ATOM 3286 N N . LYS B 1 143 ? 23.75 -30.859 -24.641 1 89.12 143 LYS B N 1
ATOM 3287 C CA . LYS B 1 143 ? 24 -32.156 -24.031 1 89.12 143 LYS B CA 1
ATOM 3288 C C . LYS B 1 143 ? 22.859 -33.125 -24.344 1 89.12 143 LYS B C 1
ATOM 3290 O O . LYS B 1 143 ? 21.719 -32.719 -24.547 1 89.12 143 LYS B O 1
ATOM 3295 N N . PRO B 1 144 ? 23.266 -34.375 -24.469 1 93.81 144 PRO B N 1
ATOM 3296 C CA . PRO B 1 144 ? 22.203 -35.375 -24.578 1 93.81 144 PRO B CA 1
ATOM 3297 C C . PRO B 1 144 ? 21.297 -35.406 -23.359 1 93.81 144 PRO B C 1
ATOM 3299 O O . PRO B 1 144 ? 21.672 -34.938 -22.297 1 93.81 144 PRO B O 1
ATOM 3302 N N . ALA B 1 145 ? 20.219 -35.906 -23.531 1 95.44 145 ALA B N 1
ATOM 3303 C CA . ALA B 1 145 ? 19.25 -36 -22.438 1 95.44 145 ALA B CA 1
ATOM 3304 C C . ALA B 1 145 ? 19.094 -37.438 -21.953 1 95.44 145 ALA B C 1
ATOM 3306 O O . ALA B 1 145 ? 18.828 -38.344 -22.75 1 95.44 145 ALA B O 1
ATOM 3307 N N . SER B 1 146 ? 19.344 -37.625 -20.703 1 96.25 146 SER B N 1
ATOM 3308 C CA . SER B 1 146 ? 19.031 -38.938 -20.109 1 96.25 146 SER B CA 1
ATOM 3309 C C . SER B 1 146 ? 17.562 -39 -19.688 1 96.25 146 SER B C 1
ATOM 3311 O O . SER B 1 146 ? 17.016 -38.031 -19.172 1 96.25 146 SER B O 1
ATOM 3313 N N . TYR B 1 147 ? 16.984 -40.188 -20 1 96.94 147 TYR B N 1
ATOM 3314 C CA . TYR B 1 147 ? 15.562 -40.281 -19.703 1 96.94 147 TYR B CA 1
ATOM 3315 C C . TYR B 1 147 ? 15.172 -41.688 -19.328 1 96.94 147 TYR B C 1
ATOM 3317 O O . TYR B 1 147 ? 15.93 -42.656 -19.594 1 96.94 147 TYR B O 1
ATOM 3325 N N . THR B 1 148 ? 14.07 -41.812 -18.594 1 97.31 148 THR B N 1
ATOM 3326 C CA . THR B 1 148 ? 13.328 -43.062 -18.422 1 97.31 148 THR B CA 1
ATOM 3327 C C . THR B 1 148 ? 11.906 -42.938 -18.938 1 97.31 148 THR B C 1
ATOM 3329 O O . THR B 1 148 ? 11.188 -42 -18.562 1 97.31 148 THR B O 1
ATOM 3332 N N . ILE B 1 149 ? 11.523 -43.75 -19.859 1 98.06 149 ILE B N 1
ATOM 3333 C CA . ILE B 1 149 ? 10.156 -43.719 -20.359 1 98.06 149 ILE B CA 1
ATOM 3334 C C . ILE B 1 149 ? 9.406 -44.969 -19.891 1 98.06 149 ILE B C 1
ATOM 3336 O O . ILE B 1 149 ? 9.977 -46.062 -19.828 1 98.06 149 ILE B O 1
ATOM 3340 N N . GLU B 1 150 ? 8.203 -44.75 -19.516 1 97.81 150 GLU B N 1
ATOM 3341 C CA . GLU B 1 150 ? 7.383 -45.844 -19 1 97.81 150 GLU B CA 1
ATOM 3342 C C . GLU B 1 150 ? 5.961 -45.75 -19.547 1 97.81 150 GLU B C 1
ATOM 3344 O O . GLU B 1 150 ? 5.453 -44.688 -19.812 1 97.81 150 GLU B O 1
ATOM 3349 N N . ALA B 1 151 ? 5.391 -46.875 -19.75 1 97.44 151 ALA B N 1
ATOM 3350 C CA . ALA B 1 151 ? 3.984 -47 -20.125 1 97.44 151 ALA B CA 1
ATOM 3351 C C . ALA B 1 151 ? 3.209 -47.812 -19.094 1 97.44 151 ALA B C 1
ATOM 3353 O O . ALA B 1 151 ? 3.633 -48.906 -18.703 1 97.44 151 ALA B O 1
ATOM 3354 N N . MET B 1 152 ? 2.135 -47.219 -18.641 1 95.56 152 MET B N 1
ATOM 3355 C CA . MET B 1 152 ? 1.353 -47.844 -17.578 1 95.56 152 MET B CA 1
ATOM 3356 C C . MET B 1 152 ? -0.112 -47.969 -17.984 1 95.56 152 MET B C 1
ATOM 3358 O O . MET B 1 152 ? -0.64 -47.125 -18.688 1 95.56 152 MET B O 1
ATOM 3362 N N . CYS B 1 153 ? -0.715 -49.094 -17.562 1 95.31 153 CYS B N 1
ATOM 3363 C CA . CYS B 1 153 ? -2.16 -49.25 -17.688 1 95.31 153 CYS B CA 1
ATOM 3364 C C . CYS B 1 153 ? -2.881 -48.625 -16.5 1 95.31 153 CYS B C 1
ATOM 3366 O O . CYS B 1 153 ? -2.541 -48.906 -15.352 1 95.31 153 CYS B O 1
ATOM 3368 N N . ALA B 1 154 ? -3.85 -47.844 -16.781 1 93.56 154 ALA B N 1
ATOM 3369 C CA . ALA B 1 154 ? -4.555 -47.094 -15.734 1 93.56 154 ALA B CA 1
ATOM 3370 C C . ALA B 1 154 ? -5.297 -48.031 -14.797 1 93.56 154 ALA B C 1
ATOM 3372 O O . ALA B 1 154 ? -5.641 -47.656 -13.672 1 93.56 154 ALA B O 1
ATOM 3373 N N . LYS B 1 155 ? -5.551 -49.25 -15.234 1 92.38 155 LYS B N 1
ATOM 3374 C CA . LYS B 1 155 ? -6.246 -50.219 -14.406 1 92.38 155 LYS B CA 1
ATOM 3375 C C . LYS B 1 155 ? -5.504 -50.469 -13.094 1 92.38 155 LYS B C 1
ATOM 3377 O O . LYS B 1 155 ? -6.129 -50.688 -12.055 1 92.38 155 LYS B O 1
ATOM 3382 N N . SER B 1 156 ? -4.219 -50.438 -13.133 1 91.44 156 SER B N 1
ATOM 3383 C CA . SER B 1 156 ? -3.395 -50.656 -11.953 1 91.44 156 SER B CA 1
ATOM 3384 C C . SER B 1 156 ? -3.309 -49.406 -11.086 1 91.44 156 SER B C 1
ATOM 3386 O O . SER B 1 156 ? -2.725 -49.438 -10 1 91.44 156 SER B O 1
ATOM 3388 N N . TYR B 1 157 ? -3.936 -48.344 -11.516 1 94 157 TYR B N 1
ATOM 3389 C CA . TYR B 1 157 ? -3.82 -47.062 -10.844 1 94 157 TYR B CA 1
ATOM 3390 C C . TYR B 1 157 ? -5.188 -46.375 -10.695 1 94 157 TYR B C 1
ATOM 3392 O O . TYR B 1 157 ? -5.324 -45.188 -10.906 1 94 157 TYR B O 1
ATOM 3400 N 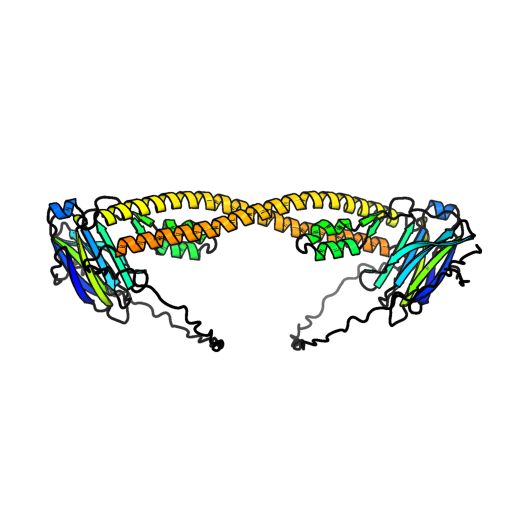N . GLU B 1 158 ? -6.16 -47.188 -10.391 1 92.31 158 GLU B N 1
ATOM 3401 C CA . GLU B 1 158 ? -7.539 -46.719 -10.328 1 92.31 158 GLU B CA 1
ATOM 3402 C C . GLU B 1 158 ? -7.68 -45.562 -9.328 1 92.31 158 GLU B C 1
ATOM 3404 O O . GLU B 1 158 ? -8.297 -44.531 -9.633 1 92.31 158 GLU B O 1
ATOM 3409 N N . ASP B 1 159 ? -7.07 -45.781 -8.125 1 94.06 159 ASP B N 1
ATOM 3410 C CA . ASP B 1 159 ? -7.148 -44.75 -7.102 1 94.06 159 ASP B CA 1
ATOM 3411 C C . ASP B 1 159 ? -6.488 -43.438 -7.578 1 94.06 159 ASP B C 1
ATOM 3413 O O . ASP B 1 159 ? -7.031 -42.344 -7.391 1 94.06 159 ASP B O 1
ATOM 3417 N N . THR B 1 160 ? -5.336 -43.594 -8.195 1 94.56 160 THR B N 1
ATOM 3418 C CA . THR B 1 160 ? -4.598 -42.438 -8.711 1 94.56 160 THR B CA 1
ATOM 3419 C C . THR B 1 160 ? -5.41 -41.719 -9.781 1 94.56 160 THR B C 1
ATOM 3421 O O . THR B 1 160 ? -5.457 -40.5 -9.797 1 94.56 160 THR B O 1
ATOM 3424 N N . THR B 1 161 ? -6.051 -42.469 -10.617 1 94.62 161 THR B N 1
ATOM 3425 C CA . THR B 1 161 ? -6.859 -41.906 -11.695 1 94.62 161 THR B CA 1
ATOM 3426 C C . THR B 1 161 ? -8.023 -41.125 -11.125 1 94.62 161 THR B C 1
ATOM 3428 O O . THR B 1 161 ? -8.32 -40 -11.602 1 94.62 161 THR B O 1
ATOM 3431 N N . GLU B 1 162 ? -8.648 -41.625 -10.094 1 95.31 162 GLU B N 1
ATOM 3432 C CA . GLU B 1 162 ? -9.766 -40.938 -9.469 1 95.31 162 GLU B CA 1
ATOM 3433 C C . GLU B 1 162 ? -9.297 -39.656 -8.789 1 95.31 162 GLU B C 1
ATOM 3435 O O . GLU B 1 162 ? -9.977 -38.625 -8.867 1 95.31 162 GLU B O 1
ATOM 3440 N N . ARG B 1 163 ? -8.18 -39.719 -8.133 1 96.5 163 ARG B N 1
ATOM 3441 C CA . ARG B 1 163 ? -7.617 -38.562 -7.484 1 96.5 163 ARG B CA 1
ATOM 3442 C C . ARG B 1 163 ? -7.297 -37.469 -8.508 1 96.5 163 ARG B C 1
ATOM 3444 O O . ARG B 1 163 ? -7.488 -36.281 -8.234 1 96.5 163 ARG B O 1
ATOM 3451 N N . LEU B 1 164 ? -6.801 -37.906 -9.648 1 95.88 164 LEU B N 1
ATOM 3452 C CA . LEU B 1 164 ? -6.496 -36.938 -10.711 1 95.88 164 LEU B CA 1
ATOM 3453 C C . LEU B 1 164 ? -7.762 -36.25 -11.195 1 95.88 164 LEU B C 1
ATOM 3455 O O . LEU B 1 164 ? -7.777 -35.031 -11.344 1 95.88 164 LEU B O 1
ATOM 3459 N N . LYS B 1 165 ? -8.789 -37 -11.406 1 94.25 165 LYS B N 1
ATOM 3460 C CA . LYS B 1 165 ? -10.078 -36.438 -11.828 1 94.25 165 LYS B CA 1
ATOM 3461 C C . LYS B 1 165 ? -10.594 -35.438 -10.812 1 94.25 165 LYS B C 1
ATOM 3463 O O . LYS B 1 165 ? -11.055 -34.344 -11.195 1 94.25 165 LYS B O 1
ATOM 3468 N N . GLU B 1 166 ? -10.453 -35.719 -9.562 1 96.5 166 GLU B N 1
ATOM 3469 C CA . GLU B 1 166 ? -10.961 -34.875 -8.492 1 96.5 166 GLU B CA 1
ATOM 3470 C C . GLU B 1 166 ? -10.172 -33.562 -8.406 1 96.5 166 GLU B C 1
ATOM 3472 O O . GLU B 1 166 ? -10.758 -32.5 -8.328 1 96.5 166 GLU B O 1
ATOM 3477 N N . ILE B 1 167 ? -8.883 -33.656 -8.391 1 97.19 167 ILE B N 1
ATOM 3478 C CA . ILE B 1 167 ? -8.062 -32.469 -8.203 1 97.19 167 ILE B CA 1
ATOM 3479 C C . ILE B 1 167 ? -8.234 -31.547 -9.391 1 97.19 167 ILE B C 1
ATOM 3481 O O . ILE B 1 167 ? -8.25 -30.312 -9.234 1 97.19 167 ILE B O 1
ATOM 3485 N N . GLU B 1 168 ? -8.32 -32.094 -10.586 1 95.69 168 GLU B N 1
ATOM 3486 C CA . GLU B 1 168 ? -8.508 -31.25 -11.766 1 95.69 168 GLU B CA 1
ATOM 3487 C C . GLU B 1 168 ? -9.859 -30.547 -11.734 1 95.69 168 GLU B C 1
ATOM 3489 O O . GLU B 1 168 ? -9.969 -29.391 -12.133 1 95.69 168 GLU B O 1
ATOM 3494 N N . ALA B 1 169 ? -10.867 -31.234 -11.258 1 95.38 169 ALA B N 1
ATOM 3495 C CA . ALA B 1 169 ? -12.172 -30.594 -11.094 1 95.38 169 ALA B CA 1
ATOM 3496 C C . ALA B 1 169 ? -12.102 -29.438 -10.102 1 95.38 169 ALA B C 1
ATOM 3498 O O . ALA B 1 169 ? -12.672 -28.375 -10.344 1 95.38 169 ALA B O 1
ATOM 3499 N N . LYS B 1 170 ? -11.398 -29.656 -9.039 1 97.19 170 LYS B N 1
ATOM 3500 C CA . LYS B 1 170 ? -11.227 -28.625 -8.023 1 97.19 170 LYS B CA 1
ATOM 3501 C C . LYS B 1 170 ? -10.477 -27.422 -8.586 1 97.19 170 LYS B C 1
ATOM 3503 O O . LYS B 1 170 ? -10.805 -26.281 -8.281 1 97.19 170 LYS B O 1
ATOM 3508 N N . ILE B 1 171 ? -9.477 -27.688 -9.375 1 97.38 171 ILE B N 1
ATOM 3509 C CA . ILE B 1 171 ? -8.672 -26.625 -9.961 1 97.38 171 ILE B CA 1
ATOM 3510 C C . ILE B 1 171 ? -9.523 -25.797 -10.922 1 97.38 171 ILE B C 1
ATOM 3512 O O . ILE B 1 171 ? -9.438 -24.562 -10.945 1 97.38 171 ILE B O 1
ATOM 3516 N N . LEU B 1 172 ? -10.367 -26.484 -11.641 1 95.75 172 LEU B N 1
ATOM 3517 C CA . LEU B 1 172 ? -11.242 -25.781 -12.57 1 95.75 172 LEU B CA 1
ATOM 3518 C C . LEU B 1 172 ? -12.234 -24.891 -11.82 1 95.75 172 LEU B C 1
ATOM 3520 O O . LEU B 1 172 ? -12.516 -23.781 -12.25 1 95.75 172 LEU B O 1
ATOM 3524 N N . GLU B 1 173 ? -12.758 -25.391 -10.773 1 96.94 173 GLU B N 1
ATOM 3525 C CA . GLU B 1 173 ? -13.641 -24.578 -9.938 1 96.94 173 GLU B CA 1
ATOM 3526 C C . GLU B 1 173 ? -12.906 -23.375 -9.367 1 96.94 173 GLU B C 1
ATOM 3528 O O . GLU B 1 173 ? -13.43 -22.266 -9.367 1 96.94 173 GLU B O 1
ATOM 3533 N N . LYS B 1 174 ? -11.719 -23.656 -8.898 1 97.5 174 LYS B N 1
ATOM 3534 C CA . LYS B 1 174 ? -10.898 -22.594 -8.336 1 97.5 174 LYS B CA 1
ATOM 3535 C C . LYS B 1 174 ? -10.594 -21.516 -9.375 1 97.5 174 LYS B C 1
ATOM 3537 O O . LYS B 1 174 ? -10.516 -20.328 -9.047 1 97.5 174 LYS B O 1
ATOM 3542 N N . ARG B 1 175 ? -10.406 -21.938 -10.578 1 95.5 175 ARG B N 1
ATOM 3543 C CA . ARG B 1 175 ? -10.164 -21 -11.664 1 95.5 175 ARG B CA 1
ATOM 3544 C C . ARG B 1 175 ? -11.297 -19.984 -11.773 1 95.5 175 ARG B C 1
ATOM 3546 O O . ARG B 1 175 ? -11.055 -18.781 -11.914 1 95.5 175 ARG B O 1
ATOM 3553 N N . ASN B 1 176 ? -12.523 -20.469 -11.656 1 95.19 176 ASN B N 1
ATOM 3554 C CA . ASN B 1 176 ? -13.68 -19.578 -11.711 1 95.19 176 ASN B CA 1
ATOM 3555 C C . ASN B 1 176 ? -13.758 -18.656 -10.5 1 95.19 176 ASN B C 1
ATOM 3557 O O . ASN B 1 176 ? -14.07 -17.484 -10.625 1 95.19 176 ASN B O 1
ATOM 3561 N N . ASP B 1 177 ? -13.43 -19.219 -9.359 1 96.31 177 ASP B N 1
ATOM 3562 C CA . ASP B 1 177 ? -13.391 -18.422 -8.133 1 96.31 177 ASP B CA 1
ATOM 3563 C C . ASP B 1 177 ? -12.391 -17.281 -8.25 1 96.31 177 ASP B C 1
ATOM 3565 O O . ASP B 1 177 ? -12.656 -16.172 -7.805 1 96.31 177 ASP B O 1
ATOM 3569 N N . LEU B 1 178 ? -11.242 -17.562 -8.852 1 95.56 178 LEU B N 1
ATOM 3570 C CA . LEU B 1 178 ? -10.18 -16.578 -8.969 1 95.56 178 LEU B CA 1
ATOM 3571 C C . LEU B 1 178 ? -10.586 -15.453 -9.914 1 95.56 178 LEU B C 1
ATOM 3573 O O . LEU B 1 178 ? -10.219 -14.289 -9.711 1 95.56 178 LEU B O 1
ATOM 3577 N N . ARG B 1 179 ? -11.359 -15.812 -10.922 1 93.5 179 ARG B N 1
ATOM 3578 C CA . ARG B 1 179 ? -11.852 -14.789 -11.844 1 93.5 179 ARG B CA 1
ATOM 3579 C C . ARG B 1 179 ? -12.742 -13.781 -11.117 1 93.5 179 ARG B C 1
ATOM 3581 O O . ARG B 1 179 ? -12.602 -12.57 -11.312 1 93.5 179 ARG B O 1
ATOM 3588 N N . GLN B 1 180 ? -13.57 -14.297 -10.266 1 95.19 180 GLN B N 1
ATOM 3589 C CA . GLN B 1 180 ? -14.438 -13.43 -9.477 1 95.19 180 GLN B CA 1
ATOM 3590 C C . GLN B 1 180 ? -13.641 -12.617 -8.461 1 95.19 180 GLN B C 1
ATOM 3592 O O . GLN B 1 180 ? -13.883 -11.422 -8.289 1 95.19 180 GLN B O 1
ATOM 3597 N N . PHE B 1 181 ? -12.742 -13.234 -7.844 1 96.5 181 PHE B N 1
ATOM 3598 C CA . PHE B 1 181 ? -11.914 -12.578 -6.836 1 96.5 181 PHE B CA 1
ATOM 3599 C C . PHE B 1 181 ? -11.086 -11.461 -7.461 1 96.5 181 PHE B C 1
ATOM 3601 O O . PHE B 1 181 ? -10.844 -10.43 -6.828 1 96.5 181 PHE B O 1
ATOM 3608 N N . GLU B 1 182 ? -10.586 -11.742 -8.68 1 94.5 182 GLU B N 1
ATOM 3609 C CA . GLU B 1 182 ? -9.82 -10.695 -9.352 1 94.5 182 GLU B CA 1
ATOM 3610 C C . GLU B 1 182 ? -10.609 -9.398 -9.438 1 94.5 182 GLU B C 1
ATOM 3612 O O . GLU B 1 182 ? -10.07 -8.32 -9.172 1 94.5 182 GLU B O 1
ATOM 3617 N N . THR B 1 183 ? -11.898 -9.484 -9.742 1 95 183 THR B N 1
ATOM 3618 C CA . THR B 1 183 ? -12.758 -8.312 -9.844 1 95 183 THR B CA 1
ATOM 3619 C C . THR B 1 183 ? -12.867 -7.602 -8.5 1 95 183 THR B C 1
ATOM 3621 O O . THR B 1 183 ? -12.758 -6.379 -8.422 1 95 183 THR B O 1
ATOM 3624 N N . GLU B 1 184 ? -13.055 -8.414 -7.492 1 95.12 184 GLU B N 1
ATOM 3625 C CA . GLU B 1 184 ? -13.148 -7.859 -6.145 1 95.12 184 GLU B CA 1
ATOM 3626 C C . GLU B 1 184 ? -11.836 -7.188 -5.734 1 95.12 184 GLU B C 1
ATOM 3628 O O . GLU B 1 184 ? -11.852 -6.105 -5.141 1 95.12 184 GLU B O 1
ATOM 3633 N N . TYR B 1 185 ? -10.828 -7.809 -6.047 1 95.38 185 TYR B N 1
ATOM 3634 C CA . TYR B 1 185 ? -9.516 -7.289 -5.703 1 95.38 185 TYR B CA 1
ATOM 3635 C C . TYR B 1 185 ? -9.242 -5.973 -6.418 1 95.38 185 TYR B C 1
ATOM 3637 O O . TYR B 1 185 ? -8.805 -5 -5.797 1 95.38 185 TYR B O 1
ATOM 3645 N N . ARG B 1 186 ? -9.523 -5.945 -7.66 1 94.12 186 ARG B N 1
ATOM 3646 C CA . ARG B 1 186 ? -9.297 -4.742 -8.453 1 94.12 186 ARG B CA 1
ATOM 3647 C C . ARG B 1 186 ? -10.172 -3.59 -7.961 1 94.12 186 ARG B C 1
ATOM 3649 O O . ARG B 1 186 ? -9.734 -2.436 -7.957 1 94.12 186 ARG B O 1
ATOM 3656 N N . LYS B 1 187 ? -11.32 -3.926 -7.566 1 95.5 187 LYS B N 1
ATOM 3657 C CA . LYS B 1 187 ? -12.211 -2.902 -7.023 1 95.5 187 LYS B CA 1
ATOM 3658 C C . LYS B 1 187 ? -11.664 -2.334 -5.719 1 95.5 187 LYS B C 1
ATOM 3660 O O . LYS B 1 187 ? -11.656 -1.117 -5.52 1 95.5 187 LYS B O 1
ATOM 3665 N N . ALA B 1 188 ? -11.219 -3.223 -4.852 1 95.12 188 ALA B N 1
ATOM 3666 C CA . ALA B 1 188 ? -10.633 -2.793 -3.584 1 95.12 188 ALA B CA 1
ATOM 3667 C C . ALA B 1 188 ? -9.391 -1.943 -3.814 1 95.12 188 ALA B C 1
ATOM 3669 O O . ALA B 1 188 ? -9.195 -0.923 -3.148 1 95.12 188 ALA B O 1
ATOM 3670 N N . LEU B 1 189 ? -8.578 -2.336 -4.738 1 93.25 189 LEU B N 1
ATOM 3671 C CA . LEU B 1 189 ? -7.371 -1.592 -5.078 1 93.25 189 LEU B CA 1
ATOM 3672 C C . LEU B 1 189 ? -7.719 -0.204 -5.605 1 93.25 189 LEU B C 1
ATOM 3674 O O . LEU B 1 189 ? -7.125 0.792 -5.184 1 93.25 189 LEU B O 1
ATOM 3678 N N . ALA B 1 190 ? -8.656 -0.151 -6.457 1 95.56 190 ALA B N 1
ATOM 3679 C CA . ALA B 1 190 ? -9.07 1.121 -7.039 1 95.56 190 ALA B CA 1
ATOM 3680 C C . ALA B 1 190 ? -9.594 2.072 -5.969 1 95.56 190 ALA B C 1
ATOM 3682 O O . ALA B 1 190 ? -9.25 3.258 -5.961 1 95.56 190 ALA B O 1
ATOM 3683 N N . GLN B 1 191 ? -10.406 1.527 -5.113 1 96.88 191 GLN B N 1
ATOM 3684 C CA . GLN B 1 191 ? -10.953 2.34 -4.035 1 96.88 191 GLN B CA 1
ATOM 3685 C C . GLN B 1 191 ? -9.852 2.863 -3.117 1 96.88 191 GLN B C 1
ATOM 3687 O O . GLN B 1 191 ? -9.875 4.027 -2.715 1 96.88 191 GLN B O 1
ATOM 3692 N N . PHE B 1 192 ? -8.953 2.061 -2.857 1 96 192 PHE B N 1
ATOM 3693 C CA . PHE B 1 192 ? -7.855 2.455 -1.977 1 96 192 PHE B CA 1
ATOM 3694 C C . PHE B 1 192 ? -6.961 3.486 -2.654 1 96 192 PHE B C 1
ATOM 3696 O O . PHE B 1 192 ? -6.508 4.438 -2.014 1 96 192 PHE B O 1
ATOM 3703 N N . GLN B 1 193 ? -6.73 3.295 -3.857 1 96.06 193 GLN B N 1
ATOM 3704 C CA . GLN B 1 193 ? -5.93 4.254 -4.609 1 96.06 193 GLN B CA 1
ATOM 3705 C C . GLN B 1 193 ? -6.621 5.613 -4.676 1 96.06 193 GLN B C 1
ATOM 3707 O O . GLN B 1 193 ? -5.973 6.656 -4.551 1 96.06 193 GLN B O 1
ATOM 3712 N N . GLU B 1 194 ? -7.898 5.57 -4.871 1 97.12 194 GLU B N 1
ATOM 3713 C CA . GLU B 1 194 ? -8.672 6.812 -4.867 1 97.12 194 GLU B CA 1
ATOM 3714 C C . GLU B 1 194 ? -8.586 7.512 -3.516 1 97.12 194 GLU B C 1
ATOM 3716 O O . GLU B 1 194 ? -8.391 8.727 -3.451 1 97.12 194 GLU B O 1
ATOM 3721 N N . ALA B 1 195 ? -8.766 6.746 -2.459 1 95.44 195 ALA B N 1
ATOM 3722 C CA . ALA B 1 195 ? -8.68 7.301 -1.109 1 95.44 195 ALA B CA 1
ATOM 3723 C C . ALA B 1 195 ? -7.293 7.871 -0.835 1 95.44 195 ALA B C 1
ATOM 3725 O O . ALA B 1 195 ? -7.16 8.922 -0.206 1 95.44 195 ALA B O 1
ATOM 3726 N N . THR B 1 196 ? -6.273 7.215 -1.335 1 95.06 196 THR B N 1
ATOM 3727 C CA . THR B 1 196 ? -4.898 7.664 -1.138 1 95.06 196 THR B CA 1
ATOM 3728 C C . THR B 1 196 ? -4.633 8.953 -1.917 1 95.06 196 THR B C 1
ATOM 3730 O O . THR B 1 196 ? -3.955 9.852 -1.423 1 95.06 196 THR B O 1
ATOM 3733 N N . ALA B 1 197 ? -5.195 8.984 -3.076 1 96.31 197 ALA B N 1
ATOM 3734 C CA . ALA B 1 197 ? -5.059 10.211 -3.869 1 96.31 197 ALA B CA 1
ATOM 3735 C C . ALA B 1 197 ? -5.727 11.391 -3.176 1 96.31 197 ALA B C 1
ATOM 3737 O O . ALA B 1 197 ? -5.156 12.477 -3.102 1 96.31 197 ALA B O 1
ATOM 3738 N N . ARG B 1 198 ? -6.891 11.188 -2.637 1 96.75 198 ARG B N 1
ATOM 3739 C CA . ARG B 1 198 ? -7.602 12.227 -1.908 1 96.75 198 ARG B CA 1
ATOM 3740 C C . ARG B 1 198 ? -6.848 12.625 -0.645 1 96.75 198 ARG B C 1
ATOM 3742 O O . ARG B 1 198 ? -6.812 13.805 -0.282 1 96.75 198 ARG B O 1
ATOM 3749 N N . TYR B 1 199 ? -6.309 11.648 -0.029 1 95.69 199 TYR B N 1
ATOM 3750 C CA . TYR B 1 199 ? -5.492 11.898 1.155 1 95.69 199 TYR B CA 1
ATOM 3751 C C . TYR B 1 199 ? -4.375 12.883 0.854 1 95.69 199 TYR B C 1
ATOM 3753 O O . TYR B 1 199 ? -4.188 13.859 1.583 1 95.69 199 TYR B O 1
ATOM 3761 N N . THR B 1 200 ? -3.652 12.672 -0.194 1 95.81 200 THR B N 1
ATOM 3762 C CA . THR B 1 200 ? -2.549 13.539 -0.587 1 95.81 200 THR B CA 1
ATOM 3763 C C . THR B 1 200 ? -3.053 14.938 -0.923 1 95.81 200 THR B C 1
ATOM 3765 O O . THR B 1 200 ? -2.443 15.93 -0.529 1 95.81 200 THR B O 1
ATOM 3768 N N . GLN B 1 201 ? -4.16 14.977 -1.565 1 96.94 201 GLN B N 1
ATOM 3769 C CA . GLN B 1 201 ? -4.746 16.25 -1.942 1 96.94 201 GLN B CA 1
ATOM 3770 C C . GLN B 1 201 ? -5.191 17.047 -0.711 1 96.94 201 GLN B C 1
ATOM 3772 O O . GLN B 1 201 ? -4.906 18.234 -0.594 1 96.94 201 GLN B O 1
ATOM 3777 N N . GLU B 1 202 ? -5.902 16.312 0.206 1 97 202 GLU B N 1
ATOM 3778 C CA . GLU B 1 202 ? -6.383 16.953 1.424 1 97 202 GLU B CA 1
ATOM 3779 C C . GLU B 1 202 ? -5.223 17.469 2.271 1 97 202 GLU B C 1
ATOM 3781 O O . GLU B 1 202 ? -5.316 18.531 2.883 1 97 202 GLU B O 1
ATOM 3786 N N . LYS B 1 203 ? -4.184 16.734 2.311 1 94.69 203 LYS B N 1
ATOM 3787 C CA . LYS B 1 203 ? -2.996 17.156 3.049 1 94.69 203 LYS B CA 1
ATOM 3788 C C . LYS B 1 203 ? -2.463 18.484 2.52 1 94.69 203 LYS B C 1
ATOM 3790 O O . LYS B 1 203 ? -2.152 19.391 3.299 1 94.69 203 LYS B O 1
ATOM 3795 N N . GLU B 1 204 ? -2.383 18.594 1.22 1 96.5 204 GLU B N 1
ATOM 3796 C CA . GLU B 1 204 ? -1.899 19.812 0.596 1 96.5 204 GLU B CA 1
ATOM 3797 C C . GLU B 1 204 ? -2.842 20.984 0.875 1 96.5 204 GLU B C 1
ATOM 3799 O O . GLU B 1 204 ? -2.393 22.094 1.169 1 96.5 204 GLU B O 1
ATOM 3804 N N . VAL B 1 205 ? -4.129 20.734 0.789 1 97.5 205 VAL B N 1
ATOM 3805 C CA . VAL B 1 205 ? -5.129 21.766 1.016 1 97.5 205 VAL B CA 1
ATOM 3806 C C . VAL B 1 205 ? -5.02 22.297 2.447 1 97.5 205 VAL B C 1
ATOM 3808 O O . VAL B 1 205 ? -5.039 23.5 2.678 1 97.5 205 VAL B O 1
ATOM 3811 N N . VAL B 1 206 ? -4.895 21.391 3.393 1 96.5 206 VAL B N 1
ATOM 3812 C CA . VAL B 1 206 ? -4.793 21.766 4.801 1 96.5 206 VAL B CA 1
ATOM 3813 C C . VAL B 1 206 ? -3.529 22.594 5.027 1 96.5 206 VAL B C 1
ATOM 3815 O O . VAL B 1 206 ? -3.564 23.625 5.699 1 96.5 206 VAL B O 1
ATOM 3818 N N . ASP B 1 207 ? -2.395 22.156 4.469 1 94.25 207 ASP B N 1
ATOM 3819 C CA . ASP B 1 207 ? -1.145 22.906 4.586 1 94.25 207 ASP B CA 1
ATOM 3820 C C . ASP B 1 207 ? -1.294 24.312 4.035 1 94.25 207 ASP B C 1
ATOM 3822 O O . ASP B 1 207 ? -0.83 25.281 4.648 1 94.25 207 ASP B O 1
ATOM 3826 N N . ASP B 1 208 ? -1.94 24.422 2.943 1 97 208 ASP B N 1
ATOM 3827 C CA . ASP B 1 208 ? -2.146 25.719 2.312 1 97 208 ASP B CA 1
ATOM 3828 C C . ASP B 1 208 ? -3.025 26.625 3.18 1 97 208 ASP B C 1
ATOM 3830 O O . ASP B 1 208 ? -2.76 27.812 3.311 1 97 208 ASP B O 1
ATOM 3834 N N . MET B 1 209 ? -4.043 26.047 3.768 1 97.12 209 MET B N 1
ATOM 3835 C CA . MET B 1 209 ? -4.949 26.812 4.617 1 97.12 209 MET B CA 1
ATOM 3836 C C . MET B 1 209 ? -4.227 27.312 5.859 1 97.12 209 MET B C 1
ATOM 3838 O O . MET B 1 209 ? -4.41 28.469 6.262 1 97.12 209 MET B O 1
ATOM 3842 N N . LEU B 1 210 ? -3.42 26.469 6.418 1 93.75 210 LEU B N 1
ATOM 3843 C CA . LEU B 1 210 ? -2.672 26.859 7.605 1 93.75 210 LEU B CA 1
ATOM 3844 C C . LEU B 1 210 ? -1.623 27.922 7.266 1 93.75 210 LEU B C 1
ATOM 3846 O O . LEU B 1 210 ? -1.404 28.859 8.039 1 93.75 210 LEU B O 1
ATOM 3850 N N . ARG B 1 211 ? -0.938 27.797 6.145 1 93.75 211 ARG B N 1
ATOM 3851 C CA . ARG B 1 211 ? 0.021 28.797 5.688 1 93.75 211 ARG B CA 1
ATOM 3852 C C . ARG B 1 211 ? -0.655 30.141 5.477 1 93.75 211 ARG B C 1
ATOM 3854 O O . ARG B 1 211 ? -0.114 31.188 5.859 1 93.75 211 ARG B O 1
ATOM 3861 N N . GLU B 1 212 ? -1.792 30.094 4.852 1 96.12 212 GLU B N 1
ATOM 3862 C CA . GLU B 1 212 ? -2.545 31.328 4.633 1 96.12 212 GLU B CA 1
ATOM 3863 C C . GLU B 1 212 ? -2.916 32 5.953 1 96.12 212 GLU B C 1
ATOM 3865 O O . GLU B 1 212 ? -2.789 33.219 6.098 1 96.12 212 GLU B O 1
ATOM 3870 N N . ARG B 1 213 ? -3.387 31.172 6.867 1 95.56 213 ARG B N 1
ATOM 3871 C CA . ARG B 1 213 ? -3.705 31.703 8.195 1 95.56 213 ARG B CA 1
ATOM 3872 C C . ARG B 1 213 ? -2.488 32.344 8.828 1 95.56 213 ARG B C 1
ATOM 3874 O O . ARG B 1 213 ? -2.586 33.469 9.375 1 95.56 213 ARG B O 1
ATOM 3881 N N . ASP B 1 214 ? -1.328 31.703 8.781 1 92 214 ASP B N 1
ATOM 3882 C CA . ASP B 1 214 ? -0.09 32.25 9.32 1 92 214 ASP B CA 1
ATOM 3883 C C . ASP B 1 214 ? 0.272 33.562 8.648 1 92 214 ASP B C 1
ATOM 3885 O O . ASP B 1 214 ? 0.731 34.5 9.305 1 92 214 ASP B O 1
ATOM 3889 N N . ASP B 1 215 ? 0.08 33.594 7.367 1 93.38 215 ASP B N 1
ATOM 3890 C CA . ASP B 1 215 ? 0.367 34.812 6.613 1 93.38 215 ASP B CA 1
ATOM 3891 C C . ASP B 1 215 ? -0.519 35.969 7.078 1 93.38 215 ASP B C 1
ATOM 3893 O O . ASP B 1 215 ? -0.058 37.094 7.191 1 93.38 215 ASP B O 1
ATOM 3897 N N . ILE B 1 216 ? -1.747 35.656 7.316 1 94.81 216 ILE B N 1
ATOM 3898 C CA . ILE B 1 216 ? -2.676 36.688 7.789 1 94.81 216 ILE B CA 1
ATOM 3899 C C . ILE B 1 216 ? -2.246 37.188 9.172 1 94.81 216 ILE B C 1
ATOM 3901 O O . ILE B 1 216 ? -2.209 38.375 9.43 1 94.81 216 ILE B O 1
ATOM 3905 N N . HIS B 1 217 ? -1.916 36.281 10.055 1 92.38 217 HIS B N 1
ATOM 3906 C CA . HIS B 1 217 ? -1.409 36.656 11.375 1 92.38 217 HIS B CA 1
ATOM 3907 C C . HIS B 1 217 ? -0.204 37.562 11.25 1 92.38 217 HIS B C 1
ATOM 3909 O O . HIS B 1 217 ? -0.123 38.594 11.953 1 92.38 217 HIS B O 1
ATOM 3915 N N . SER B 1 218 ? 0.68 37.25 10.344 1 90.5 218 SER B N 1
ATOM 3916 C CA . SER B 1 218 ? 1.928 37.969 10.18 1 90.5 218 SER B CA 1
ATOM 3917 C C . SER B 1 218 ? 1.677 39.375 9.586 1 90.5 218 SER B C 1
ATOM 3919 O O . SER B 1 218 ? 2.525 40.25 9.695 1 90.5 218 SER B O 1
ATOM 3921 N N . SER B 1 219 ? 0.562 39.5 9.023 1 92.25 219 SER B N 1
ATOM 3922 C CA . SER B 1 219 ? 0.249 40.75 8.359 1 92.25 219 SER B CA 1
ATOM 3923 C C . SER B 1 219 ? -0.144 41.844 9.375 1 92.25 219 SER B C 1
ATOM 3925 O O . SER B 1 219 ? -0.169 43.031 9.047 1 92.25 219 SER B O 1
ATOM 3927 N N . PHE B 1 220 ? -0.508 41.375 10.617 1 92 220 PHE B N 1
ATOM 3928 C CA . PHE B 1 220 ? -0.695 42.344 11.68 1 92 220 PHE B CA 1
ATOM 3929 C C . PHE B 1 220 ? 0.646 42.906 12.148 1 92 220 PHE B C 1
ATOM 3931 O O . PHE B 1 220 ? 1.283 42.312 13.031 1 92 220 PHE B O 1
ATOM 3938 N N . THR B 1 221 ? 1.19 43.875 11.547 1 90 221 THR B N 1
ATOM 3939 C CA . THR B 1 221 ? 2.482 44.438 11.922 1 90 221 THR B CA 1
ATOM 3940 C C . THR B 1 221 ? 2.525 45.938 11.641 1 90 221 THR B C 1
ATOM 3942 O O . THR B 1 221 ? 1.82 46.406 10.75 1 90 221 THR B O 1
ATOM 3945 N N . THR B 1 222 ? 3.205 46.688 12.508 1 83.69 222 THR B N 1
ATOM 3946 C CA . THR B 1 222 ? 3.367 48.125 12.344 1 83.69 222 THR B CA 1
ATOM 3947 C C . THR B 1 222 ? 4.336 48.438 11.203 1 83.69 222 THR B C 1
ATOM 3949 O O . THR B 1 222 ? 4.371 49.562 10.695 1 83.69 222 THR B O 1
ATOM 3952 N N . GLU B 1 223 ? 5.297 47.5 10.992 1 72 223 GLU B N 1
ATOM 3953 C CA . GLU B 1 223 ? 6.312 47.75 9.969 1 72 223 GLU B CA 1
ATOM 3954 C C . GLU B 1 223 ? 5.684 47.844 8.586 1 72 223 GLU B C 1
ATOM 3956 O O . GLU B 1 223 ? 4.875 46.969 8.203 1 72 223 GLU B O 1
ATOM 3961 N N . ARG B 1 224 ? 5.227 49.031 8.289 1 55.97 224 ARG B N 1
ATOM 3962 C CA . ARG B 1 224 ? 4.707 49.281 6.949 1 55.97 224 ARG B CA 1
ATOM 3963 C C . ARG B 1 224 ? 5.562 48.594 5.898 1 55.97 224 ARG B C 1
ATOM 3965 O O . ARG B 1 224 ? 6.766 48.844 5.805 1 55.97 224 ARG B O 1
ATOM 3972 N N . THR B 1 225 ? 5.586 47.438 5.867 1 45.84 225 THR B N 1
ATOM 3973 C CA . THR B 1 225 ? 6.277 46.969 4.672 1 45.84 225 THR B CA 1
ATOM 3974 C C . THR B 1 225 ? 5.988 47.875 3.484 1 45.84 225 THR B C 1
ATOM 3976 O O . THR B 1 225 ? 4.824 48.062 3.125 1 45.84 225 THR B O 1
ATOM 3979 N N . ILE B 1 226 ? 6.82 48.906 3.285 1 37.53 226 ILE B N 1
ATOM 3980 C CA . ILE B 1 226 ? 6.84 49.594 1.987 1 37.53 226 ILE B CA 1
ATOM 3981 C C . ILE B 1 226 ? 6.703 48.562 0.874 1 37.53 226 ILE B C 1
ATOM 3983 O O . ILE B 1 226 ? 7.602 47.75 0.661 1 37.53 226 ILE B O 1
ATOM 3987 N N . THR B 1 227 ? 5.832 47.812 0.869 1 36.34 227 THR B N 1
ATOM 3988 C CA . THR B 1 227 ? 5.723 47.25 -0.467 1 36.34 227 THR B CA 1
ATOM 3989 C C . THR B 1 227 ? 6.047 48.281 -1.533 1 36.34 227 THR B C 1
ATOM 3991 O O . THR B 1 227 ? 5.328 49.281 -1.675 1 36.34 227 THR B O 1
ATOM 3994 N N . SER B 1 228 ? 7.348 48.656 -1.648 1 31.66 228 SER B N 1
ATOM 3995 C CA . SER B 1 228 ? 7.695 49.281 -2.926 1 31.66 228 SER B CA 1
ATOM 3996 C C . SER B 1 228 ? 6.922 48.625 -4.074 1 31.66 228 SER B C 1
ATOM 3998 O O . SER B 1 228 ? 6.883 47.406 -4.195 1 31.66 228 SER B O 1
ATOM 4000 N N . SER B 1 229 ? 5.922 49.219 -4.434 1 31.03 229 SER B N 1
ATOM 4001 C CA . SER B 1 229 ? 5.391 49.094 -5.789 1 31.03 229 SER B CA 1
ATOM 4002 C C . SER B 1 229 ? 6.512 49.031 -6.82 1 31.03 229 SER B C 1
ATOM 4004 O O . SER B 1 229 ? 6.945 50.062 -7.34 1 31.03 229 SER B O 1
ATOM 4006 N N . LEU B 1 230 ? 7.684 48.438 -6.527 1 29.22 230 LEU B N 1
ATOM 4007 C CA . LEU B 1 230 ? 8.492 48.25 -7.727 1 29.22 230 LEU B CA 1
ATOM 4008 C C . LEU B 1 230 ? 7.637 47.75 -8.883 1 29.22 230 LEU B C 1
ATOM 4010 O O . LEU B 1 230 ? 6.797 46.844 -8.711 1 29.22 230 LEU B O 1
ATOM 4014 N N . GLY B 1 231 ? 7.398 48.625 -9.82 1 25.05 231 GLY B N 1
ATOM 4015 C CA . GLY B 1 231 ? 7.004 48.5 -11.219 1 25.05 231 GLY B CA 1
ATOM 4016 C C . GLY B 1 231 ? 7.461 47.219 -11.859 1 25.05 231 GLY B C 1
ATOM 4017 O O . GLY B 1 231 ? 8.367 46.562 -11.359 1 25.05 231 GLY B O 1
ATOM 4018 N N . ALA B 1 232 ? 6.656 46.688 -12.703 1 29.33 232 ALA B N 1
ATOM 4019 C CA . ALA B 1 232 ? 6.672 45.656 -13.727 1 29.33 232 ALA B CA 1
ATOM 4020 C C . ALA B 1 232 ? 8 45.625 -14.477 1 29.33 232 ALA B C 1
ATOM 4022 O O . ALA B 1 232 ? 8.172 46.344 -15.469 1 29.33 232 ALA B O 1
ATOM 4023 N N . GLY B 1 233 ? 9.148 45.938 -13.828 1 23.16 233 GLY B N 1
ATOM 4024 C CA . GLY B 1 233 ? 10.25 45.781 -14.758 1 23.16 233 GLY B CA 1
ATOM 4025 C C . GLY B 1 233 ? 10.266 44.438 -15.469 1 23.16 233 GLY B C 1
ATOM 4026 O O . GLY B 1 233 ? 9.703 43.469 -14.969 1 23.16 233 GLY B O 1
ATOM 4027 N N . SER B 1 234 ? 10.672 44.469 -16.812 1 24.08 234 SER B N 1
ATOM 4028 C CA . SER B 1 234 ? 10.977 43.625 -17.969 1 24.08 234 SER B CA 1
ATOM 4029 C C . SER B 1 234 ? 12.055 42.594 -17.625 1 24.08 234 SER B C 1
ATOM 4031 O O . SER B 1 234 ? 13.219 42.969 -17.422 1 24.08 234 SER B O 1
ATOM 4033 N N . SER B 1 235 ? 11.789 41.75 -16.719 1 23.19 235 SER B N 1
ATOM 4034 C CA . SER B 1 235 ? 12.68 40.594 -16.547 1 23.19 235 SER B CA 1
ATOM 4035 C C . SER B 1 235 ? 13.117 40.031 -17.875 1 23.19 235 SER B C 1
ATOM 4037 O O . SER B 1 235 ? 12.281 39.656 -18.719 1 23.19 235 SER B O 1
ATOM 4039 N N . SER B 1 236 ? 14.289 40.562 -18.406 1 20.78 236 SER B N 1
ATOM 4040 C CA . SER B 1 236 ? 15.188 40 -19.406 1 20.78 236 SER B CA 1
ATOM 4041 C C . SER B 1 236 ? 15.453 38.531 -19.109 1 20.78 236 SER B C 1
ATOM 4043 O O . SER B 1 236 ? 15.211 38.062 -18 1 20.78 236 SER B O 1
ATOM 4045 N N . SER B 1 237 ? 16.531 38.031 -19.953 1 20.83 237 SER B N 1
ATOM 4046 C CA . SER B 1 237 ? 16.969 36.812 -20.625 1 20.83 237 SER B CA 1
ATOM 4047 C C . SER B 1 237 ? 17.547 35.812 -19.625 1 20.83 237 SER B C 1
ATOM 4049 O O . SER B 1 237 ? 18.141 36.188 -18.625 1 20.83 237 SER B O 1
ATOM 4051 N N . ARG B 1 238 ? 17.188 34.562 -19.797 1 21.69 238 ARG B N 1
ATOM 4052 C CA . ARG B 1 238 ? 17.188 33.188 -19.312 1 21.69 238 ARG B CA 1
ATOM 4053 C C . ARG B 1 238 ? 18.609 32.625 -19.25 1 21.69 238 ARG B C 1
ATOM 4055 O O . ARG B 1 238 ? 18.812 31.406 -19.219 1 21.69 238 ARG B O 1
ATOM 4062 N N . TYR B 1 239 ? 19.641 33.531 -18.75 1 20.03 239 TYR B N 1
ATOM 4063 C CA . TYR B 1 239 ? 20.844 32.75 -19.016 1 20.03 239 TYR B CA 1
ATOM 4064 C C . TYR B 1 239 ? 20.812 31.422 -18.266 1 20.03 239 TYR B C 1
ATOM 4066 O O . TYR B 1 239 ? 20.25 31.328 -17.172 1 20.03 239 TYR B O 1
ATOM 4074 N N . PRO B 1 240 ? 21.203 30.328 -18.938 1 22.2 240 PRO B N 1
ATOM 4075 C CA . PRO B 1 240 ? 21.203 28.875 -18.781 1 22.2 240 PRO B CA 1
ATOM 4076 C C . PRO B 1 240 ? 22.125 28.391 -17.672 1 22.2 240 PRO B C 1
ATOM 4078 O O . PRO B 1 240 ? 23.34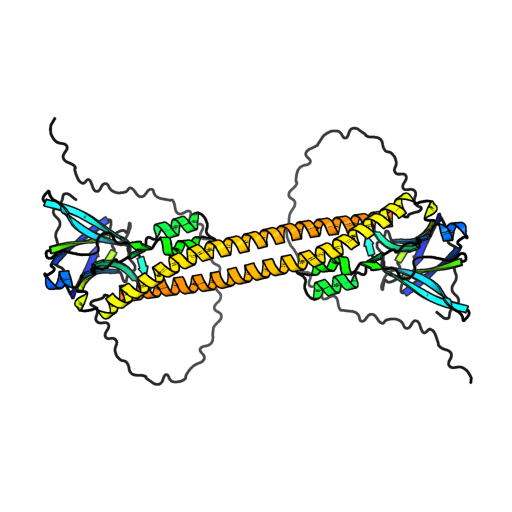4 28.469 -17.797 1 22.2 240 PRO B O 1
ATOM 4081 N N . VAL B 1 241 ? 22.078 29.172 -16.562 1 20.67 241 VAL B N 1
ATOM 4082 C CA . VAL B 1 241 ? 23.203 28.812 -15.711 1 20.67 241 VAL B CA 1
ATOM 4083 C C . VAL B 1 241 ? 23.219 27.297 -15.492 1 20.67 241 VAL B C 1
ATOM 4085 O O . VAL B 1 241 ? 22.188 26.688 -15.188 1 20.67 241 VAL B O 1
ATOM 4088 N N . GLU B 1 242 ? 24.344 26.734 -15.867 1 20.03 242 GLU B N 1
ATOM 4089 C CA . GLU B 1 242 ? 24.906 25.391 -15.914 1 20.03 242 GLU B CA 1
ATOM 4090 C C . GLU B 1 242 ? 24.891 24.734 -14.539 1 20.03 242 GLU B C 1
ATOM 4092 O O . GLU B 1 242 ? 25.094 25.406 -13.523 1 20.03 242 GLU B O 1
ATOM 4097 N N . GLN B 1 243 ? 24.25 23.578 -14.492 1 19.62 243 GLN B N 1
ATOM 4098 C CA . GLN B 1 243 ? 23.812 22.531 -13.586 1 19.62 243 GLN B CA 1
ATOM 4099 C C . GLN B 1 243 ? 25 21.906 -12.852 1 19.62 243 GLN B C 1
ATOM 4101 O O . GLN B 1 243 ? 25.578 20.922 -13.305 1 19.62 243 GLN B O 1
ATOM 4106 N N . ASN B 1 244 ? 25.984 22.812 -12.398 1 18.48 244 ASN B N 1
ATOM 4107 C CA . ASN B 1 244 ? 27.109 21.984 -11.953 1 18.48 244 ASN B CA 1
ATOM 4108 C C . ASN B 1 244 ? 26.688 21.031 -10.836 1 18.48 244 ASN B C 1
ATOM 4110 O O . ASN B 1 244 ? 25.875 21.391 -9.984 1 18.48 244 ASN B O 1
ATOM 4114 N N . LYS B 1 245 ? 27.141 19.781 -10.945 1 20.98 245 LYS B N 1
ATOM 4115 C CA . LYS B 1 245 ? 26.938 18.406 -10.484 1 20.98 245 LYS B CA 1
ATOM 4116 C C . LYS B 1 245 ? 27.422 18.234 -9.047 1 20.98 245 LYS B C 1
ATOM 4118 O O . LYS B 1 245 ? 27.484 17.109 -8.547 1 20.98 245 LYS B O 1
ATOM 4123 N N . THR B 1 246 ? 27.703 19.422 -8.367 1 19.8 246 THR B N 1
ATOM 4124 C CA . THR B 1 246 ? 28.703 18.953 -7.41 1 19.8 246 THR B CA 1
ATOM 4125 C C . THR B 1 246 ? 28.125 17.844 -6.531 1 19.8 246 THR B C 1
ATOM 4127 O O . THR B 1 246 ? 26.922 17.781 -6.324 1 19.8 246 THR B O 1
ATOM 4130 N N . GLU B 1 247 ? 29.141 17.172 -5.816 1 20.41 247 GLU B N 1
ATOM 4131 C CA . GLU B 1 247 ? 29.547 15.922 -5.191 1 20.41 247 GLU B CA 1
ATOM 4132 C C . GLU B 1 247 ? 28.859 15.719 -3.85 1 20.41 247 GLU B C 1
ATOM 4134 O O . GLU B 1 247 ? 28.688 16.672 -3.084 1 20.41 247 GLU B O 1
ATOM 4139 N N . SER B 1 248 ? 28.156 14.578 -3.795 1 20.23 248 SER B N 1
ATOM 4140 C CA . SER B 1 248 ? 27.125 13.977 -2.957 1 20.23 248 SER B CA 1
ATOM 4141 C C . SER B 1 248 ? 27.578 13.867 -1.506 1 20.23 248 SER B C 1
ATOM 4143 O O . SER B 1 248 ? 26.812 14.172 -0.586 1 20.23 248 SER B O 1
ATOM 4145 N N . PRO B 1 249 ? 28.719 13.141 -1.287 1 21.39 249 PRO B N 1
ATOM 4146 C CA . PRO B 1 249 ? 28.266 11.945 -0.579 1 21.39 249 PRO B CA 1
ATOM 4147 C C . PRO B 1 249 ? 27.953 12.211 0.893 1 21.39 249 PRO B C 1
ATOM 4149 O O . PRO B 1 249 ? 26.891 11.828 1.383 1 21.39 249 PRO B O 1
ATOM 4152 N N . GLU B 1 250 ? 29.062 12.273 1.735 1 21.7 250 GLU B N 1
ATOM 4153 C CA . GLU B 1 250 ? 29.328 11.234 2.729 1 21.7 250 GLU B CA 1
ATOM 4154 C C . GLU B 1 250 ? 28.703 11.586 4.074 1 21.7 250 GLU B C 1
ATOM 4156 O O . GLU B 1 250 ? 28.906 12.688 4.598 1 21.7 250 GLU B O 1
ATOM 4161 N N . ASN B 1 251 ? 27.547 11.094 4.367 1 23.2 251 ASN B N 1
ATOM 4162 C CA . ASN B 1 251 ? 26.609 11.242 5.48 1 23.2 251 ASN B CA 1
ATOM 4163 C C . ASN B 1 251 ? 27.25 10.859 6.809 1 23.2 251 ASN B C 1
ATOM 4165 O O . ASN B 1 251 ? 27.406 9.672 7.105 1 23.2 251 ASN B O 1
ATOM 4169 N N . GLY B 1 252 ? 28.469 11.469 7.152 1 20.56 252 GLY B N 1
ATOM 4170 C CA . GLY B 1 252 ? 29.031 10.961 8.391 1 20.56 252 GLY B CA 1
ATOM 4171 C C . GLY B 1 252 ? 28.047 11 9.555 1 20.56 252 GLY B C 1
ATOM 4172 O O . GLY B 1 252 ? 27.125 11.82 9.555 1 20.56 252 GLY B O 1
ATOM 4173 N N . ASN B 1 253 ? 27.812 9.828 10.125 1 22.17 253 ASN B N 1
ATOM 4174 C CA . ASN B 1 253 ? 26.953 9.297 11.18 1 22.17 253 ASN B CA 1
ATOM 4175 C C . ASN B 1 253 ? 27.188 10.016 12.508 1 22.17 253 ASN B C 1
ATOM 4177 O O . ASN B 1 253 ? 27.797 9.453 13.43 1 22.17 253 ASN B O 1
ATOM 4181 N N . ILE B 1 254 ? 27.344 11.375 12.484 1 21.81 254 ILE B N 1
ATOM 4182 C CA . ILE B 1 254 ? 27.797 11.812 13.797 1 21.81 254 ILE B CA 1
ATOM 4183 C C . ILE B 1 254 ? 26.75 11.461 14.852 1 21.81 254 ILE B C 1
ATOM 4185 O O . ILE B 1 254 ? 25.578 11.836 14.719 1 21.81 254 ILE B O 1
ATOM 4189 N N . ASP B 1 255 ? 26.969 10.398 15.625 1 21.91 255 ASP B N 1
ATOM 4190 C CA . ASP B 1 255 ? 26.281 9.773 16.766 1 21.91 255 ASP B CA 1
ATOM 4191 C C . ASP B 1 255 ? 26.078 10.781 17.891 1 21.91 255 ASP B C 1
ATOM 4193 O O . ASP B 1 255 ? 25.562 10.43 18.953 1 21.91 255 ASP B O 1
ATOM 4197 N N . SER B 1 256 ? 26.094 12.039 17.672 1 18.84 256 SER B N 1
ATOM 4198 C CA . SER B 1 256 ? 26.297 12.727 18.938 1 18.84 256 SER B CA 1
ATOM 4199 C C . SER B 1 256 ? 25.156 12.477 19.906 1 18.84 256 SER B C 1
ATOM 4201 O O . SER B 1 256 ? 23.984 12.547 19.516 1 18.84 256 SER B O 1
ATOM 4203 N N . ARG B 1 257 ? 25.297 11.57 20.906 1 24 257 ARG B N 1
ATOM 4204 C CA . ARG B 1 257 ? 24.594 11.195 22.141 1 24 257 ARG B CA 1
ATOM 4205 C C . ARG B 1 257 ? 24.156 12.43 22.922 1 24 257 ARG B C 1
ATOM 4207 O O . ARG B 1 257 ? 24.984 13.117 23.516 1 24 257 ARG B O 1
ATOM 4214 N N . ASP B 1 258 ? 23.422 13.367 22.359 1 18.06 258 ASP B N 1
ATOM 4215 C CA . ASP B 1 258 ? 23.141 14.539 23.188 1 18.06 258 ASP B CA 1
ATOM 4216 C C . ASP B 1 258 ? 22.406 14.156 24.469 1 18.06 258 ASP B C 1
ATOM 4218 O O . ASP B 1 258 ? 21.422 13.422 24.438 1 18.06 258 ASP B O 1
ATOM 4222 N N . LYS B 1 259 ? 23.109 14.039 25.641 1 26.19 259 LYS B N 1
ATOM 4223 C CA . LYS B 1 259 ? 22.797 13.953 27.062 1 26.19 259 LYS B CA 1
ATOM 4224 C C . LYS B 1 259 ? 21.625 14.875 27.438 1 26.19 259 LYS B C 1
ATOM 4226 O O . LYS B 1 259 ? 21.625 16.047 27.078 1 26.19 259 LYS B O 1
ATOM 4231 N N . SER B 1 260 ? 20.5 14.32 27.734 1 19.94 260 SER B N 1
ATOM 4232 C CA . SER B 1 260 ? 19.188 14.812 28.141 1 19.94 260 SER B CA 1
ATOM 4233 C C . SER B 1 260 ? 19.281 15.68 29.391 1 19.94 260 SER B C 1
ATOM 4235 O O . SER B 1 260 ? 19.578 15.18 30.469 1 19.94 260 SER B O 1
ATOM 4237 N N . SER B 1 261 ? 20.031 16.734 29.375 1 21.5 261 SER B N 1
ATOM 4238 C CA . SER B 1 261 ? 20.094 17.516 30.609 1 21.5 261 SER B CA 1
ATOM 4239 C C . SER B 1 261 ? 18.688 17.781 31.141 1 21.5 261 SER B C 1
ATOM 4241 O O . SER B 1 261 ? 17.75 18 30.375 1 21.5 261 SER B O 1
ATOM 4243 N N . LYS B 1 262 ? 18.391 17.312 32.375 1 26.8 262 LYS B N 1
ATOM 4244 C CA . LYS B 1 262 ? 17.359 17.547 33.375 1 26.8 262 LYS B CA 1
ATOM 4245 C C . LYS B 1 262 ? 17.062 19.031 33.531 1 26.8 262 LYS B C 1
ATOM 4247 O O . LYS B 1 262 ? 17.938 19.828 33.875 1 26.8 262 LYS B O 1
ATOM 4252 N N . LYS B 1 263 ? 16.266 19.609 32.719 1 24.2 263 LYS B N 1
ATOM 4253 C CA . LYS B 1 263 ? 15.875 21.016 32.844 1 24.2 263 LYS B CA 1
ATOM 4254 C C . LYS B 1 263 ? 15.242 21.281 34.188 1 24.2 263 LYS B C 1
ATOM 4256 O O . LYS B 1 263 ? 14.234 20.672 34.562 1 24.2 263 LYS B O 1
ATOM 4261 N N . LYS B 1 264 ? 16.016 21.578 35.219 1 27.36 264 LYS B N 1
ATOM 4262 C CA . LYS B 1 264 ? 15.641 22.172 36.531 1 27.36 264 LYS B CA 1
ATOM 4263 C C . LYS B 1 264 ? 14.648 23.312 36.312 1 27.36 264 LYS B C 1
ATOM 4265 O O . LYS B 1 264 ? 14.953 24.312 35.656 1 27.36 264 LYS B O 1
ATOM 4270 N N . TRP B 1 265 ? 13.461 23.047 36.25 1 23.27 265 TRP B N 1
ATOM 4271 C CA . TRP B 1 265 ? 12.391 24.031 36.281 1 23.27 265 TRP B CA 1
ATOM 4272 C C . TRP B 1 265 ? 12.547 25 37.438 1 23.27 265 TRP B C 1
ATOM 4274 O O . TRP B 1 265 ? 12.672 24.578 38.594 1 23.27 265 TRP B O 1
ATOM 4284 N N . PHE B 1 266 ? 13.297 25.984 37.344 1 25.94 266 PHE B N 1
ATOM 4285 C CA . PHE B 1 266 ? 13.461 27.047 38.344 1 25.94 266 PHE B CA 1
ATOM 4286 C C . PHE B 1 266 ? 12.109 27.484 38.906 1 25.94 266 PHE B C 1
ATOM 4288 O O . PHE B 1 266 ? 11.125 27.547 38.156 1 25.94 266 PHE B O 1
ATOM 4295 N N . ASN B 1 267 ? 11.852 27.266 40.25 1 27.44 267 ASN B N 1
ATOM 4296 C CA . ASN B 1 267 ? 10.891 27.625 41.281 1 27.44 267 ASN B CA 1
ATOM 4297 C C . ASN B 1 267 ? 10.586 29.125 41.25 1 27.44 267 ASN B C 1
ATOM 4299 O O . ASN B 1 267 ? 11.461 29.953 41.531 1 27.44 267 ASN B O 1
ATOM 4303 N N . LEU B 1 268 ? 9.984 29.672 40.25 1 29.56 268 LEU B N 1
ATOM 4304 C CA . LEU B 1 268 ? 9.453 30.984 40.562 1 29.56 268 LEU B CA 1
ATOM 4305 C C . LEU B 1 268 ? 8.773 30.969 41.938 1 29.56 268 LEU B C 1
ATOM 4307 O O . LEU B 1 268 ? 7.777 30.266 42.125 1 29.56 268 LEU B O 1
ATOM 4311 N N . ASN B 1 269 ? 9.492 30.859 43.125 1 29.25 269 ASN B N 1
ATOM 4312 C CA . ASN B 1 269 ? 9.148 30.969 44.531 1 29.25 269 ASN B CA 1
ATOM 4313 C C . ASN B 1 269 ? 8.195 32.156 44.781 1 29.25 269 ASN B C 1
ATOM 4315 O O . ASN B 1 269 ? 8.633 33.281 44.906 1 29.25 269 ASN B O 1
ATOM 4319 N N . LEU B 1 270 ? 7.113 32.219 44.062 1 29.52 270 LEU B N 1
ATOM 4320 C CA . LEU B 1 270 ? 6.098 33.125 44.562 1 29.52 270 LEU B CA 1
ATOM 4321 C C . LEU B 1 270 ? 5.754 32.844 46 1 29.52 270 LEU B C 1
ATOM 4323 O O . LEU B 1 270 ? 5.277 31.734 46.312 1 29.52 270 LEU B O 1
ATOM 4327 N N . ASN B 1 271 ? 6.629 33.25 47.031 1 26.83 271 ASN B N 1
ATOM 4328 C CA . ASN B 1 271 ? 6.609 33.125 48.469 1 26.83 271 ASN B CA 1
ATOM 4329 C C . ASN B 1 271 ? 5.223 33.406 49.031 1 26.83 271 ASN B C 1
ATOM 4331 O O . ASN B 1 271 ? 4.707 34.531 48.875 1 26.83 271 ASN B O 1
ATOM 4335 N N . ARG B 1 272 ? 4.289 32.531 49.031 1 26.69 272 ARG B N 1
ATOM 4336 C CA . ARG B 1 272 ? 3.137 32.531 49.938 1 26.69 272 ARG B CA 1
ATOM 4337 C C . ARG B 1 272 ? 3.562 32.781 51.375 1 26.69 272 ARG B C 1
ATOM 4339 O O . ARG B 1 272 ? 4.383 32.031 51.938 1 26.69 272 ARG B O 1
ATOM 4346 N N . SER B 1 273 ? 3.605 34.062 51.844 1 25.2 273 SER B N 1
ATOM 4347 C CA . SER B 1 273 ? 3.717 34.406 53.25 1 25.2 273 SER B CA 1
ATOM 4348 C C . SER B 1 273 ? 2.715 33.594 54.094 1 25.2 273 SER B C 1
ATOM 4350 O O . SER B 1 273 ? 1.515 33.625 53.812 1 25.2 273 SER B O 1
ATOM 4352 N N . ASP B 1 274 ? 3.016 32.594 54.688 1 24.41 274 ASP B N 1
ATOM 4353 C CA . ASP B 1 274 ? 2.363 31.984 55.844 1 24.41 274 ASP B CA 1
ATOM 4354 C C . ASP B 1 274 ? 2.264 33 57 1 24.41 274 ASP B C 1
ATOM 4356 O O . ASP B 1 274 ? 2.182 32.594 58.156 1 24.41 274 ASP B O 1
ATOM 4360 N N . LYS B 1 275 ? 2.164 34.406 56.844 1 20.92 275 LYS B N 1
ATOM 4361 C CA . LYS B 1 275 ? 1.946 34.969 58.156 1 20.92 275 LYS B CA 1
ATOM 4362 C C . LYS B 1 275 ? 0.833 34.25 58.906 1 20.92 275 LYS B C 1
ATOM 4364 O O . LYS B 1 275 ? 0.042 33.531 58.312 1 20.92 275 LYS B O 1
ATOM 4369 N N . ARG B 1 276 ? -0.045 35.156 59.656 1 24.2 276 ARG B N 1
ATOM 4370 C CA . ARG B 1 276 ? -0.259 35.5 61.062 1 24.2 276 ARG B CA 1
ATOM 4371 C C . ARG B 1 276 ? -1.478 34.781 61.625 1 24.2 276 ARG B C 1
ATOM 4373 O O . ARG B 1 276 ? -1.559 34.562 62.844 1 24.2 276 ARG B O 1
ATOM 4380 N N . ALA B 1 277 ? -2.771 34.5 61.031 1 23.78 277 ALA B N 1
ATOM 4381 C CA . ALA B 1 277 ? -3.654 34.312 62.156 1 23.78 277 ALA B CA 1
ATOM 4382 C C . ALA B 1 277 ? -3.447 32.969 62.812 1 23.78 277 ALA B C 1
ATOM 4384 O O . ALA B 1 277 ? -3.119 31.984 62.156 1 23.78 277 ALA B O 1
#

Sequence (554 aa):
MNGTVTVRPLPVGTSAMGKVEKQSAHFFGVTISEEQAHSGIVVRATSVAQSKFKLLFFEQEINGGYGLALQEDSQKTGKVTSAGMYFLHFQVYRMDSTVNALAMAKDPEAAFFKRLEGLQPCEVSTLKPGTHIFAVYGDNFFKPASYTIEAMCAKSYEDTTERLKEIEAKILEKRNDLRQFETEYRKALAQFQEATARYTQEKEVVDDMLRERDDIHSSFTTERTITSSLGAGSSSSRYPVEQNKTESPENGNIDSRDKSSKKKWFNLNLNRSDKRAMNGTVTVRPLPVGTSAMGKVEKQSAHFFGVTISEEQAHSGIVVRATSVAQSKFKLLFFEQEINGGYGLALQEDSQKTGKVTSAGMYFLHFQVYRMDSTVNALAMAKDPEAAFFKRLEGLQPCEVSTLKPGTHIFAVYGDNFFKPASYTIEAMCAKSYEDTTERLKEIEAKILEKRNDLRQFETEYRKALAQFQEATARYTQEKEVVDDMLRERDDIHSSFTTERTITSSLGAGSSSSRYPVEQNKTESPENGNIDSRDKSSKKKWFNLNLNRSDKRA

Secondary structure (DSSP, 8-state):
--S---EEE--TT-EEEEEEPBT-EEEEEEEE-HHHHHH-EEEEEEETT---EEEEEEEE-TTS-EEEEEEEE-EEETTEEEEEEEE-SS--EEE-HHHHHHHHHH-TTTGGGGGGGGEEE-S-----SEEEEEEEEE--SSS-EEEEEEEEEGGGGHHHHHHHHHHHHHHHHHHHHHHHHHHHHHHHHHHHHHHHHHHHHHHHHHHHHHHHHHHHHHH--SS------------------------------------------------------/--S--PEEE--TT-EEEEEEPBT-EEEEEEEE-HHHHHH-EEEEEEETT---EEEEEEEE-TTS-EEEEEEEE-EEETTEEEEEEEE-SS--EEE-HHHHHHHHHH-TTTGGGGGGGGEEE-S-----SEEEEEEEEE--SSS-EEEEEEEEEGGGGHHHHHHHHHHHHHHHHHHHHHHHHHHHHHHHHHHHHHHHHHHHHHHHHHHHHHHHHHHHHHH--SS------------------------------------------------------